Protein AF-0000000079913967 (afdb_homodimer)

pLDDT: mean 93.42, std 7.96, range [43.56, 98.81]

Organism: NCBI:txid1990687

Sequence (406 aa):
MAYRRTPAVQERLDALRTTLIDSALGLIARHGYAGCSISAVAAEAGVGTGTVYRHFANKGELFAEVFRIVCSREVSAAVQAGNSAQSTEGRYVAAVSASVHTFAERALRAPTLAYALLVEPVDPQVDTERLLFRESFRDALAVAIAAAVEAGEIPDQDASVTAACIVGAIGEALILPLARGAGDSAIVPALLTFTLRSLGSPTMAYRRTPAVQERLDALRTTLIDSALGLIARHGYAGCSISAVAAEAGVGTGTVYRHFANKGELFAEVFRIVCSREVSAAVQAGNSAQSTEGRYVAAVSASVHTFAERALRAPTLAYALLVEPVDPQVDTERLLFRESFRDALAVAIAAAVEAGEIPDQDASVTAACIVGAIGEALILPLARGAGDSAIVPALLTFTLRSLGSPT

InterPro domains:
  IPR001647 DNA-binding HTH domain, TetR-type [PF00440] (20-66)
  IPR001647 DNA-binding HTH domain, TetR-type [PR00455] (20-33)
  IPR001647 DNA-binding HTH domain, TetR-type [PR00455] (41-64)
  IPR001647 DNA-binding HTH domain, TetR-type [PS50977] (14-74)
  IPR009057 Homedomain-like superfamily [SSF46689] (9-86)
  IPR023772 DNA-binding HTH domain, TetR-type, conserved site [PS01081] (32-62)
  IPR036271 Tetracyclin repressor-like, C-terminal domain superfamily [SSF48498] (95-200)
  IPR050109 HTH-type, TetR-like transcriptional regulator [PTHR30055] (5-196)

Foldseek 3Di:
DPPDDDPVRVVVLVVLLVLLLVLQLVQCLVPALVRGALCSSCVSSVHDSVSSCVVPVGSLRSVLVNLLVVLVVLLVQLQVQLVVQCVVVVALLSSLLSSLLSSLVVCLVRLSNSCRQQPDDDDVSSVVSNVVSLQVSLVSQLVSLVVNCVVVQFDDDRSSVLSSVLSVVSSVLCNVSSVVSHPPVVSSVVSSVVSCVSRRGDD/DPPDDDPVRVVVLVVLLVLLLVLQLVQCLVPALVRGALCSSCVSSVHDSVSVCVVPVGSLRSLLVNLLVVLVVLLVQLQVQLVVQCVVVVALLSSLLRSLLSSLVVCLVRLSNSLRQQPDDDDVSSVVSNVVSLQVSLVSQLVSLVVNCVVVQFDDDRSSVLSSVLSVVSSVLCNVSSVVSHPPVVSSVVSSVVSCVSRRGDD

Nearest PDB structures (foldseek):
  6o6o-assembly1_B  TM=7.379E-01  e=3.573E-06  Mycobacterium tuberculosis
  8fw8-assembly1_B  TM=7.616E-01  e=6.235E-05  Neisseria gonorrhoeae
  3pas-assembly1_A  TM=6.746E-01  e=4.144E-05  Marinobacter nauticus VT8
  4me9-assembly1_B  TM=6.145E-01  e=4.538E-05  Bacillus cereus ATCC 10987
  4kwa-assembly1_B  TM=6.664E-01  e=8.671E-04  Saccharomonospora viridis DSM 43017

Solvent-accessible surface area (backbone atoms only — not comparable to full-atom values): 20376 Å² total; per-residue (Å²): 124,84,78,74,71,48,70,69,57,49,50,50,51,51,51,49,51,50,43,44,44,52,30,41,47,54,40,22,45,75,47,19,57,89,60,45,47,64,62,57,26,15,56,69,53,72,49,52,53,66,60,49,47,73,78,28,89,43,68,43,58,50,48,32,51,43,42,52,57,54,51,51,50,46,46,51,51,11,50,50,40,7,52,53,35,19,70,74,70,71,35,36,61,44,16,47,50,34,20,53,49,46,41,53,52,56,38,47,72,39,17,45,32,37,30,37,67,75,65,50,69,48,49,38,62,36,46,52,51,48,53,52,49,52,49,52,49,19,53,56,42,14,54,35,44,44,49,16,32,75,70,63,66,24,60,87,70,63,28,61,52,52,19,23,22,50,51,18,14,53,58,42,45,44,47,61,40,23,73,67,59,39,68,52,81,61,52,59,60,53,49,46,52,34,52,41,24,36,53,54,32,87,125,124,84,80,73,72,48,70,70,57,48,50,52,51,50,52,49,52,50,42,45,45,52,29,41,47,54,38,22,47,74,47,19,57,90,61,45,46,64,63,55,29,16,56,69,54,70,50,53,52,66,61,48,46,75,78,27,88,44,66,42,56,48,48,33,50,43,42,52,56,54,49,50,50,46,48,51,52,11,50,51,42,8,52,51,35,19,70,73,70,72,35,38,62,44,16,47,49,34,20,53,49,45,40,52,52,57,37,48,72,39,18,45,33,38,29,37,68,74,64,50,69,49,49,38,62,37,46,53,51,48,53,52,49,51,49,52,49,18,54,56,41,15,53,36,43,42,50,16,32,75,70,63,68,25,62,89,69,63,29,62,53,53,19,24,22,49,50,18,14,54,59,42,45,45,46,62,38,24,72,67,60,40,70,53,81,62,51,58,61,52,50,46,53,36,52,41,25,35,53,54,33,86,125

Secondary structure (DSSP, 8-state):
------HHHHHHHHHHHHHHHHHHHHHHHHHTTTT--HHHHHHHHTS-HHHHHHH-SSHHHHHHHHHHHHHHHHHHHHHHHHHHHHHHHS-HHHHHHHHHHHHHHHHHHSHHHHHHHHTS---HHHHHHHHHHHHHHHHHHHHHHHHHHHTTSS----HHHHHHHHHHHHHHHTHHHHHHT---TTHHHHHHHHHHHHHT---/------HHHHHHHHHHHHHHHHHHHHHHHHHTTTT--HHHHHHHHTS-HHHHHHH-SSHHHHHHHHHHHHHHHHHHHHHHHHHHHHHHHS-HHHHHHHHHHHHHHHHHHSHHHHHHHHTS---HHHHHHHHHHHHHHHHHHHHHHHHHHHTTSS----HHHHHHHHHHHHHHHTHHHHHHT---TTHHHHHHHHHHHHHT---

Structure (mmCIF, N/CA/C/O backbone):
data_AF-0000000079913967-model_v1
#
loop_
_entity.id
_entity.type
_entity.pdbx_description
1 polymer 'TetR family transcriptional regulator'
#
loop_
_atom_site.group_PDB
_atom_site.id
_atom_site.type_symbol
_atom_site.label_atom_id
_atom_site.label_alt_id
_atom_site.label_comp_id
_atom_site.label_asym_id
_atom_site.label_entity_id
_atom_site.label_seq_id
_atom_site.pdbx_PDB_ins_code
_atom_site.Cartn_x
_atom_site.Cartn_y
_atom_site.Cartn_z
_atom_site.occupancy
_atom_site.B_iso_or_equiv
_atom_site.auth_seq_id
_atom_site.auth_comp_id
_atom_site.auth_asym_id
_atom_site.auth_atom_id
_atom_site.pdbx_PDB_model_num
ATOM 1 N N . MET A 1 1 ? -27.844 24.406 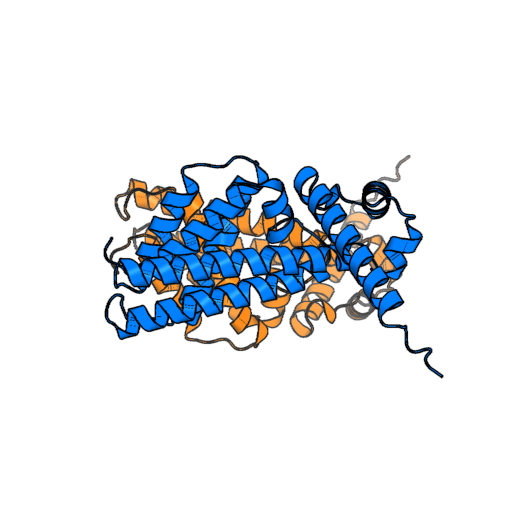28.766 1 43.56 1 MET A N 1
ATOM 2 C CA . MET A 1 1 ? -28.766 23.531 28.047 1 43.56 1 MET A CA 1
ATOM 3 C C . MET A 1 1 ? -28.266 23.281 26.625 1 43.56 1 MET A C 1
ATOM 5 O O . MET A 1 1 ? -28 24.219 25.875 1 43.56 1 MET A O 1
ATOM 9 N N . ALA A 1 2 ? -27.562 22.25 26.422 1 58.09 2 ALA A N 1
ATOM 10 C CA . ALA A 1 2 ? -27.109 21.984 25.047 1 58.09 2 ALA A CA 1
ATOM 11 C C . ALA A 1 2 ? -28.234 22.234 24.047 1 58.09 2 ALA A C 1
ATOM 13 O O . ALA A 1 2 ? -29.328 21.688 24.188 1 58.09 2 ALA A O 1
ATOM 14 N N . TYR A 1 3 ? -28.422 23.281 23.484 1 63.72 3 TYR A N 1
ATOM 15 C CA . TYR A 1 3 ? -29.469 23.625 22.531 1 63.72 3 TYR A CA 1
ATOM 16 C C . TYR A 1 3 ? -29.656 22.516 21.5 1 63.72 3 TYR A C 1
ATOM 18 O O . TYR A 1 3 ? -28.719 22.141 20.797 1 63.72 3 TYR A O 1
ATOM 26 N N . ARG A 1 4 ? -30.562 21.625 21.828 1 68.56 4 ARG A N 1
ATOM 27 C CA . ARG A 1 4 ? -30.922 20.531 20.938 1 68.56 4 ARG A CA 1
ATOM 28 C C . ARG A 1 4 ? -31.312 21.047 19.562 1 68.56 4 ARG A C 1
ATOM 30 O O . ARG A 1 4 ? -32.188 21.891 19.438 1 68.56 4 ARG A O 1
ATOM 37 N N . ARG A 1 5 ? -30.5 20.906 18.531 1 79.12 5 ARG A N 1
ATOM 38 C CA . ARG A 1 5 ? -30.828 21.328 17.172 1 79.12 5 ARG A CA 1
ATOM 39 C C . ARG A 1 5 ? -32.188 20.781 16.734 1 79.12 5 ARG A C 1
ATOM 41 O O . ARG A 1 5 ? -32.5 19.625 17.031 1 79.12 5 ARG A O 1
ATOM 48 N N . THR A 1 6 ? -33.031 21.531 16.281 1 86.88 6 THR A N 1
ATOM 49 C CA . THR A 1 6 ? -34.312 21.094 15.727 1 86.88 6 THR A CA 1
ATOM 50 C C . THR A 1 6 ? -34.062 20.156 14.539 1 86.88 6 THR A C 1
ATOM 52 O O . THR A 1 6 ? -33 20.172 13.938 1 86.88 6 THR A O 1
ATOM 55 N N . PRO A 1 7 ? -34.969 19.203 14.352 1 89.19 7 PRO A N 1
ATOM 56 C CA . PRO A 1 7 ? -34.844 18.312 13.203 1 89.19 7 PRO A CA 1
ATOM 57 C C . PRO A 1 7 ? -34.625 19.062 11.891 1 89.19 7 PRO A C 1
ATOM 59 O O . PRO A 1 7 ? -33.875 18.594 11.031 1 89.19 7 PRO A O 1
ATOM 62 N N . ALA A 1 8 ? -35.312 20.156 11.703 1 89 8 ALA A N 1
ATOM 63 C CA . ALA A 1 8 ? -35.188 20.938 10.477 1 89 8 ALA A CA 1
ATOM 64 C C . ALA A 1 8 ? -33.75 21.484 10.336 1 89 8 ALA A C 1
ATOM 66 O O . ALA A 1 8 ? -33.188 21.5 9.234 1 89 8 ALA A O 1
ATOM 67 N N . VAL A 1 9 ? -33.188 21.984 11.398 1 87.25 9 VAL A N 1
ATOM 68 C CA . VAL A 1 9 ? -31.828 22.516 11.391 1 87.25 9 VAL A CA 1
ATOM 69 C C . VAL A 1 9 ? -30.844 21.391 11.086 1 87.25 9 VAL A C 1
ATOM 71 O O . VAL A 1 9 ? -29.922 21.578 10.289 1 87.25 9 VAL A O 1
ATOM 74 N N . GLN A 1 10 ? -31.062 20.25 11.672 1 89.19 10 GLN A N 1
ATOM 75 C CA . GLN A 1 10 ? -30.203 19.094 11.43 1 89.19 10 GLN A CA 1
ATOM 76 C C . GLN A 1 10 ? -30.234 18.672 9.969 1 89.19 10 GLN A C 1
ATOM 78 O O . GLN A 1 10 ? -29.188 18.359 9.383 1 89.19 10 GLN A O 1
ATOM 83 N N . GLU A 1 11 ? -31.359 18.672 9.453 1 88.56 11 GLU A N 1
ATOM 84 C CA . GLU A 1 11 ? -31.5 18.297 8.055 1 88.56 11 GLU A CA 1
ATOM 85 C C . GLU A 1 11 ? -30.734 19.25 7.145 1 88.56 11 GLU A C 1
ATOM 87 O O . GLU A 1 11 ? -30.141 18.828 6.156 1 88.56 11 GLU A O 1
ATOM 92 N N . ARG A 1 12 ? -30.828 20.484 7.449 1 88 12 ARG A N 1
ATOM 93 C CA . ARG A 1 12 ? -30.125 21.484 6.664 1 88 12 ARG A CA 1
ATOM 94 C C . ARG A 1 12 ? -28.609 21.297 6.762 1 88 12 ARG A C 1
ATOM 96 O O . ARG A 1 12 ? -27.906 21.391 5.762 1 88 12 ARG A O 1
ATOM 103 N N . LEU A 1 13 ? -28.156 21.031 7.906 1 89.06 13 LEU A N 1
ATOM 104 C CA . LEU A 1 13 ? -26.734 20.797 8.125 1 89.06 13 LEU A CA 1
ATOM 105 C C . LEU A 1 13 ? -26.266 19.547 7.383 1 89.06 13 LEU A C 1
ATOM 107 O O . LEU A 1 13 ? -25.188 19.547 6.777 1 89.06 13 LEU A O 1
ATOM 111 N N . ASP A 1 14 ? -27.062 18.625 7.449 1 91.94 14 ASP A N 1
ATOM 112 C CA . ASP A 1 14 ? -26.75 17.375 6.75 1 91.94 14 ASP A CA 1
ATOM 113 C C . ASP A 1 14 ? -26.703 17.594 5.238 1 91.94 14 ASP A C 1
ATOM 115 O O . ASP A 1 14 ? -25.844 17.047 4.551 1 91.94 14 ASP A O 1
ATOM 119 N N . ALA A 1 15 ? -27.625 18.344 4.809 1 93.25 15 ALA A N 1
ATOM 120 C CA . ALA A 1 15 ? -27.656 18.641 3.379 1 93.25 15 ALA A CA 1
ATOM 121 C C . ALA A 1 15 ? -26.422 19.422 2.943 1 93.25 15 ALA A C 1
ATOM 123 O O . ALA A 1 15 ? -25.875 19.172 1.868 1 93.25 15 ALA A O 1
ATOM 124 N N . LEU A 1 16 ? -26.062 20.312 3.73 1 93.94 16 LEU A N 1
ATOM 125 C CA . LEU A 1 16 ? -24.859 21.094 3.422 1 93.94 16 LEU A CA 1
ATOM 126 C C . LEU A 1 16 ? -23.609 20.219 3.453 1 93.94 16 LEU A C 1
ATOM 128 O O . LEU A 1 16 ? -22.734 20.359 2.592 1 93.94 16 LEU A O 1
ATOM 132 N N . ARG A 1 17 ? -23.562 19.422 4.41 1 95.31 17 ARG A N 1
ATOM 133 C CA . ARG A 1 17 ? -22.438 18.5 4.504 1 95.31 17 ARG A CA 1
ATOM 134 C C . ARG A 1 17 ? -22.328 17.641 3.244 1 95.31 17 ARG A C 1
ATOM 136 O O . ARG A 1 17 ? -21.234 17.453 2.709 1 95.31 17 ARG A O 1
ATOM 143 N N . THR A 1 18 ? -23.422 17.172 2.822 1 96.06 18 THR A N 1
ATOM 144 C CA . THR A 1 18 ? -23.453 16.375 1.607 1 96.06 18 THR A CA 1
ATOM 145 C C . THR A 1 18 ? -22.984 17.188 0.405 1 96.06 18 THR A C 1
ATOM 147 O O . THR A 1 18 ? -22.234 16.703 -0.438 1 96.06 18 THR A O 1
ATOM 150 N N . THR A 1 19 ? -23.406 18.391 0.35 1 97.12 19 THR A N 1
ATOM 151 C CA . THR A 1 19 ? -23 19.281 -0.732 1 97.12 19 THR A CA 1
ATOM 152 C C . THR A 1 19 ? -21.5 19.5 -0.724 1 97.12 19 THR A C 1
ATOM 154 O O . THR A 1 19 ? -20.859 19.5 -1.778 1 97.12 19 THR A O 1
ATOM 157 N N . LEU A 1 20 ? -20.969 19.672 0.427 1 97.69 20 LEU A N 1
ATOM 158 C CA . LEU A 1 20 ? -19.531 19.859 0.566 1 97.69 20 LEU A CA 1
ATOM 159 C C . LEU A 1 20 ? -18.781 18.609 0.109 1 97.69 20 LEU A C 1
ATOM 161 O O . LEU A 1 20 ? -17.781 18.719 -0.61 1 97.69 20 LEU A O 1
ATOM 165 N N . ILE A 1 21 ? -19.281 17.516 0.471 1 97.44 21 ILE A N 1
ATOM 166 C CA . ILE A 1 21 ? -18.656 16.25 0.106 1 97.44 21 ILE A CA 1
ATOM 167 C C . ILE A 1 21 ? -18.734 16.062 -1.406 1 97.44 21 ILE A C 1
ATOM 169 O O . ILE A 1 21 ? -17.75 15.688 -2.039 1 97.44 21 ILE A O 1
ATOM 173 N N . ASP A 1 22 ? -19.859 16.359 -1.962 1 97.69 22 ASP A N 1
ATOM 174 C CA . ASP A 1 22 ? -20.031 16.219 -3.404 1 97.69 22 ASP A CA 1
ATOM 175 C C . ASP A 1 22 ? -19.109 17.172 -4.164 1 97.69 22 ASP A C 1
ATOM 177 O O . ASP A 1 22 ? -18.562 16.812 -5.211 1 97.69 22 ASP A O 1
ATOM 181 N N . SER A 1 23 ? -19.016 18.328 -3.66 1 98.06 23 SER A N 1
ATOM 182 C CA . SER A 1 23 ? -18.125 19.312 -4.262 1 98.06 23 SER A CA 1
ATOM 183 C C . SER A 1 23 ? -16.672 18.859 -4.211 1 98.06 23 SER A C 1
ATOM 185 O O . SER A 1 23 ? -15.953 18.953 -5.207 1 98.06 23 SER A O 1
ATOM 187 N N . ALA A 1 24 ? -16.281 18.359 -3.08 1 97.94 24 ALA A N 1
ATOM 188 C CA . ALA A 1 24 ? -14.914 17.844 -2.928 1 97.94 24 ALA A CA 1
ATOM 189 C C . ALA A 1 24 ? -14.672 16.672 -3.873 1 97.94 24 ALA A C 1
ATOM 191 O O . ALA A 1 24 ? -13.625 16.594 -4.527 1 97.94 24 ALA A O 1
ATOM 192 N N . LEU A 1 25 ? -15.641 15.789 -3.902 1 97.56 25 LEU A N 1
ATOM 193 C CA . LEU A 1 25 ? -15.531 14.625 -4.773 1 97.56 25 LEU A CA 1
ATOM 194 C C . LEU A 1 25 ? -15.312 15.047 -6.223 1 97.56 25 LEU A C 1
ATOM 196 O O . LEU A 1 25 ? -14.438 14.516 -6.902 1 97.56 25 LEU A O 1
ATOM 200 N N . GLY A 1 26 ? -16.078 16 -6.648 1 97.56 26 GLY A N 1
ATOM 201 C CA . GLY A 1 26 ? -15.93 16.516 -8.008 1 97.56 26 GLY A CA 1
ATOM 202 C C . GLY A 1 26 ? -14.555 17.109 -8.266 1 97.56 26 GLY A C 1
ATOM 203 O O . GLY A 1 26 ? -13.953 16.859 -9.312 1 97.56 26 GLY A O 1
ATOM 204 N N . LEU A 1 27 ? -14.07 17.875 -7.402 1 97.69 27 LEU A N 1
ATOM 205 C CA . LEU A 1 27 ? -12.773 18.531 -7.539 1 97.69 27 LEU A CA 1
ATOM 206 C C . LEU A 1 27 ? -11.641 17.5 -7.535 1 97.69 27 LEU A C 1
ATOM 208 O O . LEU A 1 27 ? -10.727 17.578 -8.352 1 97.69 27 LEU A O 1
ATOM 212 N N . ILE A 1 28 ? -11.766 16.516 -6.66 1 96.94 28 ILE A N 1
ATOM 213 C CA . ILE A 1 28 ? -10.758 15.469 -6.57 1 96.94 28 ILE A CA 1
ATOM 214 C C . ILE A 1 28 ? -10.75 14.641 -7.855 1 96.94 28 ILE A C 1
ATOM 216 O O . ILE A 1 28 ? -9.695 14.258 -8.352 1 96.94 28 ILE A O 1
ATOM 220 N N . ALA A 1 29 ? -11.891 14.398 -8.32 1 96.19 29 ALA A N 1
ATOM 221 C CA . ALA A 1 29 ? -12.023 13.609 -9.539 1 96.19 29 ALA A CA 1
ATOM 222 C C . ALA A 1 29 ? -11.375 14.312 -10.727 1 96.19 29 ALA A C 1
ATOM 224 O O . ALA A 1 29 ? -10.875 13.664 -11.648 1 96.19 29 ALA A O 1
ATOM 225 N N . ARG A 1 30 ? -11.328 15.633 -10.672 1 95.56 30 ARG A N 1
ATOM 226 C CA . ARG A 1 30 ? -10.812 16.406 -11.797 1 95.56 30 ARG A CA 1
ATOM 227 C C . ARG A 1 30 ? -9.344 16.766 -11.586 1 95.56 30 ARG A C 1
ATOM 229 O O . ARG A 1 30 ? -8.562 16.797 -12.547 1 95.56 30 ARG A O 1
ATOM 236 N N . HIS A 1 31 ? -8.961 17 -10.297 1 95 31 HIS A N 1
ATOM 237 C CA . HIS A 1 31 ? -7.672 17.641 -10.086 1 95 31 HIS A CA 1
ATOM 238 C C . HIS A 1 31 ? -6.812 16.859 -9.102 1 95 31 HIS A C 1
ATOM 240 O O . HIS A 1 31 ? -5.672 17.234 -8.828 1 95 31 HIS A O 1
ATOM 246 N N . GLY A 1 32 ? -7.348 15.742 -8.633 1 94.62 32 GLY A N 1
ATOM 247 C CA . GLY A 1 32 ? -6.621 15.023 -7.598 1 94.62 32 GLY A CA 1
ATOM 248 C C . GLY A 1 32 ? -6.641 15.719 -6.254 1 94.62 32 GLY A C 1
ATOM 249 O O . GLY A 1 32 ? -7.32 16.734 -6.086 1 94.62 32 GLY A O 1
ATOM 250 N N . TYR A 1 33 ? -5.988 15.164 -5.312 1 92.81 33 TYR A N 1
ATOM 251 C CA . TYR A 1 33 ? -5.938 15.703 -3.957 1 92.81 33 TYR A CA 1
ATOM 252 C C . TYR A 1 33 ? -5.191 17.031 -3.924 1 92.81 33 TYR A C 1
ATOM 254 O O . TYR A 1 33 ? -5.652 18 -3.307 1 92.81 33 TYR A O 1
ATOM 262 N N . ALA A 1 34 ? -4.043 17 -4.477 1 88.81 34 ALA A N 1
ATOM 263 C CA . ALA A 1 34 ? -3.207 18.203 -4.469 1 88.81 34 ALA A CA 1
ATOM 264 C C . ALA A 1 34 ? -3.936 19.375 -5.098 1 88.81 34 ALA A C 1
ATOM 266 O O . ALA A 1 34 ? -3.76 20.531 -4.668 1 88.81 34 ALA A O 1
ATOM 267 N N . GLY A 1 35 ? -4.75 19.125 -5.969 1 91.69 35 GLY A N 1
ATOM 268 C CA . GLY A 1 35 ? -5.445 20.172 -6.688 1 91.69 35 GLY A CA 1
ATOM 269 C C . GLY A 1 35 ? -6.754 20.578 -6.035 1 91.69 35 GLY A C 1
ATOM 270 O O . GLY A 1 35 ? -7.449 21.469 -6.527 1 91.69 35 GLY A O 1
ATOM 271 N N . CYS A 1 36 ? -7.105 19.938 -5.039 1 95.06 36 CYS A N 1
ATOM 272 C CA . CYS A 1 36 ? -8.328 20.234 -4.301 1 95.06 36 CYS A CA 1
ATOM 273 C C . CYS A 1 36 ? -8.023 21.016 -3.029 1 95.06 36 CYS A C 1
ATOM 275 O O . CYS A 1 36 ? -7.281 20.531 -2.168 1 95.06 36 CYS A O 1
ATOM 277 N N . SER A 1 37 ? -8.57 22.25 -2.945 1 96.31 37 SER A N 1
ATOM 278 C CA . SER A 1 37 ? -8.391 23.062 -1.747 1 96.31 37 SER A CA 1
ATOM 279 C C . SER A 1 37 ? -9.719 23.344 -1.065 1 96.31 37 SER A C 1
ATOM 281 O O . SER A 1 37 ? -10.781 23.203 -1.68 1 96.31 37 SER A O 1
ATOM 283 N N . ILE A 1 38 ? -9.602 23.719 0.173 1 97.12 38 ILE A N 1
ATOM 284 C CA . ILE A 1 38 ? -10.797 24.078 0.92 1 97.12 38 ILE A CA 1
ATOM 285 C C . ILE A 1 38 ? -11.477 25.281 0.256 1 97.12 38 ILE A C 1
ATOM 287 O O . ILE A 1 38 ? -12.703 25.328 0.153 1 97.12 38 ILE A O 1
ATOM 291 N N . SER A 1 39 ? -10.688 26.219 -0.159 1 97.62 39 SER A N 1
ATOM 292 C CA . SER A 1 39 ? -11.242 27.391 -0.842 1 97.62 39 SER A CA 1
ATOM 293 C C . SER A 1 39 ? -11.969 26.984 -2.119 1 97.62 39 SER A C 1
ATOM 295 O O . SER A 1 39 ? -13.039 27.531 -2.426 1 97.62 39 SER A O 1
ATOM 297 N N . ALA A 1 40 ? -11.445 26.094 -2.879 1 97.69 40 ALA A N 1
ATOM 298 C CA . ALA A 1 40 ? -12.07 25.625 -4.109 1 97.69 40 ALA A CA 1
ATOM 299 C C . ALA A 1 40 ? -13.375 24.891 -3.814 1 97.69 40 ALA A C 1
ATOM 301 O O . ALA A 1 40 ? -14.359 25.031 -4.547 1 97.69 40 ALA A O 1
ATOM 302 N N . VAL A 1 41 ? -13.352 24.094 -2.773 1 98.31 41 VAL A N 1
ATOM 303 C CA . VAL A 1 41 ? -14.547 23.359 -2.365 1 98.31 41 VAL A CA 1
ATOM 304 C C . VAL A 1 41 ? -15.648 24.344 -1.973 1 98.31 41 VAL A C 1
ATOM 306 O O . VAL A 1 41 ? -16.797 24.172 -2.371 1 98.31 41 VAL A O 1
ATOM 309 N N . ALA A 1 42 ? -15.258 25.312 -1.177 1 98.25 42 ALA A N 1
ATOM 310 C CA . ALA A 1 42 ? -16.203 26.328 -0.759 1 98.25 42 ALA A CA 1
ATOM 311 C C . ALA A 1 42 ? -16.828 27.031 -1.966 1 98.25 42 ALA A C 1
ATOM 313 O O . ALA A 1 42 ? -18.047 27.172 -2.039 1 98.25 42 ALA A O 1
ATOM 314 N N . ALA A 1 43 ? -16.047 27.406 -2.867 1 98.19 43 ALA A N 1
ATOM 315 C CA . ALA A 1 43 ? -16.5 28.078 -4.078 1 98.19 43 ALA A CA 1
ATOM 316 C C . ALA A 1 43 ? -17.453 27.203 -4.871 1 98.19 43 ALA A C 1
ATOM 318 O O . ALA A 1 43 ? -18.516 27.656 -5.312 1 98.19 43 ALA A O 1
ATOM 319 N N . GLU A 1 44 ? -17.094 25.984 -5.043 1 97.12 44 GLU A N 1
ATOM 320 C CA . GLU A 1 44 ? -17.922 25.031 -5.785 1 97.12 44 GLU A CA 1
ATOM 321 C C . GLU A 1 44 ? -19.25 24.812 -5.094 1 97.12 44 GLU A C 1
ATOM 323 O O . GLU A 1 44 ? -20.281 24.625 -5.758 1 97.12 44 GLU A O 1
ATOM 328 N N . ALA A 1 45 ? -19.25 24.828 -3.801 1 97.38 45 ALA A N 1
ATOM 329 C CA . ALA A 1 45 ? -20.438 24.594 -3.004 1 97.38 45 ALA A CA 1
ATOM 330 C C . ALA A 1 45 ? -21.266 25.875 -2.852 1 97.38 45 ALA A C 1
ATOM 332 O O . ALA A 1 45 ? -22.391 25.844 -2.344 1 97.38 45 ALA A O 1
ATOM 333 N N . GLY A 1 46 ? -20.703 26.969 -3.189 1 97.56 46 GLY A N 1
ATOM 334 C CA . GLY A 1 46 ? -21.391 28.234 -3.086 1 97.56 46 GLY A CA 1
ATOM 335 C C . GLY A 1 46 ? -21.484 28.766 -1.664 1 97.56 46 GLY A C 1
ATOM 336 O O . GLY A 1 46 ? -22.484 29.344 -1.271 1 97.56 46 GLY A O 1
ATOM 337 N N . VAL A 1 47 ? -20.516 28.453 -0.929 1 97.5 47 VAL A N 1
ATOM 338 C CA . VAL A 1 47 ? -20.484 28.891 0.462 1 97.5 47 VAL A CA 1
ATOM 339 C C . VAL A 1 47 ? -19.141 29.531 0.779 1 97.5 47 VAL A C 1
ATOM 341 O O . VAL A 1 47 ? -18.25 29.578 -0.078 1 97.5 47 VAL A O 1
ATOM 344 N N . GLY A 1 48 ? -19.016 30.078 1.981 1 96.5 48 GLY A N 1
ATOM 345 C CA . GLY A 1 48 ? -17.75 30.609 2.449 1 96.5 48 GLY A CA 1
ATOM 346 C C . GLY A 1 48 ? -16.828 29.531 3.014 1 96.5 48 GLY A C 1
ATOM 347 O O . GLY A 1 48 ? -17.297 28.484 3.473 1 96.5 48 GLY A O 1
ATOM 348 N N . THR A 1 49 ? -15.531 29.828 2.973 1 96.56 49 THR A N 1
ATOM 349 C CA . THR A 1 49 ? -14.547 28.891 3.51 1 96.56 49 THR A CA 1
ATOM 350 C C . THR A 1 49 ? -14.828 28.594 4.98 1 96.56 49 THR A C 1
ATOM 352 O O . THR A 1 49 ? -14.617 27.469 5.441 1 96.56 49 THR A O 1
ATOM 355 N N . GLY A 1 50 ? -15.305 29.547 5.688 1 96.31 50 GLY A N 1
ATOM 356 C CA . GLY A 1 50 ? -15.648 29.344 7.086 1 96.31 50 GLY A CA 1
ATOM 357 C C . GLY A 1 50 ? -16.703 28.281 7.297 1 96.31 50 GLY A C 1
ATOM 358 O O . GLY A 1 50 ? -16.656 27.531 8.273 1 96.31 50 GLY A O 1
ATOM 359 N N . THR A 1 51 ? -17.625 28.281 6.457 1 95.5 51 THR A N 1
ATOM 360 C CA . THR A 1 51 ? -18.703 27.297 6.508 1 95.5 51 THR A CA 1
ATOM 361 C C . THR A 1 51 ? -18.125 25.875 6.359 1 95.5 51 THR A C 1
ATOM 363 O O . THR A 1 51 ? -18.562 24.953 7.043 1 95.5 51 THR A O 1
ATOM 366 N N . VAL A 1 52 ? -17.141 25.703 5.48 1 97.31 52 VAL A N 1
ATOM 367 C CA . VAL A 1 52 ? -16.5 24.406 5.305 1 97.31 52 VAL A CA 1
ATOM 368 C C . VAL A 1 52 ? -15.812 23.984 6.598 1 97.31 52 VAL A C 1
ATOM 370 O O . VAL A 1 52 ? -15.953 22.844 7.043 1 97.31 52 VAL A O 1
ATOM 373 N N . TYR A 1 53 ? -15.203 24.922 7.215 1 96.38 53 TYR A N 1
ATOM 374 C CA . TYR A 1 53 ? -14.422 24.625 8.414 1 96.38 53 TYR A CA 1
ATOM 375 C C . TYR A 1 53 ? -15.336 24.328 9.602 1 96.38 53 TYR A C 1
ATOM 377 O O . TYR A 1 53 ? -14.906 23.719 10.586 1 96.38 53 TYR A O 1
ATOM 385 N N . ARG A 1 54 ? -16.609 24.75 9.547 1 95.38 54 ARG A N 1
ATOM 386 C CA . ARG A 1 54 ? -17.578 24.391 10.57 1 95.38 54 ARG A CA 1
ATOM 387 C C . ARG A 1 54 ? -17.922 22.906 10.5 1 95.38 54 ARG A C 1
ATOM 389 O O . ARG A 1 54 ? -18.25 22.297 11.516 1 95.38 54 ARG A O 1
ATOM 396 N N . HIS A 1 55 ? -17.781 22.344 9.367 1 95.88 55 HIS A N 1
ATOM 397 C CA . HIS A 1 55 ? -18.141 20.953 9.164 1 95.88 55 HIS A CA 1
ATOM 398 C C . HIS A 1 55 ? -16.906 20.047 9.18 1 95.88 55 HIS A C 1
ATOM 400 O O . HIS A 1 55 ? -17 18.875 9.57 1 95.88 55 HIS A O 1
ATOM 406 N N . PHE A 1 56 ? -15.82 20.531 8.633 1 96.69 56 PHE A N 1
ATOM 407 C CA . PHE A 1 56 ? -14.57 19.781 8.547 1 96.69 56 PHE A CA 1
ATOM 408 C C . PHE A 1 56 ? -13.406 20.625 9.055 1 96.69 56 PHE A C 1
ATOM 410 O O . PHE A 1 56 ? -13.125 21.703 8.523 1 96.69 56 PHE A O 1
ATOM 417 N N . ALA A 1 57 ? -12.703 20.031 9.945 1 94.81 57 ALA A N 1
ATOM 418 C CA . ALA A 1 57 ? -11.648 20.781 10.633 1 94.81 57 ALA A CA 1
ATOM 419 C C . ALA A 1 57 ? -10.484 21.062 9.688 1 94.81 57 ALA A C 1
ATOM 421 O O . ALA A 1 57 ? -9.742 22.031 9.891 1 94.81 57 ALA A O 1
ATOM 422 N N . ASN A 1 58 ? -10.281 20.219 8.672 1 93.62 58 ASN A N 1
ATOM 423 C CA . ASN A 1 58 ? -9.195 20.375 7.711 1 93.62 58 ASN A CA 1
ATOM 424 C C . ASN A 1 58 ? -9.453 19.562 6.441 1 93.62 58 ASN A C 1
ATOM 426 O O . ASN A 1 58 ? -10.43 18.812 6.363 1 93.62 58 ASN A O 1
ATOM 430 N N . LYS A 1 59 ? -8.625 19.719 5.531 1 93 59 LYS A N 1
ATOM 431 C CA . LYS A 1 59 ? -8.734 19.062 4.238 1 93 59 LYS A CA 1
ATOM 432 C C . LYS A 1 59 ? -8.68 17.547 4.395 1 93 59 LYS A C 1
ATOM 434 O O . LYS A 1 59 ? -9.398 16.812 3.705 1 93 59 LYS A O 1
ATOM 439 N N . GLY A 1 60 ? -7.859 17.062 5.266 1 93.25 60 GLY A N 1
ATOM 440 C CA . GLY A 1 60 ? -7.73 15.633 5.512 1 93.25 60 GLY A CA 1
ATOM 441 C C . GLY A 1 60 ? -9.023 14.984 5.965 1 93.25 60 GLY A C 1
ATOM 442 O O . GLY A 1 60 ? -9.375 13.898 5.508 1 93.25 60 GLY A O 1
ATOM 443 N N . GLU A 1 61 ? -9.648 15.641 6.82 1 94.81 61 GLU A N 1
ATOM 444 C CA . GLU A 1 61 ? -10.914 15.125 7.32 1 94.81 61 GLU A CA 1
ATOM 445 C C . GLU A 1 61 ? -11.961 15.047 6.207 1 94.81 61 GLU A C 1
ATOM 447 O O . GLU A 1 61 ? -12.695 14.07 6.102 1 94.81 61 GLU A O 1
ATOM 452 N N . LEU A 1 62 ? -12.039 16.141 5.465 1 96 62 LEU A N 1
ATOM 453 C CA . LEU A 1 62 ? -12.969 16.172 4.34 1 96 62 LEU A CA 1
ATOM 454 C C . LEU A 1 62 ? -12.641 15.062 3.34 1 96 62 LEU A C 1
ATOM 456 O O . LEU A 1 62 ? -13.531 14.336 2.895 1 96 62 LEU A O 1
ATOM 460 N N . PHE A 1 63 ? -11.414 14.836 3.016 1 95.06 63 PHE A N 1
ATOM 461 C CA . PHE A 1 63 ? -10.984 13.812 2.072 1 95.06 63 PHE A CA 1
ATOM 462 C C . PHE A 1 63 ? -11.25 12.414 2.627 1 95.06 63 PHE A C 1
ATOM 464 O O . PHE A 1 63 ? -11.648 11.516 1.887 1 95.06 63 PHE A O 1
ATOM 471 N N . ALA A 1 64 ? -11 12.25 3.887 1 94.81 64 ALA A N 1
ATOM 472 C CA . ALA A 1 64 ? -11.281 10.961 4.516 1 94.81 64 ALA A CA 1
ATOM 473 C C . ALA A 1 64 ? -12.75 10.586 4.363 1 94.81 64 ALA A C 1
ATOM 475 O O . ALA A 1 64 ? -13.078 9.414 4.145 1 94.81 64 ALA A O 1
ATOM 476 N N . GLU A 1 65 ? -13.562 11.578 4.457 1 95 65 GLU A N 1
ATOM 477 C CA . GLU A 1 65 ? -14.992 11.32 4.285 1 95 65 GLU A CA 1
ATOM 478 C C . GLU A 1 65 ? -15.32 10.938 2.844 1 95 65 GLU A C 1
ATOM 480 O O . GLU A 1 65 ? -16.094 10.016 2.6 1 95 65 GLU A O 1
ATOM 485 N N . VAL A 1 66 ? -14.75 11.664 1.929 1 95.75 66 VAL A N 1
ATOM 486 C CA . VAL A 1 66 ? -14.914 11.32 0.52 1 95.75 66 VAL A CA 1
ATOM 487 C C . VAL A 1 66 ? -14.422 9.898 0.272 1 95.75 66 VAL A C 1
ATOM 489 O O . VAL A 1 66 ? -15.094 9.109 -0.395 1 95.75 66 VAL A O 1
ATOM 492 N N . PHE A 1 67 ? -13.305 9.57 0.784 1 95.19 67 PHE A N 1
ATOM 493 C CA . PHE A 1 67 ? -12.711 8.242 0.653 1 95.19 67 PHE A CA 1
ATOM 494 C C . PHE A 1 67 ? -13.664 7.176 1.165 1 95.19 67 PHE A C 1
ATOM 496 O O . PHE A 1 67 ? -13.945 6.195 0.467 1 95.19 67 PHE A O 1
ATOM 503 N N . ARG A 1 68 ? -14.156 7.352 2.363 1 94.31 68 ARG A N 1
ATOM 504 C CA . ARG A 1 68 ? -15.039 6.371 2.986 1 94.31 68 ARG A CA 1
ATOM 505 C C . ARG A 1 68 ? -16.266 6.109 2.115 1 94.31 68 ARG A C 1
ATOM 507 O O . ARG A 1 68 ? -16.641 4.957 1.889 1 94.31 68 ARG A O 1
ATOM 514 N N . ILE A 1 69 ? -16.797 7.133 1.631 1 93.38 69 ILE A N 1
ATOM 515 C CA . ILE A 1 69 ? -18.031 7.023 0.857 1 93.38 69 ILE A CA 1
ATOM 516 C C . ILE A 1 69 ? -17.75 6.32 -0.469 1 93.38 69 ILE A C 1
ATOM 518 O O . ILE A 1 69 ? -18.422 5.355 -0.825 1 93.38 69 ILE A O 1
ATOM 522 N N . VAL A 1 70 ? -16.75 6.766 -1.167 1 93.25 70 VAL A N 1
ATOM 523 C CA . VAL A 1 70 ? -16.469 6.254 -2.502 1 93.25 70 VAL A CA 1
ATOM 524 C C . VAL A 1 70 ? -15.938 4.824 -2.404 1 93.25 70 VAL A C 1
ATOM 526 O O . VAL A 1 70 ? -16.406 3.936 -3.123 1 93.25 70 VAL A O 1
ATOM 529 N N . CYS A 1 71 ? -15.055 4.543 -1.469 1 90.12 71 CYS A N 1
ATOM 530 C CA . CYS A 1 71 ? -14.398 3.238 -1.425 1 90.12 71 CYS A CA 1
ATOM 531 C C . CYS A 1 71 ? -15.336 2.182 -0.848 1 90.12 71 CYS A C 1
ATOM 533 O O . CYS A 1 71 ? -15.281 1.017 -1.247 1 90.12 71 CYS A O 1
ATOM 535 N N . SER A 1 72 ? -16.219 2.594 0.039 1 90.5 72 SER A N 1
ATOM 536 C CA . SER A 1 72 ? -17.234 1.661 0.503 1 90.5 72 SER A CA 1
ATOM 537 C C . SER A 1 72 ? -18.125 1.201 -0.646 1 90.5 72 SER A C 1
ATOM 539 O O . SER A 1 72 ? -18.484 0.022 -0.733 1 90.5 72 SER A O 1
ATOM 541 N N . ARG A 1 73 ? -18.422 2.111 -1.465 1 93 73 ARG A N 1
ATOM 542 C CA . ARG A 1 73 ? -19.234 1.788 -2.639 1 93 73 ARG A CA 1
ATOM 543 C C . ARG A 1 73 ? -18.484 0.843 -3.572 1 93 73 ARG A C 1
ATOM 545 O O . ARG A 1 73 ? -19.078 -0.073 -4.145 1 93 73 ARG A O 1
ATOM 552 N N . GLU A 1 74 ? -17.219 1.069 -3.777 1 93.38 74 GLU A N 1
ATOM 553 C CA . GLU A 1 74 ? -16.422 0.25 -4.688 1 93.38 74 GLU A CA 1
ATOM 554 C C . GLU A 1 74 ? -16.25 -1.171 -4.152 1 93.38 74 GLU A C 1
ATOM 556 O O . GLU A 1 74 ? -16.328 -2.137 -4.914 1 93.38 74 GLU A O 1
ATOM 561 N N . VAL A 1 75 ? -16.094 -1.332 -2.832 1 91.62 75 VAL A N 1
ATOM 562 C CA . VAL A 1 75 ? -15.977 -2.662 -2.244 1 91.62 75 VAL A CA 1
ATOM 563 C C . VAL A 1 75 ? -17.312 -3.393 -2.363 1 91.62 75 VAL A C 1
ATOM 565 O O . VAL A 1 75 ? -17.359 -4.57 -2.729 1 91.62 75 VAL A O 1
ATOM 568 N N . SER A 1 76 ? -18.344 -2.65 -2.1 1 94.75 76 SER A N 1
ATOM 569 C CA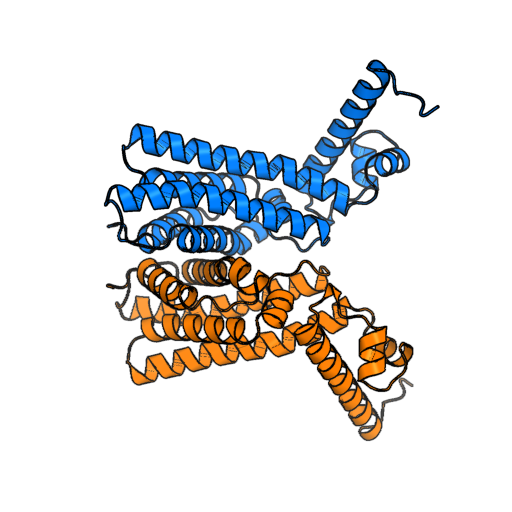 . SER A 1 76 ? -19.672 -3.244 -2.215 1 94.75 76 SER A CA 1
ATOM 570 C C . SER A 1 76 ? -19.938 -3.719 -3.639 1 94.75 76 SER A C 1
ATOM 572 O O . SER A 1 76 ? -20.469 -4.816 -3.844 1 94.75 76 SER A O 1
ATOM 574 N N . ALA A 1 77 ? -19.578 -2.926 -4.57 1 96.44 77 ALA A N 1
ATOM 575 C CA . ALA A 1 77 ? -19.766 -3.289 -5.973 1 96.44 77 ALA A CA 1
ATOM 576 C C . ALA A 1 77 ? -18.938 -4.527 -6.332 1 96.44 77 ALA A C 1
ATOM 578 O O . ALA A 1 77 ? -19.422 -5.414 -7.039 1 96.44 77 ALA A O 1
ATOM 579 N N . ALA A 1 78 ? -17.75 -4.582 -5.887 1 95.38 78 ALA A N 1
ATOM 580 C CA . ALA A 1 78 ? -16.875 -5.715 -6.16 1 95.38 78 ALA A CA 1
ATOM 581 C C . ALA A 1 78 ? -17.422 -6.996 -5.535 1 95.38 78 ALA A C 1
ATOM 583 O O . ALA A 1 78 ? -17.438 -8.047 -6.18 1 95.38 78 ALA A O 1
ATOM 584 N N . VAL A 1 79 ? -17.891 -6.887 -4.32 1 95.69 79 VAL A N 1
ATOM 585 C CA . VAL A 1 79 ? -18.438 -8.031 -3.598 1 95.69 79 VAL A CA 1
ATOM 586 C C . VAL A 1 79 ? -19.719 -8.523 -4.277 1 95.69 79 VAL A C 1
ATOM 588 O O . VAL A 1 79 ? -19.906 -9.727 -4.445 1 95.69 79 VAL A O 1
ATOM 591 N N . GLN A 1 80 ? -20.516 -7.555 -4.648 1 97.56 80 GLN A N 1
ATOM 592 C CA . GLN A 1 80 ? -21.75 -7.906 -5.34 1 97.56 80 GLN A CA 1
ATOM 593 C C . GLN A 1 80 ? -21.453 -8.609 -6.664 1 97.56 80 GLN A C 1
ATOM 595 O O . GLN A 1 80 ? -22.141 -9.57 -7.027 1 97.56 80 GLN A O 1
ATOM 600 N N . ALA A 1 81 ? -20.516 -8.117 -7.398 1 98.06 81 ALA A N 1
ATOM 601 C CA . ALA A 1 81 ? -20.109 -8.766 -8.641 1 98.06 81 ALA A CA 1
ATOM 602 C C . ALA A 1 81 ? -19.625 -10.188 -8.383 1 98.06 81 ALA A C 1
ATOM 604 O O . ALA A 1 81 ? -19.906 -11.102 -9.164 1 98.06 81 ALA A O 1
ATOM 605 N N . GLY A 1 82 ? -18.891 -10.359 -7.352 1 97.88 82 GLY A N 1
ATOM 606 C CA . GLY A 1 82 ? -18.422 -11.68 -6.965 1 97.88 82 GLY A CA 1
ATOM 607 C C . GLY A 1 82 ? -19.562 -12.633 -6.641 1 97.88 82 GLY A C 1
ATOM 608 O O . GLY A 1 82 ? -19.578 -13.766 -7.117 1 97.88 82 GLY A O 1
ATOM 609 N N . ASN A 1 83 ? -20.453 -12.117 -5.828 1 97.06 83 ASN A N 1
ATOM 610 C CA . ASN A 1 83 ? -21.609 -12.938 -5.469 1 97.06 83 ASN A CA 1
ATOM 611 C C . ASN A 1 83 ? -22.406 -13.336 -6.699 1 97.06 83 ASN A C 1
ATOM 613 O O . ASN A 1 83 ? -22.859 -14.484 -6.805 1 97.06 83 ASN A O 1
ATOM 617 N N . SER A 1 84 ? -22.609 -12.406 -7.559 1 98.06 84 SER A N 1
ATOM 618 C CA . SER A 1 84 ? -23.344 -12.672 -8.789 1 98.06 84 SER A CA 1
ATOM 619 C C . SER A 1 84 ? -22.625 -13.711 -9.648 1 98.06 84 SER A C 1
ATOM 621 O O . SER A 1 84 ? -23.266 -14.609 -10.203 1 98.06 84 SER A O 1
ATOM 623 N N . ALA A 1 85 ? -21.359 -13.609 -9.758 1 97.81 85 ALA A N 1
ATOM 624 C CA . ALA A 1 85 ? -20.578 -14.562 -10.539 1 97.81 85 ALA A CA 1
ATOM 625 C C . ALA A 1 85 ? -20.641 -15.961 -9.938 1 97.81 85 ALA A C 1
ATOM 627 O O . ALA A 1 85 ? -20.766 -16.953 -10.664 1 97.81 85 ALA A O 1
ATOM 628 N N . GLN A 1 86 ? -20.5 -16.016 -8.641 1 96.81 86 GLN A N 1
ATOM 629 C CA . GLN A 1 86 ? -20.609 -17.297 -7.965 1 96.81 86 GLN A CA 1
ATOM 630 C C . GLN A 1 86 ? -21.969 -17.953 -8.227 1 96.81 86 GLN A C 1
ATOM 632 O O . GLN A 1 86 ? -22.047 -19.141 -8.5 1 96.81 86 GLN A O 1
ATOM 637 N N . SER A 1 87 ? -23 -17.141 -8.102 1 97.31 87 SER A N 1
ATOM 638 C CA . SER A 1 87 ? -24.359 -17.641 -8.328 1 97.31 87 SER A CA 1
ATOM 639 C C . SER A 1 87 ? -24.531 -18.141 -9.758 1 97.31 87 SER A C 1
ATOM 641 O O . SER A 1 87 ? -25.188 -19.156 -9.992 1 97.31 87 SER A O 1
ATOM 643 N N . THR A 1 88 ? -23.984 -17.484 -10.695 1 97.5 88 THR A N 1
ATOM 644 C CA . THR A 1 88 ? -24.141 -17.781 -12.109 1 97.5 88 THR A CA 1
ATOM 645 C C . THR A 1 88 ? -23.281 -18.984 -12.508 1 97.5 88 THR A C 1
ATOM 647 O O . THR A 1 88 ? -23.75 -19.875 -13.219 1 97.5 88 THR A O 1
ATOM 650 N N . GLU A 1 89 ? -22.047 -19.062 -12.062 1 96.56 89 GLU A N 1
ATOM 651 C CA . GLU A 1 89 ? -21.094 -20.062 -12.516 1 96.56 89 GLU A CA 1
ATOM 652 C C . GLU A 1 89 ? -21.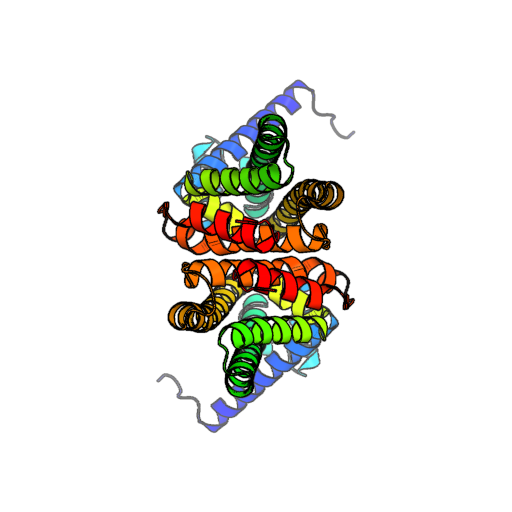047 -21.25 -11.562 1 96.56 89 GLU A C 1
ATOM 654 O O . GLU A 1 89 ? -20.531 -22.312 -11.906 1 96.56 89 GLU A O 1
ATOM 659 N N . GLY A 1 90 ? -21.469 -21.078 -10.336 1 95.38 90 GLY A N 1
ATOM 660 C CA . GLY A 1 90 ? -21.484 -22.156 -9.352 1 95.38 90 GLY A CA 1
ATOM 661 C C . GLY A 1 90 ? -20.125 -22.406 -8.734 1 95.38 90 GLY A C 1
ATOM 662 O O . GLY A 1 90 ? -19.875 -23.484 -8.18 1 95.38 90 GLY A O 1
ATOM 663 N N . ARG A 1 91 ? -19.188 -21.484 -8.93 1 96.25 91 ARG A N 1
ATOM 664 C CA . ARG A 1 91 ? -17.844 -21.656 -8.398 1 96.25 91 ARG A CA 1
ATOM 665 C C . ARG A 1 91 ? -17.438 -20.453 -7.551 1 96.25 91 ARG A C 1
ATOM 667 O O . ARG A 1 91 ? -17.703 -19.297 -7.926 1 96.25 91 ARG A O 1
ATOM 674 N N . TYR A 1 92 ? -16.812 -20.672 -6.43 1 96.94 92 TYR A N 1
ATOM 675 C CA . TYR A 1 92 ? -16.375 -19.609 -5.527 1 96.94 92 TYR A CA 1
ATOM 676 C C . TYR A 1 92 ? -15.172 -18.875 -6.098 1 96.94 92 TYR A C 1
ATOM 678 O O . TYR A 1 92 ? -15.008 -17.672 -5.855 1 96.94 92 TYR A O 1
ATOM 686 N N . VAL A 1 93 ? -14.352 -19.562 -6.855 1 96.94 93 VAL A N 1
ATOM 687 C CA . VAL A 1 93 ? -13.195 -18.938 -7.488 1 96.94 93 VAL A CA 1
ATOM 688 C C . VAL A 1 93 ? -13.656 -17.844 -8.438 1 96.94 93 VAL A C 1
ATOM 690 O O . VAL A 1 93 ? -12.992 -16.812 -8.586 1 96.94 93 VAL A O 1
ATOM 693 N N . ALA A 1 94 ? -14.773 -18.016 -9.078 1 97.12 94 ALA A N 1
ATOM 694 C CA . ALA A 1 94 ? -15.344 -17 -9.961 1 97.12 94 ALA A CA 1
ATOM 695 C C . ALA A 1 94 ? -15.703 -15.727 -9.195 1 97.12 94 ALA A C 1
ATOM 697 O O . ALA A 1 94 ? -15.609 -14.625 -9.734 1 97.12 94 ALA A O 1
ATOM 698 N N . ALA A 1 95 ? -16.094 -15.898 -7.961 1 98 95 ALA A N 1
ATOM 699 C CA . ALA A 1 95 ? -16.391 -14.75 -7.117 1 98 95 ALA A CA 1
ATOM 700 C C . ALA A 1 95 ? -15.156 -13.883 -6.902 1 98 95 ALA A C 1
ATOM 702 O O . ALA A 1 95 ? -15.227 -12.656 -6.977 1 98 95 ALA A O 1
ATOM 703 N N . VAL A 1 96 ? -14.023 -14.539 -6.645 1 98.12 96 VAL A N 1
ATOM 704 C CA . VAL A 1 96 ? -12.773 -13.812 -6.422 1 98.12 96 VAL A CA 1
ATOM 705 C C . VAL A 1 96 ? -12.383 -13.055 -7.684 1 98.12 96 VAL A C 1
ATOM 707 O O . VAL A 1 96 ? -12.125 -11.852 -7.637 1 98.12 96 VAL A O 1
ATOM 710 N N . SER A 1 97 ? -12.383 -13.742 -8.781 1 97.44 97 SER A N 1
ATOM 711 C CA . SER A 1 97 ? -11.977 -13.148 -10.047 1 97.44 97 SER A CA 1
ATOM 712 C C . SER A 1 97 ? -12.898 -11.992 -10.43 1 97.44 97 SER A C 1
ATOM 714 O O . SER A 1 97 ? -12.43 -10.945 -10.883 1 97.44 97 SER A O 1
ATOM 716 N N . ALA A 1 98 ? -14.203 -12.156 -10.25 1 98.38 98 ALA A N 1
ATOM 717 C CA . ALA A 1 98 ? -15.164 -11.117 -10.602 1 98.38 98 ALA A CA 1
ATOM 718 C C . ALA A 1 98 ? -15 -9.891 -9.711 1 98.38 98 ALA A C 1
ATOM 720 O O . ALA A 1 98 ? -15.148 -8.758 -10.172 1 98.38 98 ALA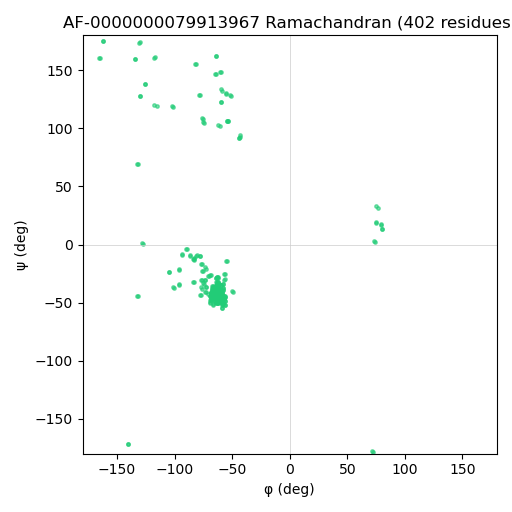 A O 1
ATOM 721 N N . SER A 1 99 ? -14.766 -10.141 -8.445 1 98.38 99 SER A N 1
ATOM 722 C CA . SER A 1 99 ? -14.531 -9.031 -7.523 1 98.38 99 SER A CA 1
ATOM 723 C C . SER A 1 99 ? -13.305 -8.219 -7.941 1 98.38 99 SER A C 1
ATOM 725 O O . SER A 1 99 ? -13.359 -6.992 -8 1 98.38 99 SER A O 1
ATOM 727 N N . VAL A 1 100 ? -12.227 -8.898 -8.273 1 97.81 100 VAL A N 1
ATOM 728 C CA . VAL A 1 100 ? -10.977 -8.266 -8.695 1 97.81 100 VAL A CA 1
ATOM 729 C C . VAL A 1 100 ? -11.211 -7.504 -10 1 97.81 100 VAL A C 1
ATOM 731 O O . VAL A 1 100 ? -10.805 -6.348 -10.133 1 97.81 100 VAL A O 1
ATOM 734 N N . HIS A 1 101 ? -11.867 -8.125 -10.93 1 97.19 101 HIS A N 1
ATOM 735 C CA . HIS A 1 101 ? -12.172 -7.523 -12.227 1 97.19 101 HIS A CA 1
ATOM 736 C C . HIS A 1 101 ? -12.961 -6.23 -12.062 1 97.19 101 HIS A C 1
ATOM 738 O O . HIS A 1 101 ? -12.594 -5.199 -12.633 1 97.19 101 HIS A O 1
ATOM 744 N N . THR A 1 102 ? -13.977 -6.328 -11.336 1 97.12 102 THR A N 1
ATOM 745 C CA . THR A 1 102 ? -14.891 -5.199 -11.18 1 97.12 102 THR A CA 1
ATOM 746 C C . THR A 1 102 ? -14.188 -4.027 -10.508 1 97.12 102 THR A C 1
ATOM 748 O O . THR A 1 102 ? -14.305 -2.885 -10.953 1 97.12 102 THR A O 1
ATOM 751 N N . PHE A 1 103 ? -13.469 -4.324 -9.477 1 96.62 103 PHE A N 1
ATOM 752 C CA . PHE A 1 103 ? -12.758 -3.248 -8.797 1 96.62 103 PHE A CA 1
ATOM 753 C C . PHE A 1 103 ? -11.766 -2.568 -9.734 1 96.62 103 PHE A C 1
ATOM 755 O O . PHE A 1 103 ? -11.75 -1.341 -9.844 1 96.62 103 PHE A O 1
ATOM 762 N N . ALA A 1 104 ? -10.977 -3.354 -10.391 1 95.75 104 ALA A N 1
ATOM 763 C CA . ALA A 1 104 ? -9.938 -2.812 -11.273 1 95.75 104 ALA A CA 1
ATOM 764 C C . ALA A 1 104 ? -10.555 -2.004 -12.414 1 95.75 104 ALA A C 1
ATOM 766 O O . ALA A 1 104 ? -10.094 -0.907 -12.727 1 95.75 104 ALA A O 1
ATOM 767 N N . GLU A 1 105 ? -11.594 -2.52 -13.016 1 94.81 105 GLU A N 1
ATOM 768 C CA . GLU A 1 105 ? -12.25 -1.835 -14.125 1 94.81 105 GLU A CA 1
ATOM 769 C C . GLU A 1 105 ? -12.828 -0.494 -13.68 1 94.81 105 GLU A C 1
ATOM 771 O O . GLU A 1 105 ? -12.688 0.512 -14.375 1 94.81 105 GLU A O 1
ATOM 776 N N . ARG A 1 106 ? -13.445 -0.49 -12.586 1 94.38 106 ARG A N 1
ATOM 777 C CA . ARG A 1 106 ? -14.07 0.73 -12.086 1 94.38 106 ARG A CA 1
ATOM 778 C C . ARG A 1 106 ? -13.023 1.765 -11.703 1 94.38 106 ARG A C 1
ATOM 780 O O . ARG A 1 106 ? -13.188 2.957 -11.961 1 94.38 106 ARG A O 1
ATOM 787 N N . ALA A 1 107 ? -11.969 1.299 -11.07 1 94.56 107 ALA A N 1
ATOM 788 C CA . ALA A 1 107 ? -10.867 2.209 -10.758 1 94.56 107 ALA A CA 1
ATOM 789 C C . ALA A 1 107 ? -10.297 2.842 -12.023 1 94.56 107 ALA A C 1
ATOM 791 O O . ALA A 1 107 ? -10.062 4.051 -12.062 1 94.56 107 ALA A O 1
ATOM 792 N N . LEU A 1 108 ? -10.148 2.074 -13.086 1 94.75 108 LEU A N 1
ATOM 793 C CA . LEU A 1 108 ? -9.5 2.533 -14.305 1 94.75 108 LEU A CA 1
ATOM 794 C C . LEU A 1 108 ? -10.43 3.432 -15.109 1 94.75 108 LEU A C 1
ATOM 796 O O . LEU A 1 108 ? -9.984 4.152 -16.016 1 94.75 108 LEU A O 1
ATOM 800 N N . ARG A 1 109 ? -11.703 3.383 -14.812 1 93.06 109 ARG A N 1
ATOM 801 C CA . ARG A 1 109 ? -12.656 4.258 -15.477 1 93.06 109 ARG A CA 1
ATOM 802 C C . ARG A 1 109 ? -12.562 5.684 -14.945 1 93.06 109 ARG A C 1
ATOM 804 O O . ARG A 1 109 ? -12.992 6.629 -15.609 1 93.06 109 ARG A O 1
ATOM 811 N N . ALA A 1 110 ? -12.07 5.852 -13.766 1 93.44 110 ALA A N 1
ATOM 812 C CA . ALA A 1 110 ? -11.867 7.156 -13.141 1 93.44 110 ALA A CA 1
ATOM 813 C C . ALA A 1 110 ? -10.469 7.262 -12.539 1 93.44 110 ALA A C 1
ATOM 815 O O . ALA A 1 110 ? -10.312 7.449 -11.336 1 93.44 110 ALA A O 1
ATOM 816 N N . PRO A 1 111 ? -9.484 7.312 -13.43 1 94.19 111 PRO A N 1
ATOM 817 C CA . PRO A 1 111 ? -8.102 7.117 -12.977 1 94.19 111 PRO A CA 1
ATOM 818 C C . PRO A 1 111 ? -7.613 8.242 -12.062 1 94.19 111 PRO A C 1
ATOM 820 O O . PRO A 1 111 ? -6.863 7.996 -11.117 1 94.19 111 PRO A O 1
ATOM 823 N N . THR A 1 112 ? -8.008 9.461 -12.312 1 94.94 112 THR A N 1
ATOM 824 C CA . THR A 1 112 ? -7.582 10.562 -11.461 1 94.94 112 THR A CA 1
ATOM 825 C C . THR A 1 112 ? -8.133 10.406 -10.047 1 94.94 112 THR A C 1
ATOM 827 O O . THR A 1 112 ? -7.398 10.531 -9.07 1 94.94 112 THR A O 1
ATOM 830 N N . LEU A 1 113 ? -9.367 10.07 -9.953 1 95.31 113 LEU A N 1
ATOM 831 C CA . LEU A 1 113 ? -10.008 9.859 -8.664 1 95.31 113 LEU A CA 1
ATOM 832 C C . LEU A 1 113 ? -9.406 8.648 -7.953 1 95.31 113 LEU A C 1
ATOM 834 O O . LEU A 1 113 ? -9.086 8.711 -6.762 1 95.31 113 LEU A O 1
ATOM 838 N N . ALA A 1 114 ? -9.312 7.605 -8.703 1 95.19 114 ALA A N 1
ATOM 839 C CA . ALA A 1 114 ? -8.773 6.375 -8.125 1 95.19 114 ALA A CA 1
ATOM 840 C C . ALA A 1 114 ? -7.355 6.582 -7.609 1 95.19 114 ALA A C 1
ATOM 842 O O . ALA A 1 114 ? -7.016 6.145 -6.508 1 95.19 114 ALA A O 1
ATOM 843 N N . TYR A 1 115 ? -6.562 7.266 -8.383 1 95.56 115 TYR A N 1
ATOM 844 C CA . TYR A 1 115 ? -5.199 7.543 -7.941 1 95.56 115 TYR A CA 1
ATOM 845 C C . TYR A 1 115 ? -5.195 8.383 -6.668 1 95.56 115 TYR A C 1
ATOM 847 O O . TYR A 1 115 ? -4.434 8.102 -5.738 1 95.56 115 TYR A O 1
ATOM 855 N N . ALA A 1 116 ? -6.016 9.352 -6.613 1 94.94 116 ALA A N 1
ATOM 856 C CA . ALA A 1 116 ? -6.098 10.234 -5.453 1 94.94 116 ALA A CA 1
ATOM 857 C C . ALA A 1 116 ? -6.504 9.461 -4.203 1 94.94 116 ALA A C 1
ATOM 859 O O . ALA A 1 116 ? -5.957 9.688 -3.121 1 94.94 116 ALA A O 1
ATOM 860 N N . LEU A 1 117 ? -7.391 8.586 -4.402 1 93.44 117 LEU A N 1
ATOM 861 C CA . LEU A 1 117 ? -7.969 7.895 -3.256 1 93.44 117 LEU A CA 1
ATOM 862 C C . LEU A 1 117 ? -7.082 6.73 -2.822 1 93.44 117 LEU A C 1
ATOM 864 O O . LEU A 1 117 ? -6.863 6.523 -1.627 1 93.44 117 LEU A O 1
ATOM 868 N N . LEU A 1 118 ? -6.391 6.066 -3.709 1 93.38 118 LEU A N 1
ATOM 869 C CA . LEU A 1 118 ? -5.754 4.793 -3.393 1 93.38 118 LEU A CA 1
ATOM 870 C C . LEU A 1 118 ? -4.25 4.965 -3.227 1 93.38 118 LEU A C 1
ATOM 872 O O . LEU A 1 118 ? -3.604 4.184 -2.523 1 93.38 118 LEU A O 1
ATOM 876 N N . VAL A 1 119 ? -3.684 6.012 -3.832 1 92.56 119 VAL A N 1
ATOM 877 C CA . VAL A 1 119 ? -2.242 5.957 -4.039 1 92.56 119 VAL A CA 1
ATOM 878 C C . VAL A 1 119 ? -1.603 7.27 -3.592 1 92.56 119 VAL A C 1
ATOM 880 O O . VAL A 1 119 ? -0.565 7.266 -2.924 1 92.56 119 VAL A O 1
ATOM 883 N N . GLU A 1 120 ? -2.195 8.406 -3.953 1 92.69 120 GLU A N 1
ATOM 884 C CA . GLU A 1 120 ? -1.602 9.734 -3.82 1 92.69 120 GLU A CA 1
ATOM 885 C C . GLU A 1 120 ? -1.167 10 -2.383 1 92.69 120 GLU A C 1
ATOM 887 O O . GLU A 1 120 ? -1.925 9.75 -1.442 1 92.69 120 GLU A O 1
ATOM 892 N N . PRO A 1 121 ? 0.091 10.438 -2.246 1 88.25 121 PRO A N 1
ATOM 893 C CA . PRO A 1 121 ? 0.498 10.812 -0.891 1 88.25 121 PRO A CA 1
ATOM 894 C C . PRO A 1 121 ? -0.362 11.938 -0.306 1 88.25 121 PRO A C 1
ATOM 896 O O . PRO A 1 121 ? -0.513 12.992 -0.925 1 88.25 121 PRO A O 1
ATOM 899 N N . VAL A 1 122 ? -0.971 11.641 0.836 1 87.38 122 VAL A N 1
ATOM 900 C CA . VAL A 1 122 ? -1.931 12.547 1.45 1 87.38 122 VAL A CA 1
ATOM 901 C C . VAL A 1 122 ? -1.739 12.562 2.965 1 87.38 122 VAL A C 1
ATOM 903 O O . VAL A 1 122 ? -0.779 11.984 3.479 1 87.38 122 VAL A O 1
ATOM 906 N N . ASP A 1 123 ? -2.65 13.211 3.633 1 86.5 123 ASP A N 1
ATOM 907 C CA . ASP A 1 123 ? -2.641 13.32 5.086 1 86.5 123 ASP A CA 1
ATOM 908 C C . ASP A 1 123 ? -2.816 11.953 5.742 1 86.5 123 ASP A C 1
ATOM 910 O O . ASP A 1 123 ? -3.553 11.102 5.234 1 86.5 123 ASP A O 1
ATOM 914 N N . PRO A 1 124 ? -2.188 11.781 6.898 1 87.56 124 PRO A N 1
ATOM 915 C CA . PRO A 1 124 ? -2.23 10.484 7.578 1 87.56 124 PRO A CA 1
ATOM 916 C C . PRO A 1 124 ? -3.656 10.016 7.867 1 87.56 124 PRO A C 1
ATOM 918 O O . PRO A 1 124 ? -3.908 8.812 7.965 1 87.56 124 PRO A O 1
ATOM 921 N N . GLN A 1 125 ? -4.523 10.93 7.961 1 87.62 125 GLN A N 1
ATOM 922 C CA . GLN A 1 125 ? -5.914 10.562 8.219 1 87.62 125 GLN A CA 1
ATOM 923 C C . GLN A 1 125 ? -6.492 9.75 7.066 1 87.62 125 GLN A C 1
ATOM 925 O O . GLN A 1 125 ? -7.281 8.828 7.285 1 87.62 125 GLN A O 1
ATOM 930 N N . VAL A 1 126 ? -6.125 10.055 5.93 1 89.38 126 VAL A N 1
ATOM 931 C CA . VAL A 1 126 ? -6.602 9.344 4.75 1 89.38 126 VAL A CA 1
ATOM 932 C C . VAL A 1 126 ? -5.953 7.957 4.688 1 89.38 126 VAL A C 1
ATOM 934 O O . VAL A 1 126 ? -6.613 6.973 4.344 1 89.38 126 VAL A O 1
ATOM 937 N N . ASP A 1 127 ? -4.715 7.836 5.082 1 89.5 127 ASP A N 1
ATOM 938 C CA . ASP A 1 127 ? -4.004 6.562 5.086 1 89.5 127 ASP A CA 1
ATOM 939 C C . ASP A 1 127 ? -4.648 5.578 6.059 1 89.5 127 ASP A C 1
ATOM 941 O O . ASP A 1 127 ? -4.68 4.371 5.801 1 89.5 127 ASP A O 1
ATOM 945 N N . THR A 1 128 ? -5.121 6.117 7.145 1 90.56 128 THR A N 1
ATOM 946 C CA . THR A 1 128 ? -5.832 5.281 8.102 1 90.56 128 THR A CA 1
ATOM 947 C C . THR A 1 128 ? -7.082 4.68 7.469 1 90.56 128 THR A C 1
ATOM 949 O O . THR A 1 128 ? -7.359 3.488 7.633 1 90.56 128 THR A O 1
ATOM 952 N N . GLU A 1 129 ? -7.766 5.496 6.738 1 92.62 129 GLU A N 1
ATOM 953 C CA . GLU A 1 129 ? -8.961 5.012 6.059 1 92.62 129 GLU A CA 1
ATOM 954 C C . GLU A 1 129 ? -8.609 4.004 4.969 1 92.62 129 GLU A C 1
ATOM 956 O O . GLU A 1 129 ? -9.344 3.039 4.746 1 92.62 129 GLU A O 1
ATOM 961 N N . ARG A 1 130 ? -7.492 4.223 4.309 1 94 130 ARG A N 1
ATOM 962 C CA . ARG A 1 130 ? -7.039 3.293 3.279 1 94 130 ARG A CA 1
ATOM 963 C C . ARG A 1 130 ? -6.773 1.911 3.867 1 94 130 ARG A C 1
ATOM 965 O O . ARG A 1 130 ? -7.121 0.895 3.26 1 94 130 ARG A O 1
ATOM 972 N N . LEU A 1 131 ? -6.184 1.902 5.035 1 92.94 131 LEU A N 1
ATOM 973 C CA . LEU A 1 131 ? -5.906 0.632 5.695 1 92.94 131 LEU A CA 1
ATOM 974 C C . LEU A 1 131 ? -7.203 -0.1 6.031 1 92.94 131 LEU A C 1
ATOM 976 O O . LEU A 1 131 ? -7.309 -1.311 5.82 1 92.94 131 LEU A O 1
ATOM 980 N N . LEU A 1 132 ? -8.203 0.609 6.477 1 91.06 132 LEU A N 1
ATOM 981 C CA . LEU A 1 132 ? -9.492 0.018 6.824 1 91.06 132 LEU A CA 1
ATOM 982 C C . LEU A 1 132 ? -10.203 -0.512 5.582 1 91.06 132 LEU A C 1
ATOM 984 O O . LEU A 1 132 ? -10.828 -1.573 5.625 1 91.06 132 LEU A O 1
ATOM 988 N N . PHE A 1 133 ? -10.078 0.224 4.598 1 92.81 133 PHE A N 1
ATOM 989 C CA . PHE A 1 133 ? -10.664 -0.185 3.33 1 92.81 133 PHE A CA 1
ATOM 990 C C . PHE A 1 133 ? -10.039 -1.481 2.832 1 92.81 133 PHE A C 1
ATOM 992 O O . PHE A 1 133 ? -10.742 -2.422 2.469 1 92.81 133 PHE A O 1
ATOM 999 N N . ARG A 1 134 ? -8.766 -1.544 2.789 1 95.19 134 ARG A N 1
ATOM 1000 C CA . ARG A 1 134 ? -8.078 -2.736 2.305 1 95.19 134 ARG A CA 1
ATOM 1001 C C . ARG A 1 134 ? -8.367 -3.938 3.199 1 95.19 134 ARG A C 1
ATOM 1003 O O . ARG A 1 134 ? -8.461 -5.066 2.719 1 95.19 134 ARG A O 1
ATOM 1010 N N . GLU A 1 135 ? -8.539 -3.648 4.449 1 94.31 135 GLU A N 1
ATOM 1011 C CA . GLU A 1 135 ? -8.922 -4.711 5.371 1 94.31 135 GLU A CA 1
ATOM 1012 C C . GLU A 1 135 ? -10.305 -5.258 5.039 1 94.31 135 GLU A C 1
ATOM 1014 O O . GLU A 1 135 ? -10.523 -6.473 5.051 1 94.31 135 GLU A O 1
ATOM 1019 N N . SER A 1 136 ? -11.195 -4.352 4.762 1 93.75 136 SER A N 1
ATOM 1020 C CA . SER A 1 136 ? -12.555 -4.766 4.418 1 93.75 136 SER A CA 1
ATOM 1021 C C . SER A 1 136 ? -12.57 -5.574 3.123 1 93.75 136 SER A C 1
ATOM 1023 O O . SER A 1 136 ? -13.273 -6.582 3.025 1 93.75 136 SER A O 1
ATOM 1025 N N . PHE A 1 137 ? -11.836 -5.16 2.166 1 96.56 137 PHE A N 1
ATOM 1026 C CA . PHE A 1 137 ? -11.766 -5.867 0.893 1 96.56 137 PHE A CA 1
ATOM 1027 C C . PHE A 1 137 ? -11.125 -7.238 1.073 1 96.56 137 PHE A C 1
ATOM 1029 O O . PHE A 1 137 ? -11.609 -8.234 0.531 1 96.56 137 PHE A O 1
ATOM 1036 N N . ARG A 1 138 ? -10.102 -7.254 1.831 1 97.5 138 ARG A N 1
ATOM 1037 C CA . ARG A 1 138 ? -9.438 -8.508 2.178 1 97.5 138 ARG A CA 1
ATOM 1038 C C . ARG A 1 138 ? -10.422 -9.484 2.812 1 97.5 138 ARG A C 1
ATOM 1040 O O . ARG A 1 138 ? -10.477 -10.656 2.432 1 97.5 138 ARG A O 1
ATOM 1047 N N . ASP A 1 139 ? -11.172 -9.031 3.771 1 96.38 139 ASP A N 1
ATOM 1048 C CA . ASP A 1 139 ? -12.109 -9.891 4.488 1 96.38 139 ASP A CA 1
ATOM 1049 C C . ASP A 1 139 ? -13.172 -10.461 3.543 1 96.38 139 ASP A C 1
ATOM 1051 O O . ASP A 1 139 ? -13.547 -11.625 3.656 1 96.38 139 ASP A O 1
ATOM 1055 N N . ALA A 1 140 ? -13.602 -9.617 2.652 1 95.88 140 ALA A N 1
ATOM 1056 C CA . ALA A 1 140 ? -14.578 -10.07 1.67 1 95.88 140 ALA A CA 1
ATOM 1057 C C . ALA A 1 140 ? -14 -11.156 0.776 1 95.88 140 ALA A C 1
ATOM 1059 O O . ALA A 1 140 ? -14.641 -12.188 0.549 1 95.88 140 ALA A O 1
ATOM 1060 N N . LEU A 1 141 ? -12.828 -10.977 0.232 1 98.12 141 LEU A N 1
ATOM 1061 C CA . LEU A 1 141 ? -12.188 -11.969 -0.631 1 98.12 141 LEU A CA 1
ATOM 1062 C C . LEU A 1 141 ? -11.883 -13.25 0.139 1 98.12 141 LEU A C 1
ATOM 1064 O O . LEU A 1 141 ? -11.977 -14.344 -0.412 1 98.12 141 LEU A O 1
ATOM 1068 N N . ALA A 1 142 ? -11.492 -13.086 1.415 1 98.38 142 ALA A N 1
ATOM 1069 C CA . ALA A 1 142 ? -11.148 -14.234 2.246 1 98.38 142 ALA A CA 1
ATOM 1070 C C . ALA A 1 142 ? -12.328 -15.188 2.391 1 98.38 142 ALA A C 1
ATOM 1072 O O . ALA A 1 142 ? -12.156 -16.406 2.42 1 98.38 142 ALA A O 1
ATOM 1073 N N . VAL A 1 143 ? -13.469 -14.648 2.52 1 97.88 143 VAL A N 1
ATOM 1074 C CA . VAL A 1 143 ? -14.672 -15.453 2.637 1 97.88 143 VAL A CA 1
ATOM 1075 C C . VAL A 1 143 ? -14.844 -16.328 1.389 1 97.88 143 VAL A C 1
ATOM 1077 O O . VAL A 1 143 ? -15.078 -17.531 1.489 1 97.88 143 VAL A O 1
ATOM 1080 N N . ALA A 1 144 ? -14.711 -15.719 0.228 1 98 144 ALA A N 1
ATOM 1081 C CA . ALA A 1 144 ? -14.852 -16.438 -1.033 1 98 144 ALA A CA 1
ATOM 1082 C C . ALA A 1 144 ? -13.742 -17.469 -1.196 1 98 144 ALA A C 1
ATOM 1084 O O . ALA A 1 144 ? -13.984 -18.594 -1.669 1 98 144 ALA A O 1
ATOM 1085 N N . ILE A 1 145 ? -12.547 -17.172 -0.808 1 98.56 145 ILE A N 1
ATOM 1086 C CA . ILE A 1 145 ? -11.406 -18.078 -0.942 1 98.56 145 ILE A CA 1
ATOM 1087 C C . ILE A 1 145 ? -11.578 -19.266 -0.008 1 98.56 145 ILE A C 1
ATOM 1089 O O . ILE A 1 145 ? -11.336 -20.406 -0.402 1 98.56 145 ILE A O 1
ATOM 1093 N N . ALA A 1 146 ? -12.008 -18.969 1.208 1 98.56 146 ALA A N 1
ATOM 1094 C CA . ALA A 1 146 ? -12.25 -20.047 2.162 1 98.56 146 ALA A CA 1
ATOM 1095 C C . ALA A 1 146 ? -13.305 -21.016 1.64 1 98.56 146 ALA A C 1
ATOM 1097 O O . ALA A 1 146 ? -13.164 -22.234 1.771 1 98.56 146 ALA A O 1
ATOM 1098 N N . ALA A 1 147 ? -14.297 -20.5 1.094 1 98.12 147 ALA A N 1
ATOM 1099 C CA . ALA A 1 147 ? -15.352 -21.328 0.521 1 98.12 147 ALA A CA 1
ATOM 1100 C C . ALA A 1 147 ? -14.828 -22.156 -0.648 1 98.12 147 ALA A C 1
ATOM 1102 O O . ALA A 1 147 ? -15.203 -23.312 -0.813 1 98.12 147 ALA A O 1
ATOM 1103 N N . ALA A 1 148 ? -13.977 -21.562 -1.476 1 98.06 148 ALA A N 1
ATOM 1104 C CA . ALA A 1 148 ? -13.391 -22.266 -2.607 1 98.06 148 ALA A CA 1
ATOM 1105 C C . ALA A 1 148 ? -12.508 -23.422 -2.135 1 98.06 148 ALA A C 1
ATOM 1107 O O . ALA A 1 148 ? -12.484 -24.484 -2.756 1 98.06 148 ALA A O 1
ATOM 1108 N N . VAL A 1 149 ? -11.789 -23.203 -1.06 1 98 149 VAL A N 1
ATOM 1109 C CA . VAL A 1 149 ? -10.969 -24.25 -0.461 1 98 149 VAL A CA 1
ATOM 1110 C C . VAL A 1 149 ? -11.867 -25.375 0.051 1 98 149 VAL A C 1
ATOM 1112 O O . VAL A 1 149 ? -11.625 -26.547 -0.237 1 98 149 VAL A O 1
ATOM 1115 N N . GLU A 1 150 ? -12.852 -25.016 0.788 1 98 150 GLU A N 1
ATOM 1116 C CA . GLU A 1 150 ? -13.773 -25.984 1.372 1 98 150 GLU A CA 1
ATOM 1117 C C . GLU A 1 150 ? -14.469 -26.812 0.29 1 98 150 GLU A C 1
ATOM 1119 O O . GLU A 1 150 ? -14.695 -28.016 0.465 1 98 150 GLU A O 1
ATOM 1124 N N . ALA A 1 151 ? -14.742 -26.219 -0.802 1 97.06 151 ALA A N 1
ATOM 1125 C CA . ALA A 1 151 ? -15.422 -26.875 -1.915 1 97.06 151 ALA A CA 1
ATOM 1126 C C . ALA A 1 151 ? -14.445 -27.719 -2.736 1 97.06 151 ALA A C 1
ATOM 1128 O O . ALA A 1 151 ? -14.852 -28.406 -3.672 1 97.06 151 ALA A O 1
ATOM 1129 N N . GLY A 1 152 ? -13.156 -27.594 -2.471 1 96.62 152 GLY A N 1
ATOM 1130 C CA . GLY A 1 152 ? -12.148 -28.359 -3.188 1 96.62 152 GLY A CA 1
ATOM 1131 C C . GLY A 1 152 ? -11.82 -27.781 -4.555 1 96.62 152 GLY A C 1
ATOM 1132 O O . GLY A 1 152 ? -11.242 -28.469 -5.402 1 96.62 152 GLY A O 1
ATOM 1133 N N . GLU A 1 153 ? -12.188 -26.516 -4.805 1 96.25 153 GLU A N 1
ATOM 1134 C CA . GLU A 1 153 ? -11.914 -25.859 -6.078 1 96.25 153 GLU A CA 1
ATOM 1135 C C . GLU A 1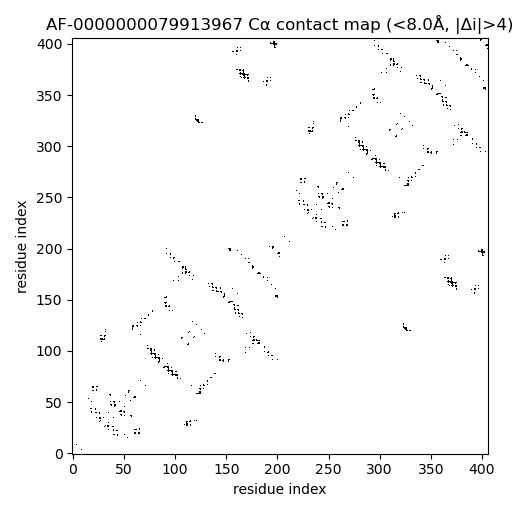 153 ? -10.445 -25.484 -6.203 1 96.25 153 GLU A C 1
ATOM 1137 O O . GLU A 1 153 ? -9.898 -25.438 -7.309 1 96.25 153 GLU A O 1
ATOM 1142 N N . ILE A 1 154 ? -9.859 -25.141 -5.07 1 97 154 ILE A N 1
ATOM 1143 C CA . ILE A 1 154 ? -8.461 -24.734 -5.008 1 97 154 ILE A CA 1
ATOM 1144 C C . ILE A 1 154 ? -7.77 -25.438 -3.842 1 97 154 ILE A C 1
ATOM 1146 O O . ILE A 1 154 ? -8.43 -25.969 -2.945 1 97 154 ILE A O 1
ATOM 1150 N N . PRO A 1 155 ? -6.426 -25.516 -3.898 1 96.69 155 PRO A N 1
ATOM 1151 C CA . PRO A 1 155 ? -5.711 -26.219 -2.834 1 96.69 155 PRO A CA 1
ATOM 1152 C C . PRO A 1 155 ? -5.867 -25.562 -1.472 1 96.69 155 PRO A C 1
ATOM 1154 O O . PRO A 1 155 ? -6.223 -24.375 -1.396 1 96.69 155 PRO A O 1
ATOM 1157 N N . ASP A 1 156 ? -5.566 -26.312 -0.427 1 96.81 156 ASP A N 1
ATOM 1158 C CA . ASP A 1 156 ? -5.551 -25.766 0.927 1 96.81 156 ASP A CA 1
ATOM 1159 C C . ASP A 1 156 ? -4.555 -24.625 1.044 1 96.81 156 ASP A C 1
ATOM 1161 O O . ASP A 1 156 ? -3.434 -24.703 0.535 1 96.81 156 ASP A O 1
ATOM 1165 N N . GLN A 1 157 ? -5.043 -23.6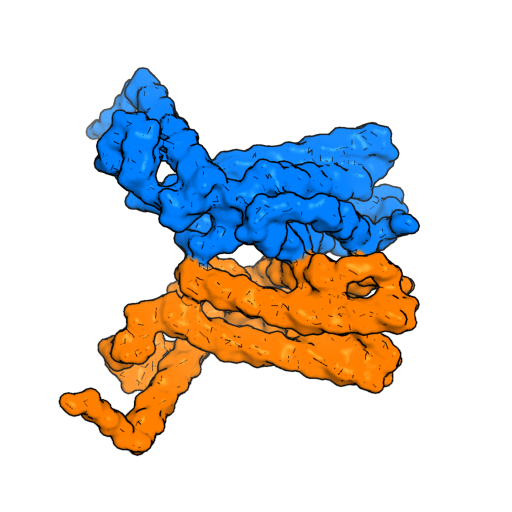25 1.647 1 96.62 157 GLN A N 1
ATOM 1166 C CA . GLN A 1 157 ? -4.242 -22.406 1.832 1 96.62 157 GLN A CA 1
ATOM 1167 C C . GLN A 1 157 ? -4.883 -21.484 2.859 1 96.62 157 GLN A C 1
ATOM 1169 O O . GLN A 1 157 ? -6.066 -21.609 3.174 1 96.62 157 GLN A O 1
ATOM 1174 N N . ASP A 1 158 ? -4.102 -20.594 3.385 1 96.31 158 ASP A N 1
ATOM 1175 C CA . ASP A 1 158 ? -4.633 -19.609 4.309 1 96.31 158 ASP A CA 1
ATOM 1176 C C . ASP A 1 158 ? -5.395 -18.516 3.564 1 96.31 158 ASP A C 1
ATOM 1178 O O . ASP A 1 158 ? -4.789 -17.641 2.926 1 96.31 158 ASP A O 1
ATOM 1182 N N . ALA A 1 159 ? -6.719 -18.531 3.713 1 97.81 159 ALA A N 1
ATOM 1183 C CA . ALA A 1 159 ? -7.594 -17.641 2.941 1 97.81 159 ALA A CA 1
ATOM 1184 C C . ALA A 1 159 ? -7.312 -16.172 3.254 1 97.81 159 ALA A C 1
ATOM 1186 O O . ALA A 1 159 ? -7.344 -15.328 2.361 1 97.81 159 ALA A O 1
ATOM 1187 N N . SER A 1 160 ? -7.035 -15.875 4.488 1 96.81 160 SER A N 1
ATOM 1188 C CA . SER A 1 160 ? -6.789 -14.5 4.895 1 96.81 160 SER A CA 1
ATOM 1189 C C . SER A 1 160 ? -5.484 -13.977 4.305 1 96.81 160 SER A C 1
ATOM 1191 O O . SER A 1 160 ? -5.43 -12.844 3.811 1 96.81 160 SER A O 1
ATOM 1193 N N . VAL A 1 161 ? -4.441 -14.766 4.293 1 96.81 161 VAL A N 1
ATOM 1194 C CA . VAL A 1 161 ? -3.15 -14.359 3.746 1 96.81 161 VAL A CA 1
ATOM 1195 C C . VAL A 1 161 ? -3.258 -14.203 2.23 1 96.81 161 VAL A C 1
ATOM 1197 O O . VAL A 1 161 ? -2.799 -13.203 1.669 1 96.81 161 VAL A O 1
ATOM 1200 N N . THR A 1 162 ? -3.896 -15.156 1.63 1 98.19 162 THR A N 1
ATOM 1201 C CA . THR A 1 162 ? -4.07 -15.094 0.182 1 98.19 162 THR A CA 1
ATOM 1202 C C . THR A 1 162 ? -4.887 -13.867 -0.212 1 98.19 162 THR A C 1
ATOM 1204 O O . THR A 1 162 ? -4.539 -13.164 -1.165 1 98.19 162 THR A O 1
ATOM 1207 N N . ALA A 1 163 ? -5.941 -13.633 0.559 1 98.62 163 ALA A N 1
ATOM 1208 C CA . ALA A 1 163 ? -6.77 -12.453 0.292 1 98.62 163 ALA A CA 1
ATOM 1209 C C . ALA A 1 163 ? -5.961 -11.172 0.442 1 98.62 163 ALA A C 1
ATOM 1211 O O . ALA A 1 163 ? -6.066 -10.266 -0.387 1 98.62 163 ALA A O 1
ATOM 1212 N N . ALA A 1 164 ? -5.168 -11.094 1.479 1 98.25 164 ALA A N 1
ATOM 1213 C CA . ALA A 1 164 ? -4.301 -9.93 1.677 1 98.25 164 ALA A CA 1
ATOM 1214 C C . ALA A 1 164 ? -3.346 -9.758 0.499 1 98.25 164 ALA A C 1
ATOM 1216 O O . ALA A 1 164 ? -3.166 -8.641 0.001 1 98.25 164 ALA A O 1
ATOM 1217 N N . CYS A 1 165 ? -2.777 -10.82 0.069 1 98.75 165 CYS A N 1
ATOM 1218 C CA . CYS A 1 165 ? -1.854 -10.789 -1.061 1 98.75 165 CYS A CA 1
ATOM 1219 C C . CYS A 1 165 ? -2.545 -10.266 -2.312 1 98.75 165 CYS A C 1
ATOM 1221 O O . CYS A 1 165 ? -2 -9.414 -3.018 1 98.75 165 CYS A O 1
ATOM 1223 N N . ILE A 1 166 ? -3.742 -10.719 -2.561 1 98.81 166 ILE A N 1
ATOM 1224 C CA . ILE A 1 166 ? -4.469 -10.32 -3.764 1 98.81 166 ILE A CA 1
ATOM 1225 C C . ILE A 1 166 ? -4.84 -8.844 -3.676 1 98.81 166 ILE A C 1
ATOM 1227 O O . ILE A 1 166 ? -4.703 -8.102 -4.652 1 98.81 166 ILE A O 1
ATOM 1231 N N . VAL A 1 167 ? -5.297 -8.406 -2.523 1 98.38 167 VAL A N 1
ATOM 1232 C CA . VAL A 1 167 ? -5.625 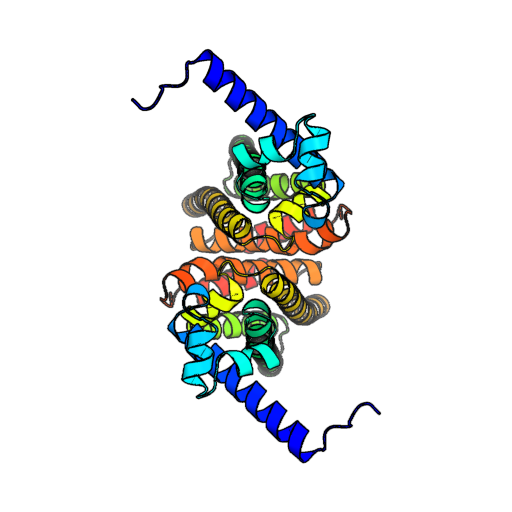-7 -2.336 1 98.38 167 VAL A CA 1
ATOM 1233 C C . VAL A 1 167 ? -4.383 -6.141 -2.57 1 98.38 167 VAL A C 1
ATOM 1235 O O . VAL A 1 167 ? -4.441 -5.133 -3.273 1 98.38 167 VAL A O 1
ATOM 1238 N N . GLY A 1 168 ? -3.248 -6.539 -1.997 1 98.31 168 GLY A N 1
ATOM 1239 C CA . GLY A 1 168 ? -1.997 -5.836 -2.23 1 98.31 168 GLY A CA 1
ATOM 1240 C C . GLY A 1 168 ? -1.582 -5.824 -3.689 1 98.31 168 GLY A C 1
ATOM 1241 O O . GLY A 1 168 ? -1.11 -4.805 -4.199 1 98.31 168 GLY A O 1
ATOM 1242 N N . ALA A 1 169 ? -1.758 -6.938 -4.316 1 98.56 169 ALA A N 1
ATOM 1243 C CA . ALA A 1 169 ? -1.418 -7.062 -5.73 1 98.56 169 ALA A CA 1
ATOM 1244 C C . ALA A 1 169 ? -2.211 -6.074 -6.578 1 98.56 169 ALA A C 1
ATOM 1246 O O . ALA A 1 169 ? -1.642 -5.367 -7.414 1 98.56 169 ALA A O 1
ATOM 1247 N N . ILE A 1 170 ? -3.514 -6.012 -6.359 1 97.44 170 ILE A N 1
ATOM 1248 C CA . ILE A 1 170 ? -4.391 -5.109 -7.102 1 97.44 170 ILE A CA 1
ATOM 1249 C C . ILE A 1 170 ? -3.934 -3.668 -6.895 1 97.44 170 ILE A C 1
ATOM 1251 O O . ILE A 1 170 ? -3.719 -2.934 -7.863 1 97.44 170 ILE A O 1
ATOM 1255 N N . GLY A 1 171 ? -3.785 -3.334 -5.633 1 96.62 171 GLY A N 1
ATOM 1256 C CA . GLY A 1 171 ? -3.406 -1.969 -5.305 1 96.62 171 GLY A CA 1
ATOM 1257 C C . GLY A 1 171 ? -2.107 -1.536 -5.957 1 96.62 171 GLY A C 1
ATOM 1258 O O . GLY A 1 171 ? -2.023 -0.441 -6.516 1 96.62 171 GLY A O 1
ATOM 1259 N N . GLU A 1 172 ? -1.114 -2.357 -5.906 1 97.44 172 GLU A N 1
ATOM 1260 C CA . GLU A 1 172 ? 0.201 -2.004 -6.434 1 97.44 172 GLU A CA 1
ATOM 1261 C C . GLU A 1 172 ? 0.203 -2 -7.961 1 97.44 172 GLU A C 1
ATOM 1263 O O . GLU A 1 172 ? 0.776 -1.104 -8.586 1 97.44 172 GLU A O 1
ATOM 1268 N N . ALA A 1 173 ? -0.43 -2.934 -8.57 1 96.56 173 ALA A N 1
ATOM 1269 C CA . ALA A 1 173 ? -0.449 -3.057 -10.023 1 96.56 173 ALA A CA 1
ATOM 1270 C C . ALA A 1 173 ? -1.141 -1.857 -10.664 1 96.56 173 ALA A C 1
ATOM 1272 O O . ALA A 1 173 ? -0.82 -1.48 -11.797 1 96.56 173 ALA A O 1
ATOM 1273 N N . LEU A 1 174 ? -2.045 -1.261 -10 1 95.81 174 LEU A N 1
ATOM 1274 C CA . LEU A 1 174 ? -2.848 -0.191 -10.586 1 95.81 174 LEU A CA 1
ATOM 1275 C C . LEU A 1 174 ? -2.152 1.157 -10.43 1 95.81 174 LEU A C 1
ATOM 1277 O O . LEU A 1 174 ? -2.561 2.146 -11.039 1 95.81 174 LEU A O 1
ATOM 1281 N N . ILE A 1 175 ? -1.083 1.229 -9.664 1 95 175 ILE A N 1
ATOM 1282 C CA . ILE A 1 175 ? -0.431 2.502 -9.367 1 95 175 ILE A CA 1
ATOM 1283 C C . ILE A 1 175 ? 0.005 3.17 -10.672 1 95 175 ILE A C 1
ATOM 1285 O O . ILE A 1 175 ? -0.388 4.305 -10.953 1 95 175 ILE A O 1
ATOM 1289 N N . LEU A 1 176 ? 0.743 2.502 -11.477 1 92.62 176 LEU A N 1
ATOM 1290 C CA . LEU A 1 176 ? 1.324 3.121 -12.664 1 92.62 176 LEU A CA 1
ATOM 1291 C C . LEU A 1 176 ? 0.244 3.461 -13.688 1 92.62 176 LEU A C 1
ATOM 1293 O O . LEU A 1 176 ? 0.203 4.578 -14.203 1 92.62 176 LEU A O 1
ATOM 1297 N N . PRO A 1 177 ? -0.672 2.518 -13.984 1 94.38 177 PRO A N 1
ATOM 1298 C CA . PRO A 1 177 ? -1.742 2.877 -14.914 1 94.38 177 PRO A CA 1
ATOM 1299 C C . PRO A 1 177 ? -2.568 4.066 -14.438 1 94.38 177 PRO A C 1
ATOM 1301 O O . PRO A 1 177 ? -2.945 4.926 -15.234 1 94.38 177 PRO A O 1
ATOM 1304 N N . LEU A 1 178 ? -2.84 4.129 -13.188 1 94.12 178 LEU A N 1
ATOM 1305 C CA . LEU A 1 178 ? -3.627 5.234 -12.648 1 94.12 178 LEU A CA 1
ATOM 1306 C C . LEU A 1 178 ? -2.848 6.543 -12.727 1 94.12 178 LEU A C 1
ATOM 1308 O O . LEU A 1 178 ? -3.408 7.586 -13.078 1 94.12 178 LEU A O 1
ATOM 1312 N N . ALA A 1 179 ? -1.598 6.469 -12.414 1 91.88 179 ALA A N 1
ATOM 1313 C CA . ALA A 1 179 ? -0.749 7.656 -12.461 1 91.88 179 ALA A CA 1
ATOM 1314 C C . ALA A 1 179 ? -0.669 8.211 -13.883 1 91.88 179 ALA A C 1
ATOM 1316 O O . ALA A 1 179 ? -0.574 9.43 -14.07 1 91.88 179 ALA A O 1
ATOM 1317 N N . ARG A 1 180 ? -0.742 7.285 -14.812 1 89.75 180 ARG A N 1
ATOM 1318 C CA . ARG A 1 180 ? -0.627 7.676 -16.203 1 89.75 180 ARG A CA 1
ATOM 1319 C C . ARG A 1 180 ? -1.969 8.156 -16.75 1 89.75 180 ARG A C 1
ATOM 1321 O O . ARG A 1 180 ? -2.029 8.75 -17.828 1 89.75 180 ARG A O 1
ATOM 1328 N N . GLY A 1 181 ? -2.98 7.93 -16.047 1 83.06 181 GLY A N 1
ATOM 1329 C CA . GLY A 1 181 ? -4.312 8.352 -16.453 1 83.06 181 GLY A CA 1
ATOM 1330 C C . GLY A 1 181 ? -4.887 7.504 -17.562 1 83.06 181 GLY A C 1
ATOM 1331 O O . GLY A 1 181 ? -5.828 7.922 -18.25 1 83.06 181 GLY A O 1
ATOM 1332 N N . ALA A 1 182 ? -4.164 6.5 -17.984 1 68.06 182 ALA A N 1
ATOM 1333 C CA . ALA A 1 182 ? -4.598 5.719 -19.141 1 68.06 182 ALA A CA 1
ATOM 1334 C C . ALA A 1 182 ? -4.906 4.277 -18.75 1 68.06 182 ALA A C 1
ATOM 1336 O O . ALA A 1 182 ? -4.172 3.672 -17.969 1 68.06 182 ALA A O 1
ATOM 1337 N N . GLY A 1 183 ? -6.211 4.035 -19.031 1 64 183 GLY A N 1
ATOM 1338 C CA . GLY A 1 183 ? -6.535 2.627 -18.875 1 64 183 GLY A CA 1
ATOM 1339 C C . GLY A 1 183 ? -5.742 1.722 -19.797 1 64 183 GLY A C 1
ATOM 1340 O O . GLY A 1 183 ? -5.445 2.094 -20.938 1 64 183 GLY A O 1
ATOM 1341 N N . ASP A 1 184 ? -4.734 1.088 -19.25 1 69.69 184 ASP A N 1
ATOM 1342 C CA . ASP A 1 184 ? -4.086 0.022 -20.016 1 69.69 184 ASP A CA 1
ATOM 1343 C C . ASP A 1 184 ? -4.945 -1.24 -20.031 1 69.69 184 ASP A C 1
ATOM 1345 O O . ASP A 1 184 ? -5.141 -1.879 -18.984 1 69.69 184 ASP A O 1
ATOM 1349 N N . SER A 1 185 ? -5.516 -1.399 -21.172 1 73.06 185 SER A N 1
ATOM 1350 C CA . SER A 1 185 ? -6.449 -2.502 -21.375 1 73.06 185 SER A CA 1
ATOM 1351 C C . SER A 1 185 ? -5.809 -3.84 -21.016 1 73.06 185 SER A C 1
ATOM 1353 O O . SER A 1 185 ? -6.508 -4.82 -20.766 1 73.06 185 SER A O 1
ATOM 1355 N N . ALA A 1 186 ? -4.547 -3.762 -20.906 1 87.38 186 ALA A N 1
ATOM 1356 C CA . ALA A 1 186 ? -3.898 -5.055 -20.703 1 87.38 186 ALA A CA 1
ATOM 1357 C C . ALA A 1 186 ? -3.709 -5.359 -19.234 1 87.38 186 ALA A C 1
ATOM 1359 O O . ALA A 1 186 ? -3.424 -6.5 -18.859 1 87.38 186 ALA A O 1
ATOM 1360 N N . ILE A 1 187 ? -3.947 -4.445 -18.391 1 93.69 187 ILE A N 1
ATOM 1361 C CA . ILE A 1 187 ? -3.633 -4.641 -16.984 1 93.69 187 ILE A CA 1
ATOM 1362 C C . ILE A 1 187 ? -4.676 -5.555 -16.344 1 93.69 187 ILE A C 1
ATOM 1364 O O . ILE A 1 187 ? -4.344 -6.41 -15.516 1 93.69 187 ILE A O 1
ATOM 1368 N N . VAL A 1 188 ? -5.922 -5.367 -16.75 1 95.06 188 VAL A N 1
ATOM 1369 C CA . VAL A 1 188 ? -7 -6.102 -16.094 1 95.06 188 VAL A CA 1
ATOM 1370 C C . VAL A 1 188 ? -6.875 -7.59 -16.406 1 95.06 188 VAL A C 1
ATOM 1372 O O . VAL A 1 188 ? -6.848 -8.422 -15.5 1 95.06 188 VAL A O 1
ATOM 1375 N N . PRO A 1 189 ? -6.664 -8 -17.688 1 95.75 189 PRO A N 1
ATOM 1376 C CA . PRO A 1 189 ? -6.461 -9.422 -17.953 1 95.75 189 PRO A CA 1
ATOM 1377 C C . PRO A 1 189 ? -5.234 -9.992 -17.266 1 95.75 189 PRO A C 1
ATOM 1379 O O . PRO A 1 189 ? -5.266 -11.133 -16.781 1 95.75 189 PRO A O 1
ATOM 1382 N N . ALA A 1 190 ? -4.172 -9.25 -17.188 1 96.06 190 ALA A N 1
ATOM 1383 C CA . ALA A 1 190 ? -2.961 -9.703 -16.516 1 96.06 190 ALA A CA 1
ATOM 1384 C C . ALA A 1 190 ? -3.215 -9.922 -15.023 1 96.06 190 ALA A C 1
ATOM 1386 O O . ALA A 1 190 ? -2.756 -10.914 -14.453 1 96.06 190 ALA A O 1
ATOM 1387 N N . LEU A 1 191 ? -3.959 -9.016 -14.438 1 96.88 191 LEU A N 1
ATOM 1388 C CA . LEU A 1 191 ? -4.301 -9.102 -13.016 1 96.88 191 LEU A CA 1
ATOM 1389 C C . LEU A 1 191 ? -5.168 -10.328 -12.734 1 96.88 191 LEU A C 1
ATOM 1391 O O . LEU A 1 191 ? -4.977 -11.008 -11.727 1 96.88 191 LEU A O 1
ATOM 1395 N N . LEU A 1 192 ? -6.074 -10.562 -13.617 1 96.75 192 LEU A N 1
ATOM 1396 C CA . LEU A 1 192 ? -6.957 -11.711 -13.445 1 96.75 192 LEU A CA 1
ATOM 1397 C C . LEU A 1 192 ? -6.18 -13.023 -13.57 1 96.75 192 LEU A C 1
ATOM 1399 O O . LEU A 1 192 ? -6.375 -13.945 -12.773 1 96.75 192 LEU A O 1
ATOM 1403 N N . THR A 1 193 ? -5.332 -13.102 -14.586 1 96.38 193 THR A N 1
ATOM 1404 C CA . THR A 1 193 ? -4.488 -14.281 -14.742 1 96.38 193 THR A CA 1
ATOM 1405 C C . THR A 1 193 ? -3.617 -14.5 -13.516 1 96.38 193 THR A C 1
ATOM 1407 O O . THR A 1 193 ? -3.516 -15.617 -13.008 1 96.38 193 THR A O 1
ATOM 1410 N N . PHE A 1 194 ? -3.031 -13.461 -13 1 97.5 194 PHE A N 1
ATOM 1411 C CA . PHE A 1 194 ? -2.223 -13.508 -11.789 1 97.5 194 PHE A CA 1
ATOM 1412 C C . PHE A 1 194 ? -3.037 -14.039 -10.617 1 97.5 194 PHE A C 1
ATOM 1414 O O . PHE A 1 194 ? -2.574 -14.898 -9.867 1 97.5 194 PHE A O 1
ATOM 1421 N N . THR A 1 195 ? -4.227 -13.469 -10.438 1 97.94 195 THR A N 1
ATOM 1422 C CA . THR A 1 195 ? -5.102 -13.836 -9.336 1 97.94 195 THR A CA 1
ATOM 1423 C C . THR A 1 195 ? -5.461 -15.32 -9.398 1 97.94 195 THR A C 1
ATOM 1425 O O . THR A 1 195 ? -5.328 -16.047 -8.406 1 97.94 195 THR A O 1
ATOM 1428 N N . LEU A 1 196 ? -5.809 -15.781 -10.555 1 96.81 196 LEU A N 1
ATOM 1429 C CA . LEU A 1 196 ? -6.223 -17.172 -10.711 1 96.81 196 LEU A CA 1
ATOM 1430 C C . LEU A 1 196 ? -5.047 -18.125 -10.477 1 96.81 196 LEU A C 1
ATOM 1432 O O . LEU A 1 196 ? -5.188 -19.141 -9.797 1 96.81 196 LEU A O 1
ATOM 1436 N N . ARG A 1 197 ? -3.883 -17.797 -11.047 1 96.44 197 ARG A N 1
ATOM 1437 C CA . ARG A 1 197 ? -2.693 -18.609 -10.805 1 96.44 197 ARG A CA 1
ATOM 1438 C C . ARG A 1 197 ? -2.375 -18.672 -9.312 1 96.44 197 ARG A C 1
ATOM 1440 O O . ARG A 1 197 ? -2.062 -19.75 -8.797 1 96.44 197 ARG A O 1
ATOM 1447 N N . SER A 1 198 ? -2.436 -17.5 -8.68 1 97.5 198 SER A N 1
ATOM 1448 C CA . SER A 1 198 ? -2.043 -17.422 -7.273 1 97.5 198 SER A CA 1
ATOM 1449 C C . SER A 1 198 ? -2.945 -18.281 -6.398 1 97.5 198 SER A C 1
ATOM 1451 O O . SER A 1 198 ? -2.516 -18.797 -5.359 1 97.5 198 SER A O 1
ATOM 1453 N N . LEU A 1 199 ? -4.195 -18.484 -6.82 1 97.19 199 LEU A N 1
ATOM 1454 C CA . LEU A 1 199 ? -5.16 -19.281 -6.074 1 97.19 199 LEU A CA 1
ATOM 1455 C C . LEU A 1 199 ? -4.898 -20.781 -6.273 1 97.19 199 LEU A C 1
ATOM 1457 O O . LEU A 1 199 ? -5.422 -21.609 -5.527 1 97.19 199 LEU A O 1
ATOM 1461 N N . GLY A 1 200 ? -4.012 -21.125 -7.207 1 94.06 200 GLY A N 1
ATOM 1462 C CA . GLY A 1 200 ? -3.809 -22.516 -7.559 1 94.06 200 GLY A CA 1
ATOM 1463 C C . GLY A 1 200 ? -4.926 -23.094 -8.414 1 94.06 200 GLY A C 1
ATOM 1464 O O . GLY A 1 200 ? -5.18 -24.297 -8.391 1 94.06 200 GLY A O 1
ATOM 1465 N N . SER A 1 201 ? -5.621 -22.219 -8.977 1 81.81 201 SER A N 1
ATOM 1466 C CA . SER A 1 201 ? -6.699 -22.656 -9.859 1 81.81 201 SER A CA 1
ATOM 1467 C C . SER A 1 201 ? -6.164 -23.094 -11.211 1 81.81 201 SER A C 1
ATOM 1469 O O . SER A 1 201 ? -5.211 -22.516 -11.734 1 81.81 201 SER A O 1
ATOM 1471 N N . PRO A 1 202 ? -6.555 -24.234 -11.602 1 65.56 202 PRO A N 1
ATOM 1472 C CA . PRO A 1 202 ? -6.137 -24.641 -12.938 1 65.56 202 PRO A CA 1
ATOM 1473 C C . PRO A 1 202 ? -6.512 -23.625 -14.016 1 65.56 202 PRO A C 1
ATOM 1475 O O . PRO A 1 202 ? -7.578 -23.016 -13.938 1 65.56 202 PRO A O 1
ATOM 1478 N N . THR A 1 203 ? -5.512 -22.953 -14.469 1 52.06 203 THR A N 1
ATOM 1479 C CA . THR A 1 203 ? -5.852 -22.047 -15.562 1 52.06 203 THR A CA 1
ATOM 1480 C C . THR A 1 203 ? -6.043 -22.812 -16.859 1 52.06 203 THR A C 1
ATOM 1482 O O . THR A 1 203 ? -5.473 -23.891 -17.031 1 52.06 203 THR A O 1
ATOM 1485 N N . MET B 1 1 ? 30.391 36.156 -0.429 1 43.88 1 MET B N 1
ATOM 1486 C CA . MET B 1 1 ? 31.234 35 -0.662 1 43.88 1 MET B CA 1
ATOM 1487 C C . MET B 1 1 ? 30.672 33.781 0.046 1 43.88 1 MET B C 1
ATOM 1489 O O . MET B 1 1 ? 30.422 33.812 1.25 1 43.88 1 MET B O 1
ATOM 1493 N N . ALA B 1 2 ? 29.906 33 -0.593 1 58.28 2 ALA B N 1
ATOM 1494 C CA . ALA B 1 2 ? 29.375 31.828 0.083 1 58.28 2 ALA B CA 1
ATOM 1495 C C . ALA B 1 2 ? 30.469 31.141 0.901 1 58.28 2 ALA B C 1
ATOM 1497 O O . ALA B 1 2 ? 31.547 30.828 0.381 1 58.28 2 ALA B O 1
ATOM 1498 N N . TYR B 1 3 ? 30.672 31.344 2.066 1 64.12 3 TYR B N 1
ATOM 1499 C CA . TYR B 1 3 ? 31.688 30.766 2.93 1 64.12 3 TYR B CA 1
ATOM 1500 C C . TYR B 1 3 ? 31.812 29.266 2.711 1 64.12 3 TYR B C 1
ATOM 1502 O O . TYR B 1 3 ? 30.828 28.531 2.857 1 64.12 3 TYR B O 1
ATOM 1510 N N . ARG B 1 4 ? 32.688 28.891 1.823 1 68.69 4 ARG B N 1
ATOM 1511 C CA . ARG B 1 4 ? 32.969 27.5 1.527 1 68.69 4 ARG B CA 1
ATOM 1512 C C . ARG B 1 4 ? 33.344 26.734 2.793 1 68.69 4 ARG B C 1
ATOM 1514 O O . ARG B 1 4 ? 34.281 27.125 3.508 1 68.69 4 ARG B O 1
ATOM 1521 N N . ARG B 1 5 ? 32.5 25.906 3.328 1 79.31 5 ARG B N 1
ATOM 1522 C CA . ARG B 1 5 ? 32.812 25.109 4.512 1 79.31 5 ARG B CA 1
ATOM 1523 C C . ARG B 1 5 ? 34.125 24.344 4.332 1 79.31 5 ARG B C 1
ATOM 1525 O O . ARG B 1 5 ? 34.406 23.828 3.248 1 79.31 5 ARG B O 1
ATOM 1532 N N . THR B 1 6 ? 35 24.406 5.176 1 86.81 6 THR B N 1
ATOM 1533 C CA . THR B 1 6 ? 36.219 23.625 5.156 1 86.81 6 THR B CA 1
ATOM 1534 C C . THR B 1 6 ? 35.906 22.125 5.195 1 86.81 6 THR B C 1
ATOM 1536 O O . THR B 1 6 ? 34.812 21.734 5.613 1 86.81 6 THR B O 1
ATOM 1539 N N . PRO B 1 7 ? 36.75 21.328 4.574 1 89.19 7 PRO B N 1
ATOM 1540 C CA . PRO B 1 7 ? 36.531 19.875 4.625 1 89.19 7 PRO B CA 1
ATOM 1541 C C . PRO B 1 7 ? 36.312 19.359 6.043 1 89.19 7 PRO B C 1
ATOM 1543 O O . PRO B 1 7 ? 35.531 18.453 6.25 1 89.19 7 PRO B O 1
ATOM 1546 N N . ALA B 1 8 ? 37.062 19.875 6.992 1 89.12 8 ALA B N 1
ATOM 1547 C CA . ALA B 1 8 ? 36.938 19.438 8.375 1 89.12 8 ALA B CA 1
ATOM 1548 C C . ALA B 1 8 ? 35.562 19.75 8.922 1 89.12 8 ALA B C 1
ATOM 1550 O O . ALA B 1 8 ? 34.969 18.953 9.648 1 89.12 8 ALA B O 1
ATOM 1551 N N . VAL B 1 9 ? 35.062 20.938 8.625 1 87.31 9 VAL B N 1
ATOM 1552 C CA . VAL B 1 9 ? 33.719 21.344 9.07 1 87.31 9 VAL B CA 1
ATOM 1553 C C . VAL B 1 9 ? 32.656 20.453 8.43 1 87.31 9 VAL B C 1
ATOM 1555 O O . VAL B 1 9 ? 31.734 20 9.094 1 87.31 9 VAL B O 1
ATOM 1558 N N . GLN B 1 10 ? 32.844 20.141 7.156 1 89.19 10 GLN B N 1
ATOM 1559 C CA . GLN B 1 10 ? 31.906 19.281 6.441 1 89.19 10 GLN B CA 1
ATOM 1560 C C . GLN B 1 10 ? 31.875 17.891 7.051 1 89.19 10 GLN B C 1
ATOM 1562 O O . GLN B 1 10 ? 30.797 17.297 7.203 1 89.19 10 GLN B O 1
ATOM 1567 N N . GLU B 1 11 ? 32.969 17.422 7.352 1 88.5 11 GLU B N 1
ATOM 1568 C CA . GLU B 1 11 ? 33.062 16.094 7.957 1 88.5 11 GLU B CA 1
ATOM 1569 C C . GLU B 1 11 ? 32.312 16.047 9.289 1 88.5 11 GLU B C 1
ATOM 1571 O O . GLU B 1 11 ? 31.656 15.055 9.609 1 88.5 11 GLU B O 1
ATOM 1576 N N . ARG B 1 12 ? 32.5 17.062 10.047 1 87.81 12 ARG B N 1
ATOM 1577 C CA . ARG B 1 12 ? 31.812 17.141 11.336 1 87.81 12 ARG B CA 1
ATOM 1578 C C . ARG B 1 12 ? 30.297 17.172 11.156 1 87.81 12 ARG B C 1
ATOM 1580 O O . ARG B 1 12 ? 29.562 16.516 11.891 1 87.81 12 ARG B O 1
ATOM 1587 N N . LEU B 1 13 ? 29.859 17.922 10.234 1 88.81 13 LEU B N 1
ATOM 1588 C CA . LEU B 1 13 ? 28.438 18.016 9.945 1 88.81 13 LEU B CA 1
ATOM 1589 C C . LEU B 1 13 ? 27.875 16.688 9.477 1 88.81 13 LEU B C 1
ATOM 1591 O O . LEU B 1 13 ? 26.781 16.281 9.883 1 88.81 13 LEU B O 1
ATOM 1595 N N . ASP B 1 14 ? 28.625 16.094 8.695 1 91.75 14 ASP B N 1
ATOM 1596 C CA . ASP B 1 14 ? 28.219 14.781 8.195 1 91.75 14 ASP B CA 1
ATOM 1597 C C . ASP B 1 14 ? 28.141 13.758 9.32 1 91.75 14 ASP B C 1
ATOM 1599 O O . ASP B 1 14 ? 27.219 12.93 9.359 1 91.75 14 ASP B O 1
ATOM 1603 N N . ALA B 1 15 ? 29.078 13.844 10.148 1 93.06 15 ALA B N 1
ATOM 1604 C CA . ALA B 1 15 ? 29.094 12.93 11.281 1 93.06 15 ALA B CA 1
ATOM 1605 C C . ALA B 1 15 ? 27.891 13.164 12.195 1 93.06 15 ALA B C 1
ATOM 1607 O O . ALA B 1 15 ? 27.281 12.219 12.703 1 93.06 15 ALA B O 1
ATOM 1608 N N . LEU B 1 16 ? 27.609 14.367 12.383 1 93.81 16 LEU B N 1
ATOM 1609 C CA . LEU B 1 16 ? 26.453 14.703 13.211 1 93.81 16 LEU B CA 1
ATOM 1610 C C . LEU B 1 16 ? 25.156 14.242 12.547 1 93.81 16 LEU B C 1
ATOM 1612 O O . LEU B 1 16 ? 24.266 13.711 13.219 1 93.81 16 LEU B O 1
ATOM 1616 N N . ARG B 1 17 ? 25.078 14.477 11.328 1 95.19 17 ARG B N 1
ATOM 1617 C CA . ARG B 1 17 ? 23.906 14.023 10.586 1 95.19 17 ARG B CA 1
ATOM 1618 C C . ARG B 1 17 ? 23.719 12.516 10.734 1 95.19 17 ARG B C 1
ATOM 1620 O O . ARG B 1 17 ? 22.609 12.047 10.953 1 95.19 17 ARG B O 1
ATOM 1627 N N . THR B 1 18 ? 24.766 11.828 10.609 1 95.94 18 THR B N 1
ATOM 1628 C CA . THR B 1 18 ? 24.719 10.383 10.766 1 95.94 18 THR B CA 1
ATOM 1629 C C . THR B 1 18 ? 24.266 10 12.172 1 95.94 18 THR B C 1
ATOM 1631 O O . THR B 1 18 ? 23.469 9.078 12.344 1 95.94 18 THR B O 1
ATOM 1634 N N . THR B 1 19 ? 24.75 10.695 13.109 1 97 19 THR B N 1
ATOM 1635 C CA . THR B 1 19 ? 24.359 10.453 14.5 1 97 19 THR B CA 1
ATOM 1636 C C . THR B 1 19 ? 22.875 10.68 14.695 1 97 19 THR B C 1
ATOM 1638 O O . THR B 1 19 ? 22.203 9.914 15.391 1 97 19 THR B O 1
ATOM 1641 N N . LEU B 1 20 ? 22.391 11.711 14.109 1 97.62 20 LEU B N 1
ATOM 1642 C CA . LEU B 1 20 ? 20.969 12.023 14.203 1 97.62 20 LEU B CA 1
ATOM 1643 C C . LEU B 1 20 ? 20.125 10.93 13.555 1 97.62 20 LEU B C 1
ATOM 1645 O O . LEU B 1 20 ? 19.125 10.492 14.117 1 97.62 20 LEU B O 1
ATOM 1649 N N . ILE B 1 21 ? 20.594 10.484 12.469 1 97.38 21 ILE B N 1
ATOM 1650 C CA . ILE B 1 21 ? 19.875 9.438 11.742 1 97.38 21 ILE B CA 1
ATOM 1651 C C . ILE B 1 21 ? 19.906 8.141 12.555 1 97.38 21 ILE B C 1
ATOM 1653 O O . ILE B 1 21 ? 18.875 7.473 12.695 1 97.38 21 ILE B O 1
ATOM 1657 N N . ASP B 1 22 ? 21.016 7.828 13.109 1 97.69 22 ASP B N 1
ATOM 1658 C CA . ASP B 1 22 ? 21.141 6.617 13.914 1 97.69 22 ASP B CA 1
ATOM 1659 C C . ASP B 1 22 ? 20.266 6.695 15.164 1 97.69 22 ASP B C 1
ATOM 1661 O O . ASP B 1 22 ? 19.672 5.695 15.57 1 97.69 22 ASP B O 1
ATOM 1665 N N . SER B 1 23 ? 20.25 7.824 15.734 1 98 23 SER B N 1
ATOM 1666 C CA . SER B 1 23 ? 19.406 8.039 16.906 1 98 23 SER B CA 1
ATOM 1667 C C . SER B 1 23 ? 17.938 7.867 16.547 1 98 23 SER B C 1
ATOM 1669 O O . SER B 1 23 ? 17.188 7.203 17.281 1 98 23 SER B O 1
ATOM 1671 N N . ALA B 1 24 ? 17.531 8.453 15.461 1 97.88 24 ALA B N 1
ATOM 1672 C CA . ALA B 1 24 ? 16.156 8.312 15 1 97.88 24 ALA B CA 1
ATOM 1673 C C . ALA B 1 24 ? 15.812 6.855 14.703 1 97.88 24 ALA B C 1
ATOM 1675 O O . ALA B 1 24 ? 14.75 6.367 15.094 1 97.88 24 ALA B O 1
ATOM 1676 N N . LEU B 1 25 ? 16.734 6.219 14.023 1 97.5 25 LEU B N 1
ATOM 1677 C CA . LEU B 1 25 ? 16.531 4.812 13.68 1 97.5 25 LEU B CA 1
ATOM 1678 C C . LEU B 1 25 ? 16.312 3.975 14.93 1 97.5 25 LEU B C 1
ATOM 1680 O O . LEU B 1 25 ? 15.383 3.162 14.977 1 97.5 25 LEU B O 1
ATOM 1684 N N . GLY B 1 26 ? 17.125 4.203 15.914 1 97.5 26 GLY B N 1
ATOM 1685 C CA . GLY B 1 26 ? 16.953 3.49 17.172 1 97.5 26 GLY B CA 1
ATOM 1686 C C . GLY B 1 26 ? 15.617 3.746 17.828 1 97.5 26 GLY B C 1
ATOM 1687 O O . GLY B 1 26 ? 14.977 2.816 18.328 1 97.5 26 GLY B O 1
ATOM 1688 N N . LEU B 1 27 ? 15.188 4.926 17.891 1 97.62 27 LEU B N 1
ATOM 1689 C CA . LEU B 1 27 ? 13.93 5.309 18.516 1 97.62 27 LEU B CA 1
ATOM 1690 C C . LEU B 1 27 ? 12.75 4.723 17.75 1 97.62 27 LEU B C 1
ATOM 1692 O O . LEU B 1 27 ? 11.812 4.195 18.344 1 97.62 27 LEU B O 1
ATOM 1696 N N . ILE B 1 28 ? 12.836 4.758 16.422 1 96.81 28 ILE B N 1
ATOM 1697 C CA . ILE B 1 28 ? 11.766 4.219 15.594 1 96.81 28 ILE B CA 1
ATOM 1698 C C . ILE B 1 28 ? 11.68 2.707 15.773 1 96.81 28 ILE B C 1
ATOM 1700 O O . ILE B 1 28 ? 10.586 2.139 15.82 1 96.81 28 ILE B O 1
ATOM 1704 N N . ALA B 1 29 ? 12.797 2.139 15.852 1 96.12 29 ALA B N 1
ATOM 1705 C CA . ALA B 1 29 ? 12.844 0.688 16.016 1 96.12 29 ALA B CA 1
ATOM 1706 C C . ALA B 1 29 ? 12.203 0.261 17.328 1 96.12 29 ALA B C 1
ATOM 1708 O O . ALA B 1 29 ? 11.648 -0.834 17.438 1 96.12 29 ALA B O 1
ATOM 1709 N N . ARG B 1 30 ? 12.234 1.142 18.312 1 95.44 30 ARG B N 1
ATOM 1710 C CA . ARG B 1 30 ? 11.727 0.798 19.641 1 95.44 30 ARG B CA 1
ATOM 1711 C C . ARG B 1 30 ? 10.289 1.266 19.812 1 95.44 30 ARG B C 1
ATOM 1713 O O . ARG B 1 30 ? 9.484 0.589 20.469 1 95.44 30 ARG B O 1
ATOM 1720 N N . HIS B 1 31 ? 9.953 2.434 19.188 1 94.81 31 HIS B N 1
ATOM 1721 C CA . HIS B 1 31 ? 8.711 3.076 19.578 1 94.81 31 HIS B CA 1
ATOM 1722 C C . HIS B 1 31 ? 7.836 3.381 18.375 1 94.81 31 HIS B C 1
ATOM 1724 O O . HIS B 1 31 ? 6.723 3.893 18.516 1 94.81 31 HIS B O 1
ATOM 1730 N N . GLY B 1 32 ? 8.32 3.018 17.188 1 94.44 32 GLY B N 1
ATOM 1731 C CA . GLY B 1 32 ? 7.582 3.395 15.992 1 94.44 32 GLY B CA 1
ATOM 1732 C C . GLY B 1 32 ? 7.68 4.875 15.672 1 94.44 32 GLY B C 1
ATOM 1733 O O . GLY B 1 32 ? 8.422 5.609 16.328 1 94.44 32 GLY B O 1
ATOM 1734 N N . TYR B 1 33 ? 7.027 5.281 14.656 1 92.62 33 TYR B N 1
ATOM 1735 C CA . TYR B 1 33 ? 7.051 6.668 14.211 1 92.62 33 TYR B CA 1
ATOM 1736 C C . TYR B 1 33 ? 6.375 7.582 15.227 1 92.62 33 TYR B C 1
ATOM 1738 O O . TYR B 1 33 ? 6.91 8.641 15.57 1 92.62 33 TYR B O 1
ATOM 1746 N N . ALA B 1 34 ? 5.223 7.199 15.578 1 88.44 34 ALA B N 1
ATOM 1747 C CA . ALA B 1 34 ? 4.449 8.016 16.516 1 88.44 34 ALA B CA 1
ATOM 1748 C C . ALA B 1 34 ? 5.219 8.242 17.812 1 88.44 34 ALA B C 1
ATOM 1750 O O . ALA B 1 34 ? 5.109 9.305 18.438 1 88.44 34 ALA B O 1
ATOM 1751 N N . GLY B 1 35 ? 5.988 7.355 18.156 1 91.5 35 GLY B N 1
ATOM 1752 C CA . GLY B 1 35 ? 6.719 7.426 19.406 1 91.5 35 GLY B CA 1
ATOM 1753 C C . GLY B 1 35 ? 8.062 8.117 19.281 1 91.5 35 GLY B C 1
ATOM 1754 O O . GLY B 1 35 ? 8.797 8.258 20.266 1 91.5 35 GLY B O 1
ATOM 1755 N N . CYS B 1 36 ? 8.398 8.469 18.141 1 95 36 CYS B N 1
ATOM 1756 C CA . CYS B 1 36 ? 9.656 9.156 17.875 1 95 36 CYS B CA 1
ATOM 1757 C C . CYS B 1 36 ? 9.43 10.648 17.672 1 95 36 CYS B C 1
ATOM 1759 O O . CYS B 1 36 ? 8.688 11.055 16.781 1 95 36 CYS B O 1
ATOM 1761 N N . SER B 1 37 ? 10.062 11.461 18.562 1 96.25 37 SER B N 1
ATOM 1762 C CA . SER B 1 37 ? 9.961 12.906 18.422 1 96.25 37 SER B CA 1
ATOM 1763 C C . SER B 1 37 ? 11.328 13.539 18.188 1 96.25 37 SER B C 1
ATOM 1765 O O . SER B 1 37 ? 12.359 12.914 18.438 1 96.25 37 SER B O 1
ATOM 1767 N N . ILE B 1 38 ? 11.258 14.734 17.672 1 97.12 38 ILE B N 1
ATOM 1768 C CA . ILE B 1 38 ? 12.5 15.477 17.453 1 97.12 38 ILE B CA 1
ATOM 1769 C C . ILE B 1 38 ? 13.219 15.68 18.781 1 97.12 38 ILE B C 1
ATOM 1771 O O . ILE B 1 38 ? 14.445 15.562 18.859 1 97.12 38 ILE B O 1
ATOM 1775 N N . SER B 1 39 ? 12.484 16 19.797 1 97.62 39 SER B N 1
ATOM 1776 C CA . SER B 1 39 ? 13.07 16.188 21.109 1 97.62 39 SER B CA 1
ATOM 1777 C C . SER B 1 39 ? 13.742 14.906 21.609 1 97.62 39 SER B C 1
ATOM 1779 O O . SER B 1 39 ? 14.828 14.945 22.188 1 97.62 39 SER B O 1
ATOM 1781 N N . ALA B 1 40 ? 13.148 13.789 21.406 1 97.69 40 ALA B N 1
ATOM 1782 C CA . ALA B 1 40 ? 13.711 12.5 21.812 1 97.69 40 ALA B CA 1
ATOM 1783 C C . ALA B 1 40 ? 14.977 12.188 21.016 1 97.69 40 ALA B C 1
ATOM 1785 O O . ALA B 1 40 ? 15.945 11.656 21.578 1 97.69 40 ALA B O 1
ATOM 1786 N N . VAL B 1 41 ? 14.938 12.484 19.75 1 98.25 41 VAL B N 1
ATOM 1787 C CA . VAL B 1 41 ? 16.094 12.266 18.891 1 98.25 41 VAL B CA 1
ATOM 1788 C C . VAL B 1 41 ? 17.266 13.133 19.375 1 98.25 41 VAL B C 1
ATOM 1790 O O . VAL B 1 41 ? 18.391 12.656 19.484 1 98.25 41 VAL B O 1
ATOM 1793 N N . ALA B 1 42 ? 16.953 14.375 19.625 1 98.25 42 ALA B N 1
ATOM 1794 C CA . ALA B 1 42 ? 17.969 15.297 20.125 1 98.25 42 ALA B CA 1
ATOM 1795 C C . ALA B 1 42 ? 18.594 14.766 21.422 1 98.25 42 ALA B C 1
ATOM 1797 O O . ALA B 1 42 ? 19.828 14.734 21.547 1 98.25 42 ALA B O 1
ATOM 1798 N N . ALA B 1 43 ? 17.797 14.352 22.297 1 98.19 43 ALA B N 1
ATOM 1799 C CA . ALA B 1 43 ? 18.266 13.82 23.578 1 98.19 43 ALA B CA 1
ATOM 1800 C C . ALA B 1 43 ? 19.156 12.594 23.391 1 98.19 43 ALA B C 1
ATOM 1802 O O . ALA B 1 43 ? 20.219 12.484 23.984 1 98.19 43 ALA B O 1
ATOM 1803 N N . GLU B 1 44 ? 18.703 11.719 22.562 1 97.12 44 GLU B N 1
ATOM 1804 C CA . GLU B 1 44 ? 19.453 10.5 22.281 1 97.12 44 GLU B CA 1
ATOM 1805 C C . GLU B 1 44 ? 20.812 10.812 21.641 1 97.12 44 GLU B C 1
ATOM 1807 O O . GLU B 1 44 ? 21.797 10.125 21.891 1 97.12 44 GLU B O 1
ATOM 1812 N N . ALA B 1 45 ? 20.828 11.836 20.828 1 97.38 45 ALA B N 1
ATOM 1813 C CA . ALA B 1 45 ? 22.047 12.227 20.109 1 97.38 45 ALA B CA 1
ATOM 1814 C C . ALA B 1 45 ? 22.938 13.109 20.984 1 97.38 45 ALA B C 1
ATOM 1816 O O . ALA B 1 45 ? 24.062 13.414 20.609 1 97.38 45 ALA B O 1
ATOM 1817 N N . GLY B 1 46 ? 22.422 13.57 22.047 1 97.56 46 GLY B N 1
ATOM 1818 C CA . GLY B 1 46 ? 23.172 14.422 22.953 1 97.56 46 GLY B CA 1
ATOM 1819 C C . GLY B 1 46 ? 23.344 15.844 22.438 1 97.56 46 GLY B C 1
ATOM 1820 O O . GLY B 1 46 ? 24.391 16.453 22.625 1 97.56 46 GLY B O 1
ATOM 1821 N N . VAL B 1 47 ? 22.375 16.266 21.75 1 97.44 47 VAL B N 1
ATOM 1822 C CA . VAL B 1 47 ? 22.422 17.609 21.203 1 97.44 47 VAL B CA 1
ATOM 1823 C C . VAL B 1 47 ? 21.109 18.344 21.531 1 97.44 47 VAL B C 1
ATOM 1825 O O . VAL B 1 47 ? 20.203 17.766 22.141 1 97.44 47 VAL B O 1
ATOM 1828 N N . GLY B 1 48 ? 21.062 19.625 21.203 1 96.44 48 GLY B N 1
ATOM 1829 C CA . GLY B 1 48 ? 19.828 20.406 21.344 1 96.44 48 GLY B CA 1
ATOM 1830 C C . GLY B 1 48 ? 18.875 20.203 20.172 1 96.44 48 GLY B C 1
ATOM 1831 O O . GLY B 1 48 ? 19.297 19.875 19.062 1 96.44 48 GLY B O 1
ATOM 1832 N N . THR B 1 49 ? 17.594 20.438 20.453 1 96.5 49 THR B N 1
ATOM 1833 C CA . THR B 1 49 ? 16.578 20.312 19.422 1 96.5 49 THR B CA 1
ATOM 1834 C C . THR B 1 49 ? 16.891 21.25 18.25 1 96.5 49 THR B C 1
ATOM 1836 O O . THR B 1 49 ? 16.625 20.891 17.094 1 96.5 49 THR B O 1
ATOM 1839 N N . GLY B 1 50 ? 17.438 22.359 18.516 1 96.25 50 GLY B N 1
ATOM 1840 C CA . GLY B 1 50 ? 17.812 23.281 17.469 1 96.25 50 GLY B CA 1
ATOM 1841 C C . GLY B 1 50 ? 18.828 22.703 16.484 1 96.25 50 GLY B C 1
ATOM 1842 O O . GLY B 1 50 ? 18.766 23 15.289 1 96.25 50 GLY B O 1
ATOM 1843 N N . THR B 1 51 ? 19.719 22.016 17 1 95.44 51 THR B N 1
ATOM 1844 C CA . THR B 1 51 ? 20.734 21.359 16.172 1 95.44 51 THR B CA 1
ATOM 1845 C C . THR B 1 51 ? 20.078 20.375 15.195 1 95.44 51 THR B C 1
ATOM 1847 O O . THR B 1 51 ? 20.484 20.297 14.031 1 95.44 51 THR B O 1
ATOM 1850 N N . VAL B 1 52 ? 19.047 19.656 15.656 1 97.31 52 VAL B N 1
ATOM 1851 C CA . VAL B 1 52 ? 18.328 18.734 14.781 1 97.31 52 VAL B CA 1
ATOM 1852 C C . VAL B 1 52 ? 17.656 19.5 13.648 1 97.31 52 VAL B C 1
ATOM 1854 O O . VAL B 1 52 ? 17.75 19.109 12.484 1 97.31 52 VAL B O 1
ATOM 1857 N N . TYR B 1 53 ? 17.125 20.594 13.984 1 96.31 53 TYR B N 1
ATOM 1858 C CA . TYR B 1 53 ? 16.359 21.391 13.023 1 96.31 53 TYR B CA 1
ATOM 1859 C C . TYR B 1 53 ? 17.281 22.062 12.016 1 96.31 53 TYR B C 1
ATOM 1861 O O . TYR B 1 53 ? 16.859 22.469 10.93 1 96.31 53 TYR B O 1
ATOM 1869 N N . ARG B 1 54 ? 18.578 22.219 12.344 1 95.25 54 ARG B N 1
ATOM 1870 C CA . ARG B 1 54 ? 19.562 22.719 11.391 1 95.25 54 ARG B CA 1
ATOM 1871 C C . ARG B 1 54 ? 19.812 21.703 10.281 1 95.25 54 ARG B C 1
ATOM 1873 O O . ARG B 1 54 ? 20.141 22.078 9.156 1 95.25 54 ARG B O 1
ATOM 1880 N N . HIS B 1 55 ? 19.609 20.484 10.57 1 95.81 55 HIS B N 1
ATOM 1881 C CA . HIS B 1 55 ? 19.891 19.422 9.617 1 95.81 55 HIS B CA 1
ATOM 1882 C C . HIS B 1 55 ? 18.625 18.922 8.945 1 95.81 55 HIS B C 1
ATOM 1884 O O . HIS B 1 55 ? 18.656 18.484 7.797 1 95.81 55 HIS B O 1
ATOM 1890 N N . PHE B 1 56 ? 17.547 18.875 9.695 1 96.69 56 PHE B N 1
ATOM 1891 C CA . PHE B 1 56 ? 16.25 18.406 9.203 1 96.69 56 PHE B CA 1
ATOM 1892 C C . PHE B 1 56 ? 15.148 19.406 9.547 1 96.69 56 PHE B C 1
ATOM 1894 O O . PHE B 1 56 ? 14.906 19.688 10.727 1 96.69 56 PHE B O 1
ATOM 1901 N N . ALA B 1 57 ? 14.438 19.75 8.539 1 94.69 57 ALA B N 1
ATOM 1902 C CA . ALA B 1 57 ? 13.445 20.812 8.695 1 94.69 57 ALA B CA 1
ATOM 1903 C C . ALA B 1 57 ? 12.273 20.344 9.547 1 94.69 57 ALA B C 1
ATOM 1905 O O . ALA B 1 57 ? 11.594 21.141 10.18 1 94.69 57 ALA B O 1
ATOM 1906 N N . ASN B 1 58 ? 11.992 19.031 9.555 1 93.56 58 ASN B N 1
ATOM 1907 C CA . ASN B 1 58 ? 10.891 18.453 10.312 1 93.56 58 ASN B CA 1
ATOM 1908 C C . ASN B 1 58 ? 11.062 16.953 10.492 1 93.56 58 ASN B C 1
ATOM 1910 O O . ASN B 1 58 ? 11.992 16.359 9.945 1 93.56 58 ASN B O 1
ATOM 1914 N N . LYS B 1 59 ? 10.211 16.391 11.211 1 92.94 59 LYS B N 1
ATOM 1915 C CA . LYS B 1 59 ? 10.25 14.969 11.516 1 92.94 59 LYS B CA 1
ATOM 1916 C C . LYS B 1 59 ? 10.117 14.133 10.242 1 92.94 59 LYS B C 1
ATOM 1918 O O . LYS B 1 59 ? 10.773 13.094 10.102 1 92.94 59 LYS B O 1
ATOM 1923 N N . GLY B 1 60 ? 9.297 14.555 9.344 1 93.12 60 GLY B N 1
ATOM 1924 C CA . GLY B 1 60 ? 9.094 13.844 8.094 1 93.12 60 GLY B CA 1
ATOM 1925 C C . GLY B 1 60 ? 10.359 13.711 7.273 1 93.12 60 GLY B C 1
ATOM 1926 O O . GLY B 1 60 ? 10.633 12.641 6.711 1 93.12 60 GLY B O 1
ATOM 1927 N N . GLU B 1 61 ? 11.047 14.75 7.219 1 94.69 61 GLU B N 1
ATOM 1928 C CA . GLU B 1 61 ? 12.297 14.727 6.473 1 94.69 61 GLU B CA 1
ATOM 1929 C C . GLU B 1 61 ? 13.297 13.766 7.098 1 94.69 61 GLU B C 1
ATOM 1931 O O . GLU B 1 61 ? 13.977 13.016 6.391 1 94.69 61 GLU B O 1
ATOM 1936 N N . LEU B 1 62 ? 13.422 13.883 8.422 1 95.94 62 LEU B N 1
ATOM 1937 C CA . LEU B 1 62 ? 14.312 12.977 9.133 1 95.94 62 LEU B CA 1
ATOM 1938 C C . LEU B 1 62 ? 13.898 11.523 8.922 1 95.94 62 LEU B C 1
ATOM 1940 O O . LEU B 1 62 ? 14.742 10.672 8.625 1 95.94 62 LEU B O 1
ATOM 1944 N N . PHE B 1 63 ? 12.656 11.203 8.984 1 95 63 PHE B N 1
ATOM 1945 C CA . PHE B 1 63 ? 12.141 9.852 8.805 1 95 63 PHE B CA 1
ATOM 1946 C C . PHE B 1 63 ? 12.344 9.375 7.371 1 95 63 PHE B C 1
ATOM 1948 O O . PHE B 1 63 ? 12.672 8.211 7.137 1 95 63 PHE B O 1
ATOM 1955 N N . ALA B 1 64 ? 12.117 10.258 6.445 1 94.69 64 ALA B N 1
ATOM 1956 C CA . ALA B 1 64 ? 12.344 9.914 5.047 1 94.69 64 ALA B CA 1
ATOM 1957 C C . ALA B 1 64 ? 13.789 9.469 4.816 1 94.69 64 ALA B C 1
ATOM 1959 O O . ALA B 1 64 ? 14.047 8.539 4.047 1 94.69 64 ALA B O 1
ATOM 1960 N N . GLU B 1 65 ? 14.664 10.117 5.504 1 94.88 65 GLU B N 1
ATOM 1961 C CA . GLU B 1 65 ? 16.078 9.742 5.379 1 94.88 65 GLU B CA 1
ATOM 1962 C C . GLU B 1 65 ? 16.328 8.375 5.996 1 94.88 65 GLU B C 1
ATOM 1964 O O . GLU B 1 65 ? 17.062 7.555 5.426 1 94.88 65 GLU B O 1
ATOM 1969 N N . VAL B 1 66 ? 15.773 8.156 7.145 1 95.62 66 VAL B N 1
ATOM 1970 C CA . VAL B 1 66 ? 15.883 6.844 7.773 1 95.62 66 VAL B CA 1
ATOM 1971 C C . VAL B 1 66 ? 15.305 5.777 6.844 1 95.62 66 VAL B C 1
ATOM 1973 O O . VAL B 1 66 ? 15.914 4.727 6.645 1 95.62 66 VAL B O 1
ATOM 1976 N N . PHE B 1 67 ? 14.188 6.031 6.297 1 95.06 67 PHE B N 1
ATOM 1977 C CA . PHE B 1 67 ? 13.523 5.121 5.371 1 95.06 67 PHE B CA 1
ATOM 1978 C C . PHE B 1 67 ? 14.43 4.785 4.195 1 95.06 67 PHE B C 1
ATOM 1980 O O . PHE B 1 67 ? 14.633 3.613 3.875 1 95.06 67 PHE B O 1
ATOM 1987 N N . ARG B 1 68 ? 14.953 5.801 3.561 1 94.25 68 ARG B N 1
ATOM 1988 C CA . ARG B 1 68 ? 15.805 5.613 2.387 1 94.25 68 ARG B CA 1
ATOM 1989 C C . ARG B 1 68 ? 16.984 4.707 2.705 1 94.25 68 ARG B C 1
ATOM 1991 O O . ARG B 1 68 ? 17.281 3.781 1.947 1 94.25 68 ARG B O 1
ATOM 1998 N N . ILE B 1 69 ? 17.562 4.941 3.787 1 93.25 69 ILE B N 1
ATOM 1999 C CA . ILE B 1 69 ? 18.766 4.207 4.16 1 93.25 69 ILE B CA 1
ATOM 2000 C C . ILE B 1 69 ? 18.406 2.754 4.469 1 93.25 69 ILE B C 1
ATOM 2002 O O . ILE B 1 69 ? 19.016 1.828 3.93 1 93.25 69 ILE B O 1
ATOM 2006 N N . VAL B 1 70 ? 17.422 2.555 5.285 1 93.25 70 VAL B N 1
ATOM 2007 C CA . VAL B 1 70 ? 17.062 1.216 5.75 1 93.25 70 VAL B CA 1
ATOM 2008 C C . VAL B 1 70 ? 16.469 0.414 4.598 1 93.25 70 VAL B C 1
ATOM 2010 O O . VAL B 1 70 ? 16.859 -0.73 4.355 1 93.25 70 VAL B O 1
ATOM 2013 N N . CYS B 1 71 ? 15.586 0.992 3.814 1 90.12 71 CYS B N 1
ATOM 2014 C CA . CYS B 1 71 ? 14.867 0.237 2.797 1 90.12 71 CYS B CA 1
ATOM 2015 C C . CYS B 1 71 ? 15.758 -0.042 1.59 1 90.12 71 CYS B C 1
ATOM 2017 O O . CYS B 1 71 ? 15.625 -1.085 0.947 1 90.12 71 CYS B O 1
ATOM 2019 N N . SER B 1 72 ? 16.688 0.868 1.319 1 90.44 72 SER B N 1
ATOM 2020 C CA . SER B 1 72 ? 17.656 0.581 0.276 1 90.44 72 SER B CA 1
ATOM 2021 C C . SER B 1 72 ? 18.5 -0.645 0.625 1 90.44 72 SER B C 1
ATOM 2023 O O . SER B 1 72 ? 18.781 -1.477 -0.239 1 90.44 72 SER B O 1
ATOM 2025 N N . ARG B 1 73 ? 18.828 -0.708 1.834 1 92.94 73 ARG B N 1
ATOM 2026 C CA . ARG B 1 73 ? 19.578 -1.862 2.309 1 92.94 73 ARG B CA 1
ATOM 2027 C C . ARG B 1 73 ? 18.766 -3.141 2.193 1 92.94 73 ARG B C 1
ATOM 2029 O O . ARG B 1 73 ? 19.281 -4.195 1.837 1 92.94 73 ARG B O 1
ATOM 2036 N N . GLU B 1 74 ? 17.5 -3.09 2.533 1 93.31 74 GLU B N 1
ATOM 2037 C CA . GLU B 1 74 ? 16.641 -4.27 2.502 1 93.31 74 GLU B CA 1
ATOM 2038 C C . GLU B 1 74 ? 16.422 -4.746 1.071 1 93.31 74 GLU B C 1
ATOM 2040 O O . GLU B 1 74 ? 16.406 -5.953 0.808 1 93.31 74 GLU B O 1
ATOM 2045 N N . VAL B 1 75 ? 16.281 -3.822 0.112 1 91.62 75 VAL B N 1
ATOM 2046 C CA . VAL B 1 75 ? 16.109 -4.203 -1.286 1 91.62 75 VAL B CA 1
ATOM 2047 C C . VAL B 1 75 ? 17.391 -4.836 -1.808 1 91.62 75 VAL B C 1
ATOM 2049 O O . VAL B 1 75 ? 17.359 -5.863 -2.484 1 91.62 75 VAL B O 1
ATOM 2052 N N . SER B 1 76 ? 18.469 -4.223 -1.425 1 94.75 76 SER B N 1
ATOM 2053 C CA . SER B 1 76 ? 19.766 -4.762 -1.846 1 94.75 76 SER B CA 1
ATOM 2054 C C . SER B 1 76 ? 19.969 -6.176 -1.314 1 94.75 76 SER B C 1
ATOM 2056 O O . SER B 1 76 ? 20.422 -7.059 -2.047 1 94.75 76 SER B O 1
ATOM 2058 N N . ALA B 1 77 ? 19.625 -6.371 -0.101 1 96.38 77 ALA B N 1
ATOM 2059 C CA . ALA B 1 77 ? 19.75 -7.695 0.505 1 96.38 77 ALA B CA 1
ATOM 2060 C C . ALA B 1 77 ? 18.844 -8.711 -0.2 1 96.38 77 ALA B C 1
ATOM 2062 O O . ALA B 1 77 ? 19.266 -9.844 -0.449 1 96.38 77 ALA B O 1
ATOM 2063 N N . ALA B 1 78 ? 17.672 -8.336 -0.488 1 95.44 78 ALA B N 1
ATOM 2064 C CA . ALA B 1 78 ? 16.719 -9.219 -1.167 1 95.44 78 ALA B CA 1
ATOM 2065 C C . ALA B 1 78 ? 17.203 -9.57 -2.566 1 95.44 78 ALA B C 1
ATOM 2067 O O . ALA B 1 78 ? 17.156 -10.734 -2.973 1 95.44 78 ALA B O 1
ATOM 2068 N N . VAL B 1 79 ? 17.719 -8.586 -3.264 1 95.69 79 VAL B N 1
ATOM 2069 C CA . VAL B 1 79 ? 18.219 -8.789 -4.625 1 95.69 79 VAL B CA 1
ATOM 2070 C C . VAL B 1 79 ? 19.453 -9.688 -4.602 1 95.69 79 VAL B C 1
ATOM 2072 O O . VAL B 1 79 ? 19.578 -10.586 -5.434 1 95.69 79 VAL B O 1
ATOM 2075 N N . GLN B 1 80 ? 20.297 -9.414 -3.639 1 97.56 80 GLN B N 1
ATOM 2076 C CA . GLN B 1 80 ? 21.484 -10.234 -3.504 1 97.56 80 GLN B CA 1
ATOM 2077 C C . GLN B 1 80 ? 21.125 -11.688 -3.199 1 97.56 80 GLN B C 1
ATOM 2079 O O . GLN B 1 80 ? 21.734 -12.617 -3.734 1 97.56 80 GLN B O 1
ATOM 2084 N N . ALA B 1 81 ? 20.203 -11.891 -2.338 1 98.06 81 ALA B N 1
ATOM 2085 C CA . ALA B 1 81 ? 19.719 -13.234 -2.037 1 98.06 81 ALA B CA 1
ATOM 2086 C C . ALA B 1 81 ? 19.156 -13.914 -3.285 1 98.06 81 ALA B C 1
ATOM 2088 O O . ALA B 1 81 ? 19.375 -15.102 -3.506 1 98.06 81 ALA B O 1
ATOM 2089 N N . GLY B 1 82 ? 18.438 -13.172 -4.051 1 97.94 82 GLY B N 1
ATOM 2090 C CA . GLY B 1 82 ? 17.922 -13.688 -5.312 1 97.94 82 GLY B CA 1
ATOM 2091 C C . GLY B 1 82 ? 19.016 -14.102 -6.277 1 97.94 82 GLY B C 1
ATOM 2092 O O . GLY B 1 82 ? 18.953 -15.195 -6.855 1 97.94 82 GLY B O 1
ATOM 2093 N N . ASN B 1 83 ? 19.953 -13.203 -6.422 1 97.06 83 ASN B N 1
ATOM 2094 C CA . ASN B 1 83 ? 21.062 -13.5 -7.309 1 97.06 83 ASN B CA 1
ATOM 2095 C C . ASN B 1 83 ? 21.812 -14.758 -6.859 1 97.06 83 ASN B C 1
ATOM 2097 O O . ASN B 1 83 ? 22.188 -15.586 -7.688 1 97.06 83 ASN B O 1
ATOM 2101 N N . SER B 1 84 ? 22.031 -14.852 -5.598 1 98.06 84 SER B N 1
ATOM 2102 C CA . SER B 1 84 ? 22.719 -16.016 -5.039 1 98.06 84 SER B CA 1
ATOM 2103 C C . SER B 1 84 ? 21.922 -17.281 -5.285 1 98.06 84 SER B C 1
ATOM 2105 O O . SER B 1 84 ? 22.5 -18.328 -5.637 1 98.06 84 SER B O 1
ATOM 2107 N N . ALA B 1 85 ? 20.672 -17.25 -5.102 1 97.81 85 ALA B N 1
ATOM 2108 C CA . ALA B 1 85 ? 19.812 -18.406 -5.316 1 97.81 85 ALA B CA 1
ATOM 2109 C C . ALA B 1 85 ? 19.812 -18.828 -6.781 1 97.81 85 ALA B C 1
ATOM 2111 O O . ALA B 1 85 ? 19.859 -20.016 -7.09 1 97.81 85 ALA B O 1
ATOM 2112 N N . GLN B 1 86 ? 19.703 -17.844 -7.648 1 96.81 86 GLN B N 1
ATOM 2113 C CA . GLN B 1 86 ? 19.766 -18.141 -9.07 1 96.81 86 GLN B CA 1
ATOM 2114 C C . GLN B 1 86 ? 21.078 -18.828 -9.438 1 96.81 86 GLN B C 1
ATOM 2116 O O . GLN B 1 86 ? 21.078 -19.812 -10.188 1 96.81 86 GLN B O 1
ATOM 2121 N N . SER B 1 87 ? 22.156 -18.281 -8.93 1 97.38 87 SER B N 1
ATOM 2122 C CA . SER B 1 87 ? 23.469 -18.844 -9.203 1 97.38 87 SER B CA 1
ATOM 2123 C C . SER B 1 87 ? 23.578 -20.281 -8.68 1 97.38 87 SER B C 1
ATOM 2125 O O . SER B 1 87 ? 24.172 -21.141 -9.336 1 97.38 87 SER B O 1
ATOM 2127 N N . THR B 1 88 ? 23.031 -20.562 -7.566 1 97.56 88 THR B N 1
ATOM 2128 C CA . THR B 1 88 ? 23.141 -21.859 -6.91 1 97.56 88 THR B CA 1
ATOM 2129 C C . THR B 1 88 ? 22.203 -22.875 -7.559 1 97.56 88 THR B C 1
ATOM 2131 O O . THR B 1 88 ? 22.594 -24.016 -7.82 1 97.56 88 THR B O 1
ATOM 2134 N N . GLU B 1 89 ? 20.984 -22.5 -7.863 1 96.62 89 GLU B N 1
ATOM 2135 C CA . GLU B 1 89 ? 19.969 -23.438 -8.328 1 96.62 89 GLU B CA 1
ATOM 2136 C C . GLU B 1 89 ? 19.891 -23.453 -9.852 1 96.62 89 GLU B C 1
ATOM 2138 O O . GLU B 1 89 ? 19.297 -24.359 -10.438 1 96.62 89 GLU B O 1
ATOM 2143 N N . GLY B 1 90 ? 20.344 -22.422 -10.508 1 95.31 90 GLY B N 1
ATOM 2144 C CA . GLY B 1 90 ? 20.312 -22.344 -11.961 1 95.31 90 GLY B CA 1
ATOM 2145 C C . GLY B 1 90 ? 18.969 -21.953 -12.516 1 95.31 90 GLY B C 1
ATOM 2146 O O . GLY B 1 90 ? 18.672 -22.203 -13.695 1 95.31 90 GLY B O 1
ATOM 2147 N N . ARG B 1 91 ? 18.078 -21.469 -11.656 1 96.31 91 ARG B N 1
ATOM 2148 C CA . ARG B 1 91 ? 16.75 -21.078 -12.094 1 96.31 91 ARG B CA 1
ATOM 2149 C C . ARG B 1 91 ? 16.422 -19.641 -11.695 1 96.31 91 ARG B C 1
ATOM 2151 O O . ARG B 1 91 ? 16.734 -19.219 -10.578 1 96.31 91 ARG B O 1
ATOM 2158 N N . TYR B 1 92 ? 15.82 -18.891 -12.562 1 96.94 92 TYR B N 1
ATOM 2159 C CA . TYR B 1 92 ? 15.477 -17.5 -12.305 1 96.94 92 TYR B CA 1
ATOM 2160 C C . TYR B 1 92 ? 14.297 -17.391 -11.336 1 96.94 92 TYR B C 1
ATOM 2162 O O . TYR B 1 92 ? 14.203 -16.438 -10.562 1 96.94 92 TYR B O 1
ATOM 2170 N N . VAL B 1 93 ? 13.414 -18.375 -11.375 1 96.94 93 VAL B N 1
ATOM 2171 C CA . VAL B 1 93 ? 12.273 -18.406 -10.461 1 96.94 93 VAL B CA 1
ATOM 2172 C C . VAL B 1 93 ? 12.773 -18.469 -9.016 1 96.94 93 VAL B C 1
ATOM 2174 O O . VAL B 1 93 ? 12.164 -17.891 -8.117 1 96.94 93 VAL B O 1
ATOM 2177 N N . ALA B 1 94 ? 13.867 -19.125 -8.781 1 97.12 94 ALA B N 1
ATOM 2178 C CA . ALA B 1 94 ? 14.469 -19.203 -7.449 1 97.12 94 ALA B CA 1
ATOM 2179 C C . ALA B 1 94 ? 14.914 -17.828 -6.961 1 97.12 94 ALA B C 1
ATOM 2181 O O . ALA B 1 94 ? 14.875 -17.547 -5.762 1 97.12 94 ALA B O 1
ATOM 2182 N N . ALA B 1 95 ? 15.32 -17 -7.883 1 98 95 ALA B N 1
ATOM 2183 C CA . ALA B 1 95 ? 15.719 -15.641 -7.535 1 98 95 ALA B CA 1
ATOM 2184 C C . ALA B 1 95 ? 14.531 -14.859 -6.973 1 98 95 ALA B C 1
ATOM 2186 O O . ALA B 1 95 ? 14.672 -14.141 -5.977 1 98 95 ALA B O 1
ATOM 2187 N N . VAL B 1 96 ? 13.383 -15.008 -7.609 1 98.12 96 VAL B N 1
ATOM 2188 C CA . VAL B 1 96 ? 12.18 -14.305 -7.164 1 98.12 96 VAL B CA 1
ATOM 2189 C C . VAL B 1 96 ? 11.797 -14.781 -5.766 1 98.12 96 VAL B C 1
ATOM 2191 O O . VAL B 1 96 ? 11.602 -13.961 -4.859 1 98.12 96 VAL B O 1
ATOM 2194 N N . SER B 1 97 ? 11.727 -16.062 -5.609 1 97.44 97 SER B N 1
ATOM 2195 C CA . SER B 1 97 ? 11.32 -16.641 -4.332 1 97.44 97 SER B CA 1
ATOM 2196 C C . SER B 1 97 ? 12.289 -16.266 -3.219 1 97.44 97 SER B C 1
ATOM 2198 O O . SER B 1 97 ? 11.875 -15.922 -2.111 1 97.44 97 SER B O 1
ATOM 2200 N N . ALA B 1 98 ? 13.586 -16.297 -3.494 1 98.38 98 ALA B N 1
ATOM 2201 C CA . ALA B 1 98 ? 14.602 -15.969 -2.49 1 98.38 98 ALA B CA 1
ATOM 2202 C C . ALA B 1 98 ? 14.531 -14.492 -2.107 1 98.38 98 ALA B C 1
ATOM 2204 O O . ALA B 1 98 ? 14.727 -14.133 -0.942 1 98.38 98 ALA B O 1
ATOM 2205 N N . SER B 1 99 ? 14.32 -13.656 -3.096 1 98.38 99 SER B N 1
ATOM 2206 C CA . SER B 1 99 ? 14.164 -12.227 -2.82 1 98.38 99 SER B CA 1
ATOM 2207 C C . SER B 1 99 ? 12.977 -11.969 -1.898 1 98.38 99 SER B C 1
ATOM 2209 O O . SER B 1 99 ? 13.102 -11.242 -0.911 1 98.38 99 SER B O 1
ATOM 2211 N N . VAL B 1 100 ? 11.859 -12.594 -2.184 1 97.88 100 VAL B N 1
ATOM 2212 C CA . VAL B 1 100 ? 10.641 -12.445 -1.392 1 97.88 100 VAL B CA 1
ATOM 2213 C C . VAL B 1 100 ? 10.875 -12.984 0.017 1 97.88 100 VAL B C 1
ATOM 2215 O O . VAL B 1 100 ? 10.531 -12.328 1.004 1 97.88 100 VAL B O 1
ATOM 2218 N N . HIS B 1 101 ? 11.469 -14.125 0.112 1 97.25 101 HIS B N 1
ATOM 2219 C CA . HIS B 1 101 ? 11.766 -14.766 1.39 1 97.25 101 HIS B CA 1
ATOM 2220 C C . HIS B 1 101 ? 12.633 -13.875 2.268 1 97.25 101 HIS B C 1
ATOM 2222 O O . HIS B 1 101 ? 12.305 -13.633 3.432 1 97.25 101 HIS B O 1
ATOM 2228 N N . THR B 1 102 ? 13.664 -13.43 1.703 1 97.19 102 THR B N 1
ATOM 2229 C CA . THR B 1 102 ? 14.648 -12.648 2.455 1 97.19 102 THR B CA 1
ATOM 2230 C C . THR B 1 102 ? 14.031 -11.344 2.949 1 97.19 102 THR B C 1
ATOM 2232 O O . THR B 1 102 ? 14.203 -10.977 4.113 1 97.19 102 THR B O 1
ATOM 2235 N N . PHE B 1 103 ? 13.312 -10.695 2.084 1 96.62 103 PHE B N 1
ATOM 2236 C CA . PHE B 1 103 ? 12.688 -9.453 2.498 1 96.62 103 PHE B CA 1
ATOM 2237 C C . PHE B 1 103 ? 11.711 -9.688 3.646 1 96.62 103 PHE B C 1
ATOM 2239 O O . PHE B 1 103 ? 11.758 -8.992 4.664 1 96.62 103 PHE B O 1
ATOM 2246 N N . ALA B 1 104 ? 10.852 -10.648 3.477 1 95.81 104 ALA B N 1
ATOM 2247 C CA . ALA B 1 104 ? 9.828 -10.93 4.48 1 95.81 104 ALA B CA 1
ATOM 2248 C C . ALA B 1 104 ? 10.461 -11.328 5.812 1 95.81 104 ALA B C 1
ATOM 2250 O O . ALA B 1 104 ? 10.047 -10.852 6.871 1 95.81 104 ALA B O 1
ATOM 2251 N N . GLU B 1 105 ? 11.445 -12.172 5.777 1 94.88 105 GLU B N 1
ATOM 2252 C CA . GLU B 1 105 ? 12.109 -12.633 6.992 1 94.88 105 GLU B CA 1
ATOM 2253 C C . GLU B 1 105 ? 12.773 -11.469 7.73 1 94.88 105 GLU B C 1
ATOM 2255 O O . GLU B 1 105 ? 12.664 -11.367 8.953 1 94.88 105 GLU B O 1
ATOM 2260 N N . ARG B 1 106 ? 13.43 -10.672 7.023 1 94.38 106 ARG B N 1
ATOM 2261 C CA . ARG B 1 106 ? 14.133 -9.547 7.633 1 94.38 106 ARG B CA 1
ATOM 2262 C C . ARG B 1 106 ? 13.148 -8.531 8.211 1 94.38 106 ARG B C 1
ATOM 2264 O O . ARG B 1 106 ? 13.375 -7.988 9.297 1 94.38 106 ARG B O 1
ATOM 2271 N N . ALA B 1 107 ? 12.086 -8.289 7.477 1 94.56 107 ALA B N 1
ATOM 2272 C CA . ALA B 1 107 ? 11.047 -7.406 8.008 1 94.56 107 ALA B CA 1
ATOM 2273 C C . ALA B 1 107 ? 10.484 -7.949 9.312 1 94.56 107 ALA B C 1
ATOM 2275 O O . ALA B 1 107 ? 10.312 -7.203 10.281 1 94.56 107 ALA B O 1
ATOM 2276 N N . LEU B 1 108 ? 10.25 -9.242 9.406 1 94.75 108 LEU B N 1
ATOM 2277 C CA . LEU B 1 108 ? 9.594 -9.859 10.555 1 94.75 108 LEU B CA 1
ATOM 2278 C C . LEU B 1 108 ? 10.547 -9.953 11.734 1 94.75 108 LEU B C 1
ATOM 2280 O O . LEU B 1 108 ? 10.117 -10.164 12.875 1 94.75 108 LEU B O 1
ATOM 2284 N N . ARG B 1 109 ? 11.836 -9.82 11.469 1 93.06 109 ARG B N 1
ATOM 2285 C CA . ARG B 1 109 ? 12.82 -9.836 12.547 1 93.06 109 ARG B CA 1
ATOM 2286 C C . ARG B 1 109 ? 12.812 -8.508 13.305 1 93.06 109 ARG B C 1
ATOM 2288 O O . ARG B 1 109 ? 13.281 -8.445 14.445 1 93.06 109 ARG B O 1
ATOM 2295 N N . ALA B 1 110 ? 12.359 -7.477 12.703 1 93.38 110 ALA B N 1
ATOM 2296 C CA . ALA B 1 110 ? 12.242 -6.156 13.312 1 93.38 110 ALA B CA 1
ATOM 2297 C C . ALA B 1 110 ? 10.867 -5.551 13.047 1 93.38 110 ALA B C 1
ATOM 2299 O O . ALA B 1 110 ? 10.75 -4.492 12.43 1 93.38 110 ALA B O 1
ATOM 2300 N N . PRO B 1 111 ? 9.859 -6.145 13.68 1 94.12 111 PRO B N 1
ATOM 2301 C CA . PRO B 1 111 ? 8.477 -5.84 13.273 1 94.12 111 PRO B CA 1
ATOM 2302 C C . PRO B 1 111 ? 8.086 -4.398 13.578 1 94.12 111 PRO B C 1
ATOM 2304 O O . PRO B 1 111 ? 7.344 -3.783 12.805 1 94.12 111 PRO B O 1
ATOM 2307 N N . THR B 1 112 ? 8.539 -3.844 14.664 1 94.88 112 THR B N 1
ATOM 2308 C CA . THR B 1 112 ? 8.195 -2.463 14.984 1 94.88 112 THR B CA 1
ATOM 2309 C C . THR B 1 112 ? 8.773 -1.504 13.953 1 94.88 112 THR B C 1
ATOM 2311 O O . THR B 1 112 ? 8.078 -0.623 13.453 1 94.88 112 THR B O 1
ATOM 2314 N N . LEU B 1 113 ? 9.992 -1.721 13.602 1 95.25 113 LEU B N 1
ATOM 2315 C CA . LEU B 1 113 ? 10.648 -0.89 12.602 1 95.25 113 LEU B CA 1
ATOM 2316 C C . LEU B 1 113 ? 10.008 -1.074 11.227 1 95.25 113 LEU B C 1
ATOM 2318 O O . LEU B 1 113 ? 9.719 -0.095 10.539 1 95.25 113 LEU B O 1
ATOM 2322 N N . ALA B 1 114 ? 9.836 -2.307 10.898 1 95.19 114 ALA B N 1
ATOM 2323 C CA . ALA B 1 114 ? 9.25 -2.607 9.594 1 95.19 114 ALA B CA 1
ATOM 2324 C C . ALA B 1 114 ? 7.855 -2 9.469 1 95.19 114 ALA B C 1
ATOM 2326 O O . ALA B 1 114 ? 7.523 -1.41 8.438 1 95.19 114 ALA B O 1
ATOM 2327 N N . TYR B 1 115 ? 7.078 -2.123 10.508 1 95.5 115 TYR B N 1
ATOM 2328 C CA . TYR B 1 115 ? 5.746 -1.532 10.484 1 95.5 115 TYR B CA 1
ATOM 2329 C C . TYR B 1 115 ? 5.82 -0.019 10.32 1 95.5 115 TYR B C 1
ATOM 2331 O O . TYR B 1 115 ? 5.074 0.566 9.531 1 95.5 115 TYR B O 1
ATOM 2339 N N . ALA B 1 116 ? 6.699 0.588 11.008 1 94.81 116 ALA B N 1
ATOM 2340 C CA . ALA B 1 116 ? 6.859 2.039 10.961 1 94.81 116 ALA B CA 1
ATOM 2341 C C . ALA B 1 116 ? 7.258 2.496 9.555 1 94.81 116 ALA B C 1
ATOM 2343 O O . ALA B 1 116 ? 6.758 3.51 9.062 1 94.81 116 ALA B O 1
ATOM 2344 N N . LEU B 1 117 ? 8.086 1.74 8.984 1 93.38 117 LEU B N 1
ATOM 2345 C CA . LEU B 1 117 ? 8.656 2.16 7.707 1 93.38 117 LEU B CA 1
ATOM 2346 C C . LEU B 1 117 ? 7.727 1.807 6.551 1 93.38 117 LEU B C 1
ATOM 2348 O O . LEU B 1 117 ? 7.527 2.611 5.637 1 93.38 117 LEU B O 1
ATOM 2352 N N . LEU B 1 118 ? 6.977 0.738 6.621 1 93.5 118 LEU B N 1
ATOM 2353 C CA . LEU B 1 118 ? 6.285 0.211 5.453 1 93.5 118 LEU B CA 1
ATOM 2354 C C . LEU B 1 118 ? 4.793 0.527 5.516 1 93.5 118 LEU B C 1
ATOM 2356 O O . LEU B 1 118 ? 4.129 0.62 4.48 1 93.5 118 LEU B O 1
ATOM 2360 N N . VAL B 1 119 ? 4.273 0.747 6.715 1 92.62 119 VAL B N 1
ATOM 2361 C CA . VAL B 1 119 ? 2.824 0.628 6.84 1 92.62 119 VAL B CA 1
ATOM 2362 C C . VAL B 1 119 ? 2.266 1.842 7.578 1 92.62 119 VAL B C 1
ATOM 2364 O O . VAL B 1 119 ? 1.247 2.408 7.176 1 92.62 119 VAL B O 1
ATOM 2367 N N . GLU B 1 120 ? 2.912 2.258 8.672 1 92.69 120 GLU B N 1
ATOM 2368 C CA . GLU B 1 120 ? 2.393 3.234 9.625 1 92.69 120 GLU B CA 1
ATOM 2369 C C . GLU B 1 120 ? 2.01 4.535 8.922 1 92.69 120 GLU B C 1
ATOM 2371 O O . GLU B 1 120 ? 2.775 5.059 8.109 1 92.69 120 GLU B O 1
ATOM 2376 N N . PRO B 1 121 ? 0.78 4.992 9.219 1 88.19 121 PRO B N 1
ATOM 2377 C CA . PRO B 1 121 ? 0.434 6.301 8.656 1 88.19 121 PRO B CA 1
ATOM 2378 C C . PRO B 1 121 ? 1.373 7.41 9.125 1 88.19 121 PRO B C 1
ATOM 2380 O O . PRO B 1 121 ? 1.572 7.59 10.328 1 88.19 121 PRO B O 1
ATOM 2383 N N . VAL B 1 122 ? 1.988 8.07 8.156 1 87 122 VAL B N 1
ATOM 2384 C CA . VAL B 1 122 ? 3.016 9.062 8.445 1 87 122 VAL B CA 1
ATOM 2385 C C . VAL B 1 122 ? 2.863 10.25 7.5 1 87 122 VAL B C 1
ATOM 2387 O O . VAL B 1 122 ? 1.887 10.336 6.75 1 87 122 VAL B O 1
ATOM 2390 N N . ASP B 1 123 ? 3.83 11.117 7.547 1 86.31 123 ASP B N 1
ATOM 2391 C CA . ASP B 1 123 ? 3.863 12.312 6.711 1 86.31 123 ASP B CA 1
ATOM 2392 C C . ASP B 1 123 ? 3.98 11.945 5.234 1 86.31 123 ASP B C 1
ATOM 2394 O O . ASP B 1 123 ? 4.652 10.977 4.879 1 86.31 123 ASP B O 1
ATOM 2398 N N . PRO B 1 124 ? 3.367 12.773 4.391 1 87.44 124 PRO B N 1
ATOM 2399 C CA . PRO B 1 124 ? 3.361 12.484 2.955 1 87.44 124 PRO B CA 1
ATOM 2400 C C . PRO B 1 124 ? 4.766 12.328 2.377 1 87.44 124 PRO B C 1
ATOM 2402 O O . PRO B 1 124 ? 4.957 11.625 1.383 1 87.44 124 PRO B O 1
ATOM 2405 N N . GLN B 1 125 ? 5.691 12.922 2.994 1 87.56 125 GLN B N 1
ATOM 2406 C CA . GLN B 1 125 ? 7.062 12.82 2.512 1 87.56 125 GLN B CA 1
ATOM 2407 C C . GLN B 1 125 ? 7.566 11.383 2.604 1 87.56 125 GLN B C 1
ATOM 2409 O O . GLN B 1 125 ? 8.305 10.922 1.734 1 87.56 125 GLN B O 1
ATOM 2414 N N . VAL B 1 126 ? 7.18 10.719 3.568 1 89.19 126 VAL B N 1
ATOM 2415 C CA . VAL B 1 126 ? 7.586 9.328 3.756 1 89.19 126 VAL B CA 1
ATOM 2416 C C . VAL B 1 126 ? 6.863 8.438 2.746 1 89.19 126 VAL B C 1
ATOM 2418 O O . VAL B 1 126 ? 7.457 7.516 2.186 1 89.19 126 VAL B O 1
ATOM 2421 N N . ASP B 1 127 ? 5.637 8.727 2.438 1 89.44 127 ASP B N 1
ATOM 2422 C CA . ASP B 1 127 ? 4.855 7.961 1.47 1 89.44 127 ASP B CA 1
ATOM 2423 C C . ASP B 1 127 ? 5.469 8.055 0.075 1 89.44 127 ASP B C 1
ATOM 2425 O O . ASP B 1 127 ? 5.434 7.09 -0.69 1 89.44 127 ASP B O 1
ATOM 2429 N N . THR B 1 128 ? 6 9.211 -0.209 1 90.44 128 THR B N 1
ATOM 2430 C CA . THR B 1 128 ? 6.691 9.383 -1.483 1 90.44 128 THR B CA 1
ATOM 2431 C C . THR B 1 128 ? 7.891 8.445 -1.575 1 90.44 128 THR B C 1
ATOM 2433 O O . THR B 1 128 ? 8.109 7.805 -2.607 1 90.44 128 THR B O 1
ATOM 2436 N N . GLU B 1 129 ? 8.602 8.359 -0.504 1 92.56 129 GLU B N 1
ATOM 2437 C CA . GLU B 1 129 ? 9.75 7.461 -0.475 1 92.56 129 GLU B CA 1
ATOM 2438 C C . GLU B 1 129 ? 9.312 6 -0.554 1 92.56 129 GLU B C 1
ATOM 2440 O O . GLU B 1 129 ? 9.992 5.18 -1.177 1 92.56 129 GLU B O 1
ATOM 2445 N N . ARG B 1 130 ? 8.188 5.691 0.064 1 93.88 130 ARG B N 1
ATOM 2446 C CA . ARG B 1 130 ? 7.656 4.332 0.012 1 93.88 130 ARG B CA 1
ATOM 2447 C C . ARG B 1 130 ? 7.328 3.928 -1.421 1 93.88 130 ARG B C 1
ATOM 2449 O O . ARG B 1 130 ? 7.609 2.799 -1.831 1 93.88 130 ARG B O 1
ATOM 2456 N N . LEU B 1 131 ? 6.777 4.855 -2.15 1 92.81 131 LEU B N 1
ATOM 2457 C CA . LEU B 1 131 ? 6.449 4.582 -3.545 1 92.81 131 LEU B CA 1
ATOM 2458 C C . LEU B 1 131 ? 7.711 4.305 -4.355 1 92.81 131 LEU B C 1
ATOM 2460 O O . LEU B 1 131 ? 7.742 3.369 -5.16 1 92.81 131 LEU B O 1
ATOM 2464 N N . LEU B 1 132 ? 8.766 5.047 -4.125 1 91 132 LEU B N 1
ATOM 2465 C CA . LEU B 1 132 ? 10.023 4.871 -4.836 1 91 132 LEU B CA 1
ATOM 2466 C C . LEU B 1 132 ? 10.672 3.539 -4.473 1 91 132 LEU B C 1
ATOM 2468 O O . LEU B 1 132 ? 11.242 2.867 -5.336 1 91 132 LEU B O 1
ATOM 2472 N N . PHE B 1 133 ? 10.562 3.248 -3.273 1 92.75 133 PHE B N 1
ATOM 2473 C CA . PHE B 1 133 ? 11.094 1.978 -2.799 1 92.75 133 PHE B CA 1
ATOM 2474 C C . PHE B 1 133 ? 10.383 0.807 -3.469 1 92.75 133 PHE B C 1
ATOM 2476 O O . PHE B 1 133 ? 11.031 -0.109 -3.98 1 92.75 133 PHE B O 1
ATOM 2483 N N . ARG B 1 134 ? 9.109 0.801 -3.459 1 95 134 ARG B N 1
ATOM 2484 C CA . ARG B 1 134 ? 8.344 -0.288 -4.055 1 95 134 ARG B CA 1
ATOM 2485 C C . ARG B 1 134 ? 8.594 -0.374 -5.559 1 95 134 ARG B C 1
ATOM 2487 O O . ARG B 1 134 ? 8.617 -1.467 -6.129 1 95 134 ARG B O 1
ATOM 2494 N N . GLU B 1 135 ? 8.812 0.761 -6.133 1 94.19 135 GLU B N 1
ATOM 2495 C CA . GLU B 1 135 ? 9.172 0.78 -7.547 1 94.19 135 GLU B CA 1
ATOM 2496 C C . GLU B 1 135 ? 10.508 0.097 -7.793 1 94.19 135 GLU B C 1
ATOM 2498 O O . GLU B 1 135 ? 10.656 -0.673 -8.742 1 94.19 135 GLU B O 1
ATOM 2503 N N . SER B 1 136 ? 11.438 0.407 -6.941 1 93.56 136 SER B N 1
ATOM 2504 C CA . SER B 1 136 ? 12.758 -0.201 -7.07 1 93.56 136 SER B CA 1
ATOM 2505 C C . SER B 1 136 ? 12.695 -1.712 -6.875 1 93.56 136 SER B C 1
ATOM 2507 O O . SER B 1 136 ? 13.336 -2.467 -7.605 1 93.56 136 SER B O 1
ATOM 2509 N N . PHE B 1 137 ? 11.961 -2.143 -5.934 1 96.5 137 PHE B N 1
ATOM 2510 C CA . PHE B 1 137 ? 11.812 -3.568 -5.668 1 96.5 137 PHE B CA 1
ATOM 2511 C C . PHE B 1 137 ? 11.102 -4.266 -6.824 1 96.5 137 PHE B C 1
ATOM 2513 O O . PHE B 1 137 ? 11.523 -5.34 -7.258 1 96.5 137 PHE B O 1
ATOM 2520 N N . ARG B 1 138 ? 10.109 -3.629 -7.289 1 97.44 138 ARG B N 1
ATOM 2521 C CA . ARG B 1 138 ? 9.391 -4.121 -8.461 1 97.44 138 ARG B CA 1
ATOM 2522 C C . ARG B 1 138 ? 10.336 -4.305 -9.641 1 97.44 138 ARG B C 1
ATOM 2524 O O . ARG B 1 138 ? 10.312 -5.348 -10.305 1 97.44 138 ARG B O 1
ATOM 2531 N N . ASP B 1 139 ? 11.125 -3.328 -9.922 1 96.31 139 ASP B N 1
ATOM 2532 C CA . ASP B 1 139 ? 12.031 -3.375 -11.062 1 96.31 139 ASP B CA 1
ATOM 2533 C C . ASP B 1 139 ? 13.031 -4.52 -10.93 1 96.31 139 ASP B C 1
ATOM 2535 O O . ASP B 1 139 ? 13.352 -5.195 -11.914 1 96.31 139 ASP B O 1
ATOM 2539 N N . ALA B 1 140 ? 13.492 -4.695 -9.719 1 95.88 140 ALA B N 1
ATOM 2540 C CA . ALA B 1 140 ? 14.422 -5.797 -9.469 1 95.88 140 ALA B CA 1
ATOM 2541 C C . ALA B 1 140 ? 13.75 -7.145 -9.734 1 95.88 140 ALA B C 1
ATOM 2543 O O . ALA B 1 140 ? 14.328 -8.008 -10.398 1 95.88 140 ALA B O 1
ATOM 2544 N N . LEU B 1 141 ? 12.578 -7.379 -9.219 1 98.12 141 LEU B N 1
ATOM 2545 C CA . LEU B 1 141 ? 11.859 -8.633 -9.414 1 98.12 141 LEU B CA 1
ATOM 2546 C C . LEU B 1 141 ? 11.508 -8.836 -10.883 1 98.12 141 LEU B C 1
ATOM 2548 O O . LEU B 1 141 ? 11.523 -9.961 -11.383 1 98.12 141 LEU B O 1
ATOM 2552 N N . ALA B 1 142 ? 11.164 -7.727 -11.555 1 98.38 142 ALA B N 1
ATOM 2553 C CA . ALA B 1 142 ? 10.773 -7.797 -12.969 1 98.38 142 ALA B CA 1
ATOM 2554 C C . ALA B 1 142 ? 11.906 -8.352 -13.82 1 98.38 142 ALA B C 1
ATOM 2556 O O . ALA B 1 142 ? 11.664 -9.094 -14.781 1 98.38 142 ALA B O 1
ATOM 2557 N N . VAL B 1 143 ? 13.07 -7.977 -13.508 1 97.88 143 VAL B N 1
ATOM 2558 C CA . VAL B 1 143 ? 14.234 -8.469 -14.242 1 97.88 143 VAL B CA 1
ATOM 2559 C C . VAL B 1 143 ? 14.312 -9.984 -14.117 1 97.88 143 VAL B C 1
ATOM 2561 O O . VAL B 1 143 ? 14.484 -10.688 -15.117 1 97.88 143 VAL B O 1
ATOM 2564 N N . ALA B 1 144 ? 14.188 -10.492 -12.914 1 98 144 ALA B N 1
ATOM 2565 C CA . ALA B 1 144 ? 14.25 -11.93 -12.672 1 98 144 ALA B CA 1
ATOM 2566 C C . ALA B 1 144 ? 13.078 -12.648 -13.344 1 98 144 ALA B C 1
ATOM 2568 O O . ALA B 1 144 ? 13.25 -13.734 -13.906 1 98 144 ALA B O 1
ATOM 2569 N N . ILE B 1 145 ? 11.922 -12.086 -13.328 1 98.56 145 ILE B N 1
ATOM 2570 C CA . ILE B 1 145 ? 10.727 -12.695 -13.906 1 98.56 145 ILE B CA 1
ATOM 2571 C C . ILE B 1 145 ? 10.859 -12.742 -15.43 1 98.56 145 ILE B C 1
ATOM 2573 O O . ILE B 1 145 ? 10.547 -13.758 -16.047 1 98.56 145 ILE B O 1
ATOM 2577 N N . ALA B 1 146 ? 11.336 -11.641 -15.984 1 98.56 146 ALA B N 1
ATOM 2578 C CA . ALA B 1 146 ? 11.539 -11.594 -17.422 1 98.56 146 ALA B CA 1
ATOM 2579 C C . ALA B 1 146 ? 12.531 -12.672 -17.875 1 98.56 146 ALA B C 1
ATOM 2581 O O . ALA B 1 146 ? 12.32 -13.336 -18.891 1 98.56 146 ALA B O 1
ATOM 2582 N N . ALA B 1 147 ? 13.531 -12.82 -17.141 1 98.12 147 ALA B N 1
ATOM 2583 C CA . ALA B 1 147 ? 14.523 -13.844 -17.438 1 98.12 147 ALA B CA 1
ATOM 2584 C C . ALA B 1 147 ? 13.922 -15.242 -17.328 1 98.12 147 ALA B C 1
ATOM 2586 O O . ALA B 1 147 ? 14.227 -16.125 -18.125 1 98.12 147 ALA B O 1
ATOM 2587 N N . ALA B 1 148 ? 13.086 -15.461 -16.328 1 98.06 148 ALA B N 1
ATOM 2588 C CA . ALA B 1 148 ? 12.43 -16.75 -16.141 1 98.06 148 ALA B CA 1
ATOM 2589 C C . ALA B 1 148 ? 11.492 -17.062 -17.297 1 98.06 148 ALA B C 1
ATOM 2591 O O . ALA B 1 148 ? 11.391 -18.219 -17.734 1 98.06 148 ALA B O 1
ATOM 2592 N N . VAL B 1 149 ? 10.82 -16.047 -17.797 1 98 149 VAL B N 1
ATOM 2593 C CA . VAL B 1 149 ? 9.961 -16.203 -18.969 1 98 149 VAL B CA 1
ATOM 2594 C C . VAL B 1 149 ? 10.805 -16.578 -20.188 1 98 149 VAL B C 1
ATOM 2596 O O . VAL B 1 149 ? 10.484 -17.531 -20.906 1 98 149 VAL B O 1
ATOM 2599 N N . GLU B 1 150 ? 11.836 -15.836 -20.391 1 98 150 GLU B N 1
ATOM 2600 C CA . GLU B 1 150 ? 12.711 -16.047 -21.531 1 98 150 GLU B CA 1
ATOM 2601 C C . GLU B 1 150 ? 13.328 -17.453 -21.5 1 98 150 GLU B C 1
ATOM 2603 O O . GLU B 1 150 ? 13.5 -18.078 -22.547 1 98 150 GLU B O 1
ATOM 2608 N N . ALA B 1 151 ? 13.594 -17.938 -20.375 1 97.06 151 ALA B N 1
ATOM 2609 C CA . ALA B 1 151 ? 14.203 -19.25 -20.188 1 97.06 151 ALA B CA 1
ATOM 2610 C C . ALA B 1 151 ? 13.164 -20.359 -20.281 1 97.06 151 ALA B C 1
ATOM 2612 O O . ALA B 1 151 ? 13.5 -21.547 -20.234 1 97.06 151 ALA B O 1
ATOM 2613 N N . GLY B 1 152 ? 11.898 -20.016 -20.312 1 96.62 152 GLY B N 1
ATOM 2614 C CA . GLY B 1 152 ? 10.828 -20.984 -20.422 1 96.62 152 GLY B CA 1
ATOM 2615 C C . GLY B 1 152 ? 10.5 -21.656 -19.109 1 96.62 152 GLY B C 1
ATOM 2616 O O . GLY B 1 152 ? 9.867 -22.719 -19.078 1 96.62 152 GLY B O 1
ATOM 2617 N N . GLU B 1 153 ? 10.93 -21.062 -17.984 1 96.25 153 GLU B N 1
ATOM 2618 C CA . GLU B 1 153 ? 10.664 -21.625 -16.656 1 96.25 153 GLU B CA 1
ATOM 2619 C C . GLU B 1 153 ? 9.211 -21.391 -16.25 1 96.25 153 GLU B C 1
ATOM 2621 O O . GLU B 1 153 ? 8.641 -22.188 -15.492 1 96.25 153 GLU B O 1
ATOM 2626 N N . ILE B 1 154 ? 8.68 -20.266 -16.703 1 97 154 ILE B N 1
ATOM 2627 C CA . ILE B 1 154 ? 7.305 -19.875 -16.391 1 97 154 ILE B CA 1
ATOM 2628 C C . ILE B 1 154 ? 6.605 -19.391 -17.656 1 97 154 ILE B C 1
ATOM 2630 O O . ILE B 1 154 ? 7.262 -19.062 -18.641 1 97 154 ILE B O 1
ATOM 2634 N N . PRO B 1 155 ? 5.258 -19.406 -17.641 1 96.69 155 PRO B N 1
ATOM 2635 C CA . PRO B 1 155 ? 4.531 -19 -18.844 1 96.69 155 PRO B CA 1
ATOM 2636 C C . PRO B 1 155 ? 4.766 -17.531 -19.188 1 96.69 155 PRO B C 1
ATOM 2638 O O . PRO B 1 155 ? 5.18 -16.734 -18.344 1 96.69 155 PRO B O 1
ATOM 2641 N N . ASP B 1 156 ? 4.453 -17.172 -20.438 1 96.81 156 ASP B N 1
ATOM 2642 C CA . ASP B 1 156 ? 4.504 -15.789 -20.891 1 96.81 156 ASP B CA 1
ATOM 2643 C C . ASP B 1 156 ? 3.58 -14.906 -20.047 1 96.81 156 ASP B C 1
ATOM 2645 O O . ASP B 1 156 ? 2.443 -15.289 -19.766 1 96.81 156 ASP B O 1
ATOM 2649 N N . GLN B 1 157 ? 4.148 -13.844 -19.656 1 96.62 157 GLN B N 1
ATOM 2650 C CA . GLN B 1 157 ? 3.426 -12.891 -18.828 1 96.62 157 GLN B CA 1
ATOM 2651 C C . GLN B 1 157 ? 4.145 -11.547 -18.781 1 96.62 157 GLN B C 1
ATOM 2653 O O . GLN B 1 157 ? 5.328 -11.461 -19.109 1 96.62 157 GLN B O 1
ATOM 2658 N N . ASP B 1 158 ? 3.428 -10.531 -18.422 1 96.25 158 ASP B N 1
ATOM 2659 C CA . ASP B 1 158 ? 4.039 -9.219 -18.25 1 96.25 158 ASP B CA 1
ATOM 2660 C C . ASP B 1 158 ? 4.84 -9.141 -16.953 1 96.25 158 ASP B C 1
ATOM 2662 O O . ASP B 1 158 ? 4.266 -9.055 -15.867 1 96.25 158 ASP B O 1
ATOM 2666 N N . ALA B 1 159 ? 6.16 -9.117 -17.094 1 97.81 159 ALA B N 1
ATOM 2667 C CA . ALA B 1 159 ? 7.062 -9.203 -15.938 1 97.81 159 ALA B CA 1
ATOM 2668 C C . ALA B 1 159 ? 6.863 -8.023 -15 1 97.81 159 ALA B C 1
ATOM 2670 O O . ALA B 1 159 ? 6.918 -8.18 -13.773 1 97.81 159 ALA B O 1
ATOM 2671 N N . SER B 1 160 ? 6.633 -6.859 -15.539 1 96.81 160 SER B N 1
ATOM 2672 C CA . SER B 1 160 ? 6.473 -5.66 -14.727 1 96.81 160 SER B CA 1
ATOM 2673 C C . SER B 1 160 ? 5.184 -5.715 -13.914 1 96.81 160 SER B C 1
ATOM 2675 O O . SER B 1 160 ? 5.18 -5.383 -12.727 1 96.81 160 SER B O 1
ATOM 2677 N N . VAL B 1 161 ? 4.109 -6.168 -14.492 1 96.81 161 VAL B N 1
ATOM 2678 C CA . VAL B 1 161 ? 2.828 -6.262 -13.797 1 96.81 161 VAL B CA 1
ATOM 2679 C C . VAL B 1 161 ? 2.902 -7.34 -12.719 1 96.81 161 VAL B C 1
ATOM 2681 O O . VAL B 1 161 ? 2.48 -7.117 -11.578 1 96.81 161 VAL B O 1
ATOM 2684 N N . THR B 1 162 ? 3.465 -8.445 -13.094 1 98.19 162 THR B N 1
ATOM 2685 C CA . THR B 1 162 ? 3.598 -9.531 -12.133 1 98.19 162 THR B CA 1
ATOM 2686 C C . THR B 1 162 ? 4.469 -9.102 -10.953 1 98.19 162 THR B C 1
ATOM 2688 O O . THR B 1 162 ? 4.141 -9.375 -9.797 1 98.19 162 THR B O 1
ATOM 2691 N N . ALA B 1 163 ? 5.562 -8.414 -11.281 1 98.62 163 ALA B N 1
ATOM 2692 C CA . ALA B 1 163 ? 6.445 -7.926 -10.227 1 98.62 163 ALA B CA 1
ATOM 2693 C C . ALA B 1 163 ? 5.711 -6.953 -9.312 1 98.62 163 ALA B C 1
ATOM 2695 O O . ALA B 1 163 ? 5.844 -7.027 -8.086 1 98.62 163 ALA B O 1
ATOM 2696 N N . ALA B 1 164 ? 4.953 -6.055 -9.891 1 98.19 164 ALA B N 1
ATOM 2697 C CA . ALA B 1 164 ? 4.16 -5.121 -9.102 1 98.19 164 ALA B CA 1
ATOM 2698 C C . ALA B 1 164 ? 3.184 -5.863 -8.195 1 98.19 164 ALA B C 1
ATOM 2700 O O . ALA B 1 164 ? 3.051 -5.535 -7.012 1 98.19 164 ALA B O 1
ATOM 2701 N N . CYS B 1 165 ? 2.549 -6.84 -8.734 1 98.75 165 CYS B N 1
ATOM 2702 C CA . CYS B 1 165 ? 1.599 -7.637 -7.965 1 98.75 165 CYS B CA 1
ATOM 2703 C C . CYS B 1 165 ? 2.281 -8.312 -6.781 1 98.75 165 CYS B C 1
ATOM 2705 O O . CYS B 1 165 ? 1.767 -8.289 -5.664 1 98.75 165 CYS B O 1
ATOM 2707 N N . ILE B 1 166 ? 3.441 -8.859 -7.004 1 98.81 166 ILE B N 1
ATOM 2708 C CA . ILE B 1 166 ? 4.152 -9.578 -5.949 1 98.81 166 ILE B CA 1
ATOM 2709 C C . ILE B 1 166 ? 4.609 -8.594 -4.875 1 98.81 166 ILE B C 1
ATOM 2711 O O . ILE B 1 166 ? 4.484 -8.875 -3.678 1 98.81 166 ILE B O 1
ATOM 2715 N N . VAL B 1 167 ? 5.117 -7.461 -5.281 1 98.38 167 VAL B N 1
ATOM 2716 C CA . VAL B 1 167 ? 5.531 -6.441 -4.324 1 98.38 167 VAL B CA 1
ATOM 2717 C C . VAL B 1 167 ? 4.332 -6.008 -3.48 1 98.38 167 VAL B C 1
ATOM 2719 O O . VAL B 1 167 ? 4.43 -5.914 -2.254 1 98.38 167 VAL B O 1
ATOM 2722 N N . GLY B 1 168 ? 3.195 -5.758 -4.121 1 98.31 168 GLY B N 1
ATOM 2723 C CA . GLY B 1 168 ? 1.98 -5.422 -3.396 1 98.31 168 GLY B CA 1
ATOM 2724 C C . GLY B 1 168 ? 1.526 -6.52 -2.451 1 98.31 168 GLY B C 1
ATOM 2725 O O . GLY B 1 168 ? 1.097 -6.238 -1.33 1 98.31 168 GLY B O 1
ATOM 2726 N N . ALA B 1 169 ? 1.618 -7.715 -2.91 1 98.56 169 ALA B N 1
ATOM 2727 C CA . ALA B 1 169 ? 1.233 -8.867 -2.104 1 98.56 169 ALA B CA 1
ATOM 2728 C C . ALA B 1 169 ? 2.057 -8.938 -0.82 1 98.56 169 ALA B C 1
ATOM 2730 O O . ALA B 1 169 ? 1.504 -9.109 0.271 1 98.56 169 ALA B O 1
ATOM 2731 N N . ILE B 1 170 ? 3.367 -8.805 -0.95 1 97.44 170 ILE B N 1
ATOM 2732 C CA . ILE B 1 170 ? 4.273 -8.852 0.194 1 97.44 170 ILE B CA 1
ATOM 2733 C C . ILE B 1 170 ? 3.902 -7.754 1.188 1 97.44 170 ILE B C 1
ATOM 2735 O O . ILE B 1 170 ? 3.703 -8.023 2.375 1 97.44 170 ILE B O 1
ATOM 2739 N N . GLY B 1 171 ? 3.799 -6.555 0.638 1 96.69 171 GLY B N 1
ATOM 2740 C CA . GLY B 1 171 ? 3.506 -5.414 1.492 1 96.69 171 GLY B CA 1
ATOM 2741 C C . GLY B 1 171 ? 2.219 -5.574 2.277 1 96.69 171 GLY B C 1
ATOM 2742 O O . GLY B 1 171 ? 2.182 -5.309 3.48 1 96.69 171 GLY B O 1
ATOM 2743 N N . GLU B 1 172 ? 1.182 -6 1.644 1 97.56 172 GLU B N 1
ATOM 2744 C CA . GLU B 1 172 ? -0.125 -6.105 2.285 1 97.56 172 GLU B CA 1
ATOM 2745 C C . GLU B 1 172 ? -0.166 -7.281 3.258 1 97.56 172 GLU B C 1
ATOM 2747 O O . GLU B 1 172 ? -0.702 -7.164 4.363 1 97.56 172 GLU B O 1
ATOM 2752 N N . ALA B 1 173 ? 0.405 -8.383 2.906 1 96.62 173 ALA B N 1
ATOM 2753 C CA . ALA B 1 173 ? 0.378 -9.578 3.736 1 96.62 173 ALA B CA 1
ATOM 2754 C C . ALA B 1 173 ? 1.117 -9.359 5.051 1 96.62 173 ALA B C 1
ATOM 2756 O O . ALA B 1 173 ? 0.786 -9.969 6.07 1 96.62 173 ALA B O 1
ATOM 2757 N N . LEU B 1 174 ? 2.072 -8.523 5.062 1 95.94 174 LEU B N 1
ATOM 2758 C CA . LEU B 1 174 ? 2.914 -8.336 6.238 1 95.94 174 LEU B CA 1
ATOM 2759 C C . LEU B 1 174 ? 2.299 -7.324 7.195 1 95.94 174 LEU B C 1
ATOM 2761 O O . LEU B 1 174 ? 2.744 -7.191 8.336 1 95.94 174 LEU B O 1
ATOM 2765 N N . ILE B 1 175 ? 1.256 -6.629 6.805 1 95.12 175 ILE B N 1
ATOM 2766 C CA . ILE B 1 175 ? 0.684 -5.559 7.617 1 95.12 175 ILE B CA 1
ATOM 2767 C C . ILE B 1 175 ? 0.249 -6.117 8.969 1 95.12 175 ILE B C 1
ATOM 2769 O O . ILE B 1 175 ? 0.695 -5.641 10.016 1 95.12 175 ILE B O 1
ATOM 2773 N N . LEU B 1 176 ? -0.546 -7.121 8.984 1 92.75 176 LEU B N 1
ATOM 2774 C CA . LEU B 1 176 ? -1.124 -7.609 10.234 1 92.75 176 LEU B CA 1
ATOM 2775 C C . LEU B 1 176 ? -0.055 -8.242 11.117 1 92.75 176 LEU B C 1
ATOM 2777 O O . LEU B 1 176 ? 0.035 -7.941 12.305 1 92.75 176 LEU B O 1
ATOM 2781 N N . PRO B 1 177 ? 0.798 -9.125 10.555 1 94.44 177 PRO B N 1
ATOM 2782 C CA . PRO B 1 177 ? 1.86 -9.68 11.391 1 94.44 177 PRO B CA 1
ATOM 2783 C C . PRO B 1 177 ? 2.766 -8.609 11.984 1 94.44 177 PRO B C 1
ATOM 2785 O O . PRO B 1 177 ? 3.17 -8.703 13.148 1 94.44 177 PRO B O 1
ATOM 2788 N N . LEU B 1 178 ? 3.07 -7.617 11.234 1 94.12 178 LEU B N 1
ATOM 2789 C CA . LEU B 1 178 ? 3.934 -6.551 11.727 1 94.12 178 LEU B CA 1
ATOM 2790 C C . LEU B 1 178 ? 3.229 -5.734 12.805 1 94.12 178 LEU B C 1
ATOM 2792 O O . LEU B 1 178 ? 3.836 -5.375 13.82 1 94.12 178 LEU B O 1
ATOM 2796 N N . ALA B 1 179 ? 1.986 -5.469 12.586 1 91.94 179 ALA B N 1
ATOM 2797 C CA . ALA B 1 179 ? 1.205 -4.707 13.555 1 91.94 179 ALA B CA 1
ATOM 2798 C C . ALA B 1 179 ? 1.117 -5.441 14.891 1 91.94 179 ALA B C 1
ATOM 2800 O O . ALA B 1 179 ? 1.084 -4.816 15.953 1 91.94 179 ALA B O 1
ATOM 2801 N N . ARG B 1 180 ? 1.109 -6.746 14.758 1 89.81 180 ARG B N 1
ATOM 2802 C CA . ARG B 1 180 ? 0.978 -7.57 15.953 1 89.81 180 ARG B CA 1
ATOM 2803 C C . ARG B 1 180 ? 2.328 -7.766 16.641 1 89.81 180 ARG B C 1
ATOM 2805 O O . ARG B 1 180 ? 2.391 -8.219 17.781 1 89.81 180 ARG B O 1
ATOM 2812 N N . GLY B 1 181 ? 3.346 -7.406 15.992 1 83.38 181 GLY B N 1
ATOM 2813 C CA . GLY B 1 181 ? 4.684 -7.523 16.547 1 83.38 181 GLY B CA 1
ATOM 2814 C C . GLY B 1 181 ? 5.188 -8.953 16.594 1 83.38 181 GLY B C 1
ATOM 2815 O O . GLY B 1 181 ? 6.129 -9.258 17.328 1 83.38 181 GLY B O 1
ATOM 2816 N N . ALA B 1 182 ? 4.406 -9.883 16.078 1 68.5 182 ALA B N 1
ATOM 2817 C CA . ALA B 1 182 ? 4.77 -11.297 16.203 1 68.5 182 ALA B CA 1
ATOM 2818 C C . ALA B 1 182 ? 4.98 -11.922 14.828 1 68.5 182 ALA B C 1
ATOM 2820 O O . ALA B 1 182 ? 4.223 -11.656 13.891 1 68.5 182 ALA B O 1
ATOM 2821 N N . GLY B 1 183 ? 6.258 -12.375 14.773 1 64 183 GLY B N 1
ATOM 2822 C CA . GLY B 1 183 ? 6.488 -13.156 13.562 1 64 183 GLY B CA 1
ATOM 2823 C C . GLY B 1 183 ? 5.625 -14.398 13.484 1 64 183 GLY B C 1
ATOM 2824 O O . GLY B 1 183 ? 5.375 -15.055 14.5 1 64 183 GLY B O 1
ATOM 2825 N N . ASP B 1 184 ? 4.598 -14.328 12.695 1 70.12 184 ASP B N 1
ATOM 2826 C CA . ASP B 1 184 ? 3.875 -15.555 12.375 1 70.12 184 ASP B CA 1
ATOM 2827 C C . ASP B 1 184 ? 4.668 -16.422 11.391 1 70.12 184 ASP B C 1
ATOM 2829 O O . ASP B 1 184 ? 4.859 -16.031 10.234 1 70.12 184 ASP B O 1
ATOM 2833 N N . SER B 1 185 ? 5.191 -17.422 11.992 1 73.44 185 SER B N 1
ATOM 2834 C CA . SER B 1 185 ? 6.066 -18.328 11.242 1 73.44 185 SER B CA 1
ATOM 2835 C C . SER B 1 185 ? 5.367 -18.875 10 1 73.44 185 SER B C 1
ATOM 2837 O O . SER B 1 185 ? 6.027 -19.328 9.062 1 73.44 185 SER B O 1
ATOM 2839 N N . ALA B 1 186 ? 4.121 -18.672 10.016 1 87.56 186 ALA B N 1
ATOM 2840 C CA . ALA B 1 186 ? 3.416 -19.312 8.906 1 87.56 186 ALA B CA 1
ATOM 2841 C C . ALA B 1 186 ? 3.25 -18.344 7.734 1 87.56 186 ALA B C 1
ATOM 2843 O O . ALA B 1 186 ? 2.918 -18.766 6.621 1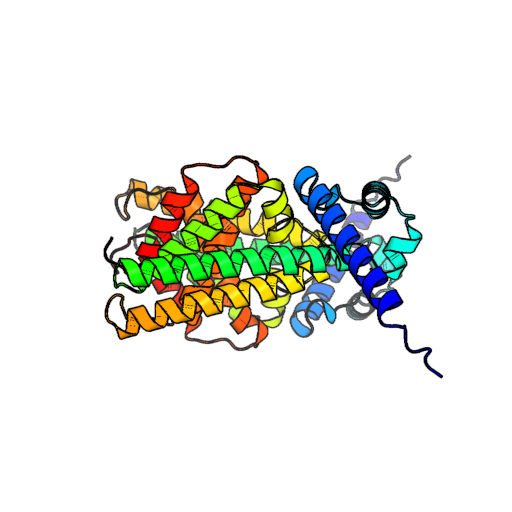 87.56 186 ALA B O 1
ATOM 2844 N N . ILE B 1 187 ? 3.566 -17.125 7.895 1 93.69 187 ILE B N 1
ATOM 2845 C CA . ILE B 1 187 ? 3.275 -16.156 6.855 1 93.69 187 ILE B CA 1
ATOM 2846 C C . ILE B 1 187 ? 4.285 -16.281 5.719 1 93.69 187 ILE B C 1
ATOM 2848 O O . ILE B 1 187 ? 3.928 -16.172 4.543 1 93.69 187 ILE B O 1
ATOM 2852 N N . VAL B 1 188 ? 5.531 -16.562 6.086 1 95.19 188 VAL B N 1
ATOM 2853 C CA . VAL B 1 188 ? 6.586 -16.578 5.078 1 95.19 188 VAL B CA 1
ATOM 2854 C C . VAL B 1 188 ? 6.371 -17.75 4.129 1 95.19 188 VAL B C 1
ATOM 2856 O O . VAL B 1 188 ? 6.316 -17.578 2.91 1 95.19 188 VAL B O 1
ATOM 2859 N N . PRO B 1 189 ? 6.109 -18.984 4.625 1 95.81 189 PRO B N 1
ATOM 2860 C CA . PRO B 1 189 ? 5.82 -20.094 3.709 1 95.81 189 PRO B CA 1
ATOM 2861 C C . PRO B 1 189 ? 4.582 -19.844 2.854 1 95.81 189 PRO B C 1
ATOM 2863 O O . PRO B 1 189 ? 4.562 -20.188 1.67 1 95.81 189 PRO B O 1
ATOM 2866 N N . ALA B 1 190 ? 3.568 -19.266 3.42 1 96.12 190 ALA B N 1
ATOM 2867 C CA . ALA B 1 190 ? 2.352 -18.969 2.674 1 96.12 190 ALA B CA 1
ATOM 2868 C C . ALA B 1 190 ? 2.629 -17.969 1.553 1 96.12 190 ALA B C 1
ATOM 2870 O O . ALA B 1 190 ? 2.131 -18.125 0.436 1 96.12 190 ALA B O 1
ATOM 2871 N N . LEU B 1 191 ? 3.434 -16.984 1.847 1 96.88 191 LEU B N 1
ATOM 2872 C CA . LEU B 1 191 ? 3.805 -15.953 0.873 1 96.88 191 LEU B CA 1
ATOM 2873 C C . LEU B 1 191 ? 4.609 -16.562 -0.271 1 96.88 191 LEU B C 1
ATOM 2875 O O . LEU B 1 191 ? 4.402 -16.219 -1.436 1 96.88 191 LEU B O 1
ATOM 2879 N N . LEU B 1 192 ? 5.484 -17.438 0.083 1 96.81 192 LEU B N 1
ATOM 2880 C CA . LEU B 1 192 ? 6.305 -18.078 -0.939 1 96.81 192 LEU B CA 1
ATOM 2881 C C . LEU B 1 192 ? 5.457 -18.969 -1.847 1 96.81 192 LEU B C 1
ATOM 2883 O O . LEU B 1 192 ? 5.621 -18.953 -3.068 1 96.81 192 LEU B O 1
ATOM 2887 N N . THR B 1 193 ? 4.574 -19.75 -1.243 1 96.38 193 THR B N 1
ATOM 2888 C CA . THR B 1 193 ? 3.668 -20.578 -2.029 1 96.38 193 THR B CA 1
ATOM 2889 C C . THR B 1 193 ? 2.814 -19.719 -2.957 1 96.38 193 THR B C 1
ATOM 2891 O O . THR B 1 193 ? 2.666 -20.031 -4.141 1 96.38 193 THR B O 1
ATOM 2894 N N . PHE B 1 194 ? 2.305 -18.641 -2.461 1 97.44 194 PHE B N 1
ATOM 2895 C CA . PHE B 1 194 ? 1.525 -17.688 -3.246 1 97.44 194 PHE B CA 1
ATOM 2896 C C . PHE B 1 194 ? 2.34 -17.156 -4.422 1 97.44 194 PHE B C 1
ATOM 2898 O O . PHE B 1 194 ? 1.848 -17.109 -5.551 1 97.44 194 PHE B O 1
ATOM 2905 N N . THR B 1 195 ? 3.564 -16.719 -4.133 1 97.94 195 THR B N 1
ATOM 2906 C CA . THR B 1 195 ? 4.449 -16.156 -5.141 1 97.94 195 THR B CA 1
ATOM 2907 C C . THR B 1 195 ? 4.723 -17.156 -6.254 1 97.94 195 THR B C 1
ATOM 2909 O O . THR B 1 195 ? 4.574 -16.828 -7.438 1 97.94 195 THR B O 1
ATOM 2912 N N . LEU B 1 196 ? 5.008 -18.359 -5.895 1 96.81 196 LEU B N 1
ATOM 2913 C CA . LEU B 1 196 ? 5.34 -19.375 -6.879 1 96.81 196 LEU B CA 1
ATOM 2914 C C . LEU B 1 196 ? 4.121 -19.734 -7.723 1 96.81 196 LEU B C 1
ATOM 2916 O O . LEU B 1 196 ? 4.223 -19.859 -8.945 1 96.81 196 LEU B O 1
ATOM 2920 N N . ARG B 1 197 ? 2.963 -19.906 -7.078 1 96.5 197 ARG B N 1
ATOM 2921 C CA . ARG B 1 197 ? 1.738 -20.172 -7.824 1 96.5 197 ARG B CA 1
ATOM 2922 C C . ARG B 1 197 ? 1.452 -19.047 -8.812 1 96.5 197 ARG B C 1
ATOM 2924 O O . ARG B 1 197 ? 1.09 -19.312 -9.969 1 96.5 197 ARG B O 1
ATOM 2931 N N . SER B 1 198 ? 1.593 -17.812 -8.312 1 97.5 198 SER B N 1
ATOM 2932 C CA . SER B 1 198 ? 1.242 -16.656 -9.133 1 97.5 198 SER B CA 1
ATOM 2933 C C . SER B 1 198 ? 2.117 -16.578 -10.383 1 97.5 198 SER B C 1
ATOM 2935 O O . SER B 1 198 ? 1.685 -16.078 -11.414 1 97.5 198 SER B O 1
ATOM 2937 N N . LEU B 1 199 ? 3.348 -17.094 -10.297 1 97.25 199 LEU B N 1
ATOM 2938 C CA . LEU B 1 199 ? 4.285 -17.078 -11.414 1 97.25 199 LEU B CA 1
ATOM 2939 C C . LEU B 1 199 ? 3.938 -18.172 -12.43 1 97.25 199 LEU B C 1
ATOM 2941 O O . LEU B 1 199 ? 4.434 -18.141 -13.555 1 97.25 199 LEU B O 1
ATOM 2945 N N . GLY B 1 200 ? 3.021 -19.062 -12.086 1 94.06 200 GLY B N 1
ATOM 2946 C CA . GLY B 1 200 ? 2.732 -20.219 -12.93 1 94.06 200 GLY B CA 1
ATOM 2947 C C . GLY B 1 200 ? 3.793 -21.297 -12.852 1 94.06 200 GLY B C 1
ATOM 2948 O O . GLY B 1 200 ? 3.975 -22.062 -13.797 1 94.06 200 GLY B O 1
ATOM 2949 N N . SER B 1 201 ? 4.52 -21.219 -11.836 1 82 201 SER B N 1
ATOM 2950 C CA . SER B 1 201 ? 5.551 -22.219 -11.641 1 82 201 SER B CA 1
ATOM 2951 C C . SER B 1 201 ? 4.957 -23.516 -11.102 1 82 201 SER B C 1
ATOM 2953 O O . SER B 1 201 ? 4.027 -23.5 -10.289 1 82 201 SER B O 1
ATOM 2955 N N . PRO B 1 202 ? 5.266 -24.562 -11.742 1 65.56 202 PRO B N 1
ATOM 2956 C CA . PRO B 1 202 ? 4.797 -25.844 -11.188 1 65.56 202 PRO B CA 1
ATOM 2957 C C . PRO B 1 202 ? 5.203 -26.031 -9.727 1 65.56 202 PRO B C 1
ATOM 2959 O O . PRO B 1 202 ? 6.305 -25.641 -9.336 1 65.56 202 PRO B O 1
ATOM 2962 N N . THR B 1 203 ? 4.25 -25.891 -8.883 1 52.06 203 THR B N 1
ATOM 2963 C CA . THR B 1 203 ? 4.621 -26.172 -7.5 1 52.06 203 THR B CA 1
ATOM 2964 C C . THR B 1 203 ? 4.77 -27.672 -7.273 1 52.06 203 THR B C 1
ATOM 2966 O O . THR B 1 203 ? 4.156 -28.484 -7.977 1 52.06 203 THR B O 1
#

Radius of gyration: 23.51 Å; Cα contacts (8 Å, |Δi|>4): 571; chains: 2; bounding box: 72×63×50 Å